Protein AF-A0A9P1F1S5-F1 (afdb_monomer)

Mean predicted aligned error: 24.64 Å

Structure (mmCIF, N/CA/C/O backbone):
data_AF-A0A9P1F1S5-F1
#
_entry.id   AF-A0A9P1F1S5-F1
#
loop_
_atom_site.group_PDB
_atom_site.id
_atom_site.type_symbol
_atom_site.label_atom_id
_atom_site.label_alt_id
_atom_site.label_comp_id
_atom_site.label_asym_id
_atom_site.label_entity_id
_atom_site.label_seq_id
_atom_site.pdbx_PDB_ins_code
_atom_site.Cartn_x
_atom_site.Cartn_y
_atom_site.Cartn_z
_atom_site.occupancy
_atom_site.B_iso_or_equiv
_atom_site.auth_seq_id
_atom_site.auth_comp_id
_atom_site.auth_asym_id
_atom_site.auth_atom_id
_atom_site.pdbx_PDB_model_num
ATOM 1 N N . MET A 1 1 ? 5.759 27.992 -1.377 1.00 65.25 1 MET A N 1
ATOM 2 C CA . MET A 1 1 ? 6.992 28.457 -0.722 1.00 65.25 1 MET A CA 1
ATOM 3 C C . MET A 1 1 ? 7.849 27.236 -0.420 1.00 65.25 1 MET A C 1
ATOM 5 O O . MET A 1 1 ? 7.364 26.327 0.250 1.00 65.25 1 MET A O 1
ATOM 9 N N . THR A 1 2 ? 9.048 27.153 -0.991 1.00 79.75 2 THR A N 1
ATOM 10 C CA . THR A 1 2 ? 10.033 26.094 -0.712 1.00 79.75 2 THR A CA 1
ATOM 11 C C . THR A 1 2 ? 10.552 26.207 0.731 1.00 79.75 2 THR A C 1
ATOM 13 O O . THR A 1 2 ? 10.365 27.230 1.390 1.00 79.75 2 THR A O 1
ATOM 16 N N . TRP A 1 3 ? 11.184 25.156 1.269 1.00 74.50 3 TRP A N 1
ATOM 17 C CA . TRP A 1 3 ? 11.695 25.176 2.652 1.00 74.50 3 TRP A CA 1
ATOM 18 C C . TRP A 1 3 ? 12.753 26.269 2.871 1.00 74.50 3 TRP A C 1
ATOM 20 O O . TRP A 1 3 ? 12.748 26.937 3.902 1.00 74.50 3 TRP A O 1
ATOM 30 N N . SER A 1 4 ? 13.610 26.500 1.873 1.00 80.69 4 SER A N 1
ATOM 31 C CA . SER A 1 4 ? 14.596 27.585 1.867 1.00 80.69 4 SER A CA 1
ATOM 32 C C . SER A 1 4 ? 13.936 28.964 1.880 1.00 80.69 4 SER A C 1
ATOM 34 O O . SER A 1 4 ? 14.310 29.813 2.681 1.00 80.69 4 SER A O 1
ATOM 36 N N . GLU A 1 5 ? 12.890 29.168 1.076 1.00 85.31 5 GLU A N 1
ATOM 37 C CA . GLU A 1 5 ? 12.130 30.425 1.072 1.00 85.31 5 GLU A CA 1
ATOM 38 C C . GLU A 1 5 ? 11.450 30.687 2.427 1.00 85.31 5 GLU A C 1
ATOM 40 O O . GLU A 1 5 ? 11.460 31.817 2.912 1.00 85.31 5 GLU A O 1
ATOM 45 N N . LYS A 1 6 ? 10.915 29.647 3.085 1.00 83.75 6 LYS A N 1
ATOM 46 C CA . LYS A 1 6 ? 10.346 29.759 4.441 1.00 83.75 6 LYS A CA 1
ATOM 47 C C . LYS A 1 6 ? 11.403 30.098 5.495 1.00 83.75 6 LYS A C 1
ATOM 49 O O . LYS A 1 6 ? 11.133 30.879 6.408 1.00 83.75 6 LYS A O 1
ATOM 54 N N . GLN A 1 7 ? 12.601 29.521 5.385 1.00 84.56 7 GLN A N 1
ATOM 55 C CA . GLN A 1 7 ? 13.714 29.825 6.287 1.00 84.56 7 GLN A CA 1
ATOM 56 C C . GLN A 1 7 ? 14.135 31.292 6.189 1.00 84.56 7 GLN A C 1
ATOM 58 O O . GLN A 1 7 ? 14.317 31.935 7.223 1.00 84.56 7 GLN A O 1
ATOM 63 N N . ASP A 1 8 ? 14.237 31.832 4.975 1.00 85.94 8 ASP A N 1
ATOM 64 C CA . ASP A 1 8 ? 14.574 33.241 4.776 1.00 85.94 8 ASP A CA 1
ATOM 65 C C . ASP A 1 8 ? 13.431 34.172 5.201 1.00 85.94 8 ASP A C 1
ATOM 67 O O . ASP A 1 8 ? 13.682 35.189 5.848 1.00 85.94 8 ASP A O 1
ATOM 71 N N . TYR A 1 9 ? 12.173 33.789 4.956 1.00 87.56 9 TYR A N 1
ATOM 72 C CA . TYR A 1 9 ? 11.002 34.542 5.410 1.00 87.56 9 TYR A CA 1
ATOM 73 C C . TYR A 1 9 ? 10.945 34.682 6.940 1.00 87.56 9 TYR A C 1
ATOM 75 O O . TYR A 1 9 ? 10.760 35.785 7.463 1.00 87.56 9 TYR A O 1
ATOM 83 N N . CYS A 1 10 ? 11.155 33.588 7.678 1.00 87.31 10 CYS A N 1
ATOM 84 C CA . CYS A 1 10 ? 11.083 33.585 9.142 1.00 87.31 10 CYS A CA 1
ATOM 85 C C . CYS A 1 10 ? 12.355 34.103 9.833 1.00 87.31 10 CYS A C 1
ATOM 87 O O . CYS A 1 10 ? 12.329 34.377 11.034 1.00 87.31 10 CYS A O 1
ATOM 89 N N . ARG A 1 11 ? 13.464 34.298 9.108 1.00 87.69 11 ARG A N 1
ATOM 90 C CA . ARG A 1 11 ? 14.709 34.840 9.671 1.00 87.69 11 ARG A CA 1
ATOM 91 C C . ARG A 1 11 ? 14.501 36.291 10.126 1.00 87.69 11 ARG A C 1
ATOM 93 O O . ARG A 1 11 ? 13.954 37.112 9.394 1.00 87.69 11 ARG A O 1
ATOM 100 N N . LEU A 1 12 ? 14.902 36.610 11.357 1.00 85.12 12 LEU A N 1
ATOM 101 C CA . LEU A 1 12 ? 14.903 37.987 11.872 1.00 85.12 12 LEU A CA 1
ATOM 102 C C . LEU A 1 12 ? 16.208 38.681 11.463 1.00 85.12 12 LEU A C 1
ATOM 104 O O . LEU A 1 12 ? 17.283 38.088 11.603 1.00 85.12 12 LEU A O 1
ATOM 108 N N . GLY A 1 13 ? 16.113 39.908 10.949 1.00 76.56 13 GLY A N 1
ATOM 109 C CA . GLY A 1 13 ? 17.268 40.704 10.542 1.00 76.56 13 GLY A CA 1
ATOM 110 C C . GLY A 1 13 ? 18.097 41.185 11.736 1.00 76.56 13 GLY A C 1
ATOM 111 O O . GLY A 1 13 ? 17.694 41.069 12.892 1.00 76.56 13 GLY A O 1
ATOM 112 N N . THR A 1 14 ? 19.275 41.753 11.475 1.00 72.94 14 THR A N 1
ATOM 113 C CA . THR A 1 14 ? 20.160 42.293 12.528 1.00 72.94 14 THR A CA 1
ATOM 114 C C . THR A 1 14 ? 19.588 43.525 13.234 1.00 72.94 14 THR A C 1
ATOM 116 O O . THR A 1 14 ? 20.000 43.813 14.352 1.00 72.94 14 THR A O 1
ATOM 119 N N . ASN A 1 15 ? 18.633 44.216 12.603 1.00 72.31 15 ASN A N 1
ATOM 120 C CA . ASN A 1 15 ? 17.981 45.417 13.132 1.00 72.31 15 ASN A CA 1
ATOM 121 C C . ASN A 1 15 ? 16.642 45.122 13.836 1.00 72.31 15 ASN A C 1
ATOM 123 O O . ASN A 1 15 ? 16.079 46.017 14.463 1.00 72.31 15 ASN A O 1
ATOM 127 N N . ASP A 1 16 ? 16.134 43.887 13.754 1.00 77.12 16 ASP A N 1
ATOM 128 C CA . ASP A 1 16 ? 14.859 43.500 14.358 1.00 77.12 16 ASP A CA 1
ATOM 129 C C . ASP A 1 16 ? 15.048 43.111 15.831 1.00 77.12 16 ASP A C 1
ATOM 131 O O . ASP A 1 16 ? 15.961 42.353 16.183 1.00 77.12 16 ASP A O 1
ATOM 135 N N . LEU A 1 17 ? 14.143 43.558 16.712 1.00 78.19 17 LEU A N 1
ATOM 136 C CA . LEU A 1 17 ? 14.119 43.062 18.089 1.00 78.19 17 LEU A CA 1
ATOM 137 C C . LEU A 1 17 ? 13.825 41.556 18.083 1.00 78.19 17 LEU A C 1
ATOM 139 O O . LEU A 1 17 ? 12.742 41.121 17.687 1.00 78.19 17 LEU A O 1
ATOM 143 N N . ARG A 1 18 ? 14.784 40.759 18.577 1.00 82.31 18 ARG A N 1
ATOM 144 C CA . ARG A 1 18 ? 14.671 39.299 18.756 1.00 82.31 18 ARG A CA 1
ATOM 145 C C . ARG A 1 18 ? 13.749 38.938 19.921 1.00 82.31 18 ARG A C 1
ATOM 147 O O . ARG A 1 18 ? 14.181 38.411 20.948 1.00 82.31 18 ARG A O 1
ATOM 154 N N . THR A 1 19 ? 12.472 39.235 19.753 1.00 84.31 19 THR A N 1
ATOM 155 C CA . THR A 1 19 ? 11.403 38.919 20.696 1.00 84.31 19 THR A CA 1
ATOM 156 C C . THR A 1 19 ? 10.385 37.990 20.044 1.00 84.31 19 THR A C 1
ATOM 158 O O . THR A 1 19 ? 10.336 37.827 18.821 1.00 84.31 19 THR A O 1
ATOM 161 N N . CYS A 1 20 ? 9.583 37.332 20.880 1.00 85.69 20 CYS A N 1
ATOM 162 C CA . CYS A 1 20 ? 8.565 36.407 20.401 1.00 85.69 20 CYS A CA 1
ATOM 163 C C . CYS A 1 20 ? 7.529 37.125 19.531 1.00 85.69 20 CYS A C 1
ATOM 165 O O . CYS A 1 20 ? 7.104 36.598 18.506 1.00 85.69 20 CYS A O 1
ATOM 167 N N . GLU A 1 21 ? 7.173 38.343 19.924 1.00 85.25 21 GLU A N 1
ATOM 168 C CA . GLU A 1 21 ? 6.166 39.182 19.291 1.00 85.25 21 GLU A CA 1
ATOM 169 C C . GLU A 1 21 ? 6.562 39.514 17.847 1.00 85.25 21 GLU A C 1
ATOM 171 O O . GLU A 1 21 ? 5.743 39.375 16.943 1.00 85.25 21 GLU A O 1
ATOM 176 N N . THR A 1 22 ? 7.836 39.843 17.608 1.00 85.81 22 THR A N 1
ATOM 177 C CA . THR A 1 22 ? 8.364 40.140 16.267 1.00 85.81 22 THR A CA 1
ATOM 178 C C . THR A 1 22 ? 8.361 38.912 15.356 1.00 85.81 22 THR A C 1
ATOM 180 O O . THR A 1 22 ? 8.079 39.017 14.167 1.00 85.81 22 THR A O 1
ATOM 183 N N . CYS A 1 23 ? 8.655 37.728 15.903 1.00 87.38 23 CYS A N 1
ATOM 184 C CA . CYS A 1 23 ? 8.650 36.475 15.146 1.00 87.38 23 CYS A CA 1
ATOM 185 C C . CYS A 1 23 ? 7.234 36.022 14.784 1.00 87.38 23 CYS A C 1
ATOM 187 O O . CYS A 1 23 ? 6.945 35.701 13.636 1.00 87.38 23 CYS A O 1
ATOM 189 N N . VAL A 1 24 ? 6.342 36.018 15.772 1.00 85.00 24 VAL A N 1
ATOM 190 C CA . VAL A 1 24 ? 4.950 35.596 15.606 1.00 85.00 24 VAL A CA 1
ATOM 191 C C . VAL A 1 24 ? 4.158 36.599 14.757 1.00 85.00 24 VAL A C 1
ATOM 193 O O . VAL A 1 24 ? 3.239 36.207 14.043 1.00 85.00 24 VAL A O 1
ATOM 196 N N . GLY A 1 25 ? 4.554 37.876 14.752 1.00 81.31 25 GLY A N 1
ATOM 197 C CA . GLY A 1 25 ? 3.997 38.903 13.869 1.00 81.31 25 GLY A CA 1
ATOM 198 C C . GLY A 1 25 ? 4.197 38.634 12.372 1.00 81.31 25 GLY A C 1
ATOM 199 O O . GLY A 1 25 ? 3.469 39.203 11.563 1.00 81.31 25 GLY A O 1
ATOM 200 N N . LYS A 1 26 ? 5.113 37.729 11.991 1.00 83.56 26 LYS A N 1
ATOM 201 C CA . LYS A 1 26 ? 5.272 37.251 10.605 1.00 83.56 26 LYS A CA 1
ATOM 202 C C . LYS A 1 26 ? 4.178 36.259 10.172 1.00 83.56 26 LYS A C 1
ATOM 204 O O . LYS A 1 26 ? 4.181 35.809 9.036 1.00 83.56 26 LYS A O 1
ATOM 209 N N . GLY A 1 27 ? 3.225 35.928 11.044 1.00 82.25 27 GLY A N 1
ATOM 210 C CA . GLY A 1 27 ? 2.071 35.091 10.715 1.00 82.25 27 GLY A CA 1
ATOM 211 C C . GLY A 1 27 ? 2.261 33.603 11.023 1.00 82.25 27 GLY A C 1
ATOM 212 O O . GLY A 1 27 ? 3.200 33.193 11.704 1.00 82.25 27 GLY A O 1
ATOM 213 N N . SER A 1 28 ? 1.334 32.780 10.523 1.00 81.88 28 SER A N 1
ATOM 214 C CA . SER A 1 28 ? 1.197 31.352 10.859 1.00 81.88 28 SER A CA 1
ATOM 215 C C . SER A 1 28 ? 2.285 30.440 10.285 1.00 81.88 28 SER A C 1
ATOM 217 O O . SER A 1 28 ? 2.321 29.257 10.625 1.00 81.88 28 SER A O 1
ATOM 219 N N . ASP A 1 29 ? 3.149 30.961 9.415 1.00 86.75 29 ASP A N 1
ATOM 220 C CA . ASP A 1 29 ? 4.262 30.224 8.810 1.00 86.75 29 ASP A CA 1
ATOM 221 C C . ASP A 1 29 ? 5.531 30.226 9.673 1.00 86.75 29 ASP A C 1
ATOM 223 O O . ASP A 1 29 ? 6.476 29.506 9.355 1.00 86.75 29 ASP A O 1
ATOM 227 N N . CYS A 1 30 ? 5.562 30.987 10.773 1.00 89.00 30 CYS A N 1
ATOM 228 C CA . CYS A 1 30 ? 6.712 31.083 11.670 1.00 89.00 30 CYS A CA 1
ATOM 229 C C . CYS A 1 30 ? 6.326 30.770 13.124 1.00 89.00 30 CYS A C 1
ATOM 231 O O . CYS A 1 30 ? 5.205 31.014 13.572 1.00 89.00 30 CYS A O 1
ATOM 233 N N . PHE A 1 31 ? 7.275 30.250 13.899 1.00 89.75 31 PHE A N 1
ATOM 234 C CA . PHE A 1 31 ? 7.134 30.055 15.339 1.00 89.75 31 PHE A CA 1
ATOM 235 C C . PHE A 1 31 ? 8.401 30.494 16.078 1.00 89.75 31 PHE A C 1
ATOM 237 O O . PHE A 1 31 ? 9.513 30.452 15.549 1.00 89.75 31 PHE A O 1
ATOM 244 N N . TRP A 1 32 ? 8.241 30.903 17.335 1.00 89.81 32 TRP A N 1
ATOM 245 C CA . TRP A 1 32 ? 9.338 31.369 18.176 1.00 89.81 32 TRP A CA 1
ATOM 246 C C . TRP A 1 32 ? 9.816 30.282 19.139 1.00 89.81 32 TRP A C 1
ATOM 248 O O . TRP A 1 32 ? 9.017 29.674 19.858 1.00 89.81 32 TRP A O 1
ATOM 258 N N . CYS A 1 33 ? 11.132 30.073 19.208 1.00 89.62 33 CYS A N 1
ATOM 259 C CA . CYS A 1 33 ? 11.758 29.141 20.138 1.00 89.62 33 CYS A CA 1
ATOM 260 C C . CYS A 1 33 ? 12.442 29.868 21.307 1.00 89.62 33 CYS A C 1
ATOM 262 O O . CYS A 1 33 ? 13.619 30.226 21.248 1.00 89.62 33 CYS A O 1
ATOM 264 N N . GLY A 1 34 ? 11.729 30.029 22.426 1.00 83.62 34 GLY A N 1
ATOM 265 C CA . GLY A 1 34 ? 12.173 30.779 23.612 1.00 83.62 34 GLY A CA 1
ATOM 266 C C . GLY A 1 34 ? 13.166 30.064 24.541 1.00 83.62 34 GLY A C 1
ATOM 267 O O . GLY A 1 34 ? 13.247 30.413 25.716 1.00 83.62 34 GLY A O 1
ATOM 268 N N . GLY A 1 35 ? 13.867 29.030 24.059 1.00 76.38 35 GLY A N 1
ATOM 269 C CA . GLY A 1 35 ? 14.867 28.281 24.829 1.00 76.38 35 GLY A CA 1
ATOM 270 C C . GLY A 1 35 ? 16.191 29.046 24.967 1.00 76.38 35 GLY A C 1
ATOM 271 O O . GLY A 1 35 ? 16.219 30.270 25.025 1.00 76.38 35 GLY A O 1
ATOM 272 N N . LYS A 1 36 ? 17.327 28.334 24.969 1.00 69.75 36 LYS A N 1
ATOM 273 C CA . LYS A 1 36 ? 18.654 28.981 25.033 1.00 69.75 36 LYS A CA 1
ATOM 274 C C . LYS A 1 36 ? 19.004 29.799 23.780 1.00 69.75 36 LYS A C 1
ATOM 276 O O . LYS A 1 36 ? 19.737 30.770 23.899 1.00 69.75 36 LYS A O 1
ATOM 281 N N . LYS A 1 37 ? 18.496 29.407 22.604 1.00 69.56 37 LYS A N 1
ATOM 282 C CA . LYS A 1 37 ? 18.865 30.008 21.310 1.00 69.56 37 LYS A CA 1
ATOM 283 C C . LYS A 1 37 ? 18.048 31.253 20.929 1.00 69.56 37 LYS A C 1
ATOM 285 O O . LYS A 1 37 ? 18.599 32.120 20.269 1.00 69.56 37 LYS A O 1
ATOM 290 N N . LYS A 1 38 ? 16.794 31.385 21.396 1.00 84.31 38 LYS A N 1
ATOM 291 C CA . LYS A 1 38 ? 15.893 32.526 21.101 1.00 84.31 38 LYS A CA 1
ATOM 292 C C . LYS A 1 38 ? 15.854 32.872 19.605 1.00 84.31 38 LYS A C 1
ATOM 294 O O . LYS A 1 38 ? 16.275 33.948 19.185 1.00 84.31 38 LYS A O 1
ATOM 299 N N . GLU A 1 39 ? 15.371 31.921 18.815 1.00 88.06 39 GLU A N 1
ATOM 300 C CA . GLU A 1 39 ? 15.346 32.000 17.351 1.00 88.06 39 GLU A CA 1
ATOM 301 C C . GLU A 1 39 ? 13.917 31.878 16.813 1.00 88.06 39 GLU A C 1
ATOM 303 O O . GLU A 1 39 ? 13.074 31.192 17.398 1.00 88.06 39 GLU A O 1
ATOM 308 N N . CYS A 1 40 ? 13.669 32.557 15.691 1.00 90.12 40 CYS A N 1
ATOM 309 C CA . CYS A 1 40 ? 12.447 32.436 14.906 1.00 90.12 40 CYS A CA 1
ATOM 310 C C . CYS A 1 40 ? 12.666 31.400 13.803 1.00 90.12 40 CYS A C 1
ATOM 312 O O . CYS A 1 40 ? 13.660 31.479 13.080 1.00 90.12 40 CYS A O 1
ATOM 314 N N . LEU A 1 41 ? 11.773 30.420 13.705 1.00 88.94 41 LEU A N 1
ATOM 315 C CA . LEU A 1 41 ? 11.919 29.266 12.821 1.00 88.94 41 LEU A CA 1
ATOM 316 C C . LEU A 1 41 ? 10.644 29.062 11.993 1.00 88.94 41 LEU A C 1
ATOM 318 O O . LEU A 1 41 ? 9.556 29.394 12.469 1.00 88.94 41 LEU A O 1
ATOM 322 N N . PRO A 1 42 ? 10.754 28.515 10.771 1.00 88.94 42 PRO A N 1
ATOM 323 C CA . PRO A 1 42 ? 9.589 28.201 9.959 1.00 88.94 42 PRO A CA 1
ATOM 324 C C . PRO A 1 42 ? 8.785 27.052 10.567 1.00 88.94 42 PRO A C 1
ATOM 326 O O . PRO A 1 42 ? 9.343 26.046 11.007 1.00 88.94 42 PRO A O 1
ATOM 329 N N . PHE A 1 43 ? 7.466 27.217 10.592 1.00 83.62 43 PHE A N 1
ATOM 330 C CA . PHE A 1 43 ? 6.521 26.212 11.051 1.00 83.62 43 PHE A CA 1
ATOM 331 C C . PHE A 1 43 ? 6.349 25.103 10.006 1.00 83.62 43 PHE A C 1
ATOM 333 O O . PHE A 1 43 ? 6.183 25.357 8.808 1.00 83.62 43 PHE A O 1
ATOM 340 N N . ASP A 1 44 ? 6.354 23.870 10.504 1.00 79.06 44 ASP A N 1
ATOM 341 C CA . ASP A 1 44 ? 5.987 22.651 9.790 1.00 79.06 44 ASP A CA 1
ATOM 342 C C . ASP A 1 44 ? 5.005 21.854 10.669 1.00 79.06 44 ASP A C 1
ATOM 344 O O . ASP A 1 44 ? 4.718 22.255 11.799 1.00 79.06 44 ASP A O 1
ATOM 348 N N . TRP A 1 45 ? 4.522 20.693 10.222 1.00 77.19 45 TRP A N 1
ATOM 349 C CA . TRP A 1 45 ? 3.657 19.810 11.029 1.00 77.19 45 TRP A CA 1
ATOM 350 C C . TRP A 1 45 ? 4.273 19.393 12.389 1.00 77.19 45 TRP A C 1
ATOM 352 O O . TRP A 1 45 ? 3.597 18.810 13.239 1.00 77.19 45 TRP A O 1
ATOM 362 N N . TYR A 1 46 ? 5.552 19.711 12.617 1.00 73.38 46 TYR A N 1
ATOM 363 C CA . TYR A 1 46 ? 6.306 19.568 13.857 1.00 73.38 46 TYR A CA 1
ATOM 364 C C . TYR A 1 46 ? 7.220 20.790 14.093 1.00 73.38 46 TYR A C 1
ATOM 366 O O . TYR A 1 46 ? 7.423 21.613 13.206 1.00 73.38 46 TYR A O 1
ATOM 374 N N . TYR A 1 47 ? 7.806 20.903 15.293 1.00 81.19 47 TYR A N 1
ATOM 375 C CA . TYR A 1 47 ? 8.728 21.993 15.658 1.00 81.19 47 TYR A CA 1
ATOM 376 C C . TYR A 1 47 ? 10.192 21.521 15.571 1.00 81.19 47 TYR A C 1
ATOM 378 O O . TYR A 1 47 ? 10.719 21.007 16.568 1.00 81.19 47 TYR A O 1
ATOM 386 N N . PRO A 1 48 ? 10.857 21.626 14.403 1.00 75.44 48 PRO A N 1
ATOM 387 C CA . PRO A 1 48 ? 12.255 21.233 14.260 1.00 75.44 48 PRO A CA 1
ATOM 388 C C . PRO A 1 48 ? 13.144 22.055 15.199 1.00 75.44 48 PRO A C 1
ATOM 390 O O . PRO A 1 48 ? 12.941 23.254 15.379 1.00 75.44 48 PRO A O 1
ATOM 393 N N . ASP A 1 49 ? 14.108 21.388 15.836 1.00 76.62 49 ASP A N 1
ATOM 394 C CA . ASP A 1 49 ? 15.161 22.003 16.657 1.00 76.62 49 ASP A CA 1
ATOM 395 C C . ASP A 1 49 ? 14.699 22.881 17.839 1.00 76.62 49 ASP A C 1
ATOM 397 O O . ASP A 1 49 ? 15.510 23.569 18.465 1.00 76.62 49 ASP A O 1
ATOM 401 N N . CYS A 1 50 ? 13.422 22.790 18.230 1.00 80.25 50 CYS A N 1
ATOM 402 C CA . CYS A 1 50 ? 12.886 23.460 19.408 1.00 80.25 50 CYS A CA 1
ATOM 403 C C . CYS A 1 50 ? 12.200 22.485 20.369 1.00 80.25 50 CYS A C 1
ATOM 405 O O . CYS A 1 50 ? 11.345 21.682 20.000 1.00 80.25 50 CYS A O 1
ATOM 407 N N . ASN A 1 51 ? 12.540 22.578 21.656 1.00 79.81 51 ASN A N 1
ATOM 408 C CA . ASN A 1 51 ? 11.818 21.838 22.684 1.00 79.81 51 ASN A CA 1
ATOM 409 C C . ASN A 1 51 ? 10.408 22.425 22.835 1.00 79.81 51 ASN A C 1
ATOM 411 O O . ASN A 1 51 ? 10.265 23.620 23.085 1.00 79.81 51 ASN A O 1
ATOM 415 N N . ILE A 1 52 ? 9.390 21.563 22.765 1.00 77.00 52 ILE A N 1
ATOM 416 C CA . ILE A 1 52 ? 7.956 21.901 22.804 1.00 77.00 52 ILE A CA 1
ATOM 417 C C . ILE A 1 52 ? 7.596 22.827 23.982 1.00 77.00 52 ILE A C 1
ATOM 419 O O . ILE A 1 52 ? 6.703 23.659 23.861 1.00 77.00 52 ILE A O 1
ATOM 423 N N . LYS A 1 53 ? 8.317 22.747 25.110 1.00 71.88 53 LYS A N 1
ATOM 424 C CA . LYS A 1 53 ? 8.102 23.627 26.278 1.00 71.88 53 LYS A CA 1
ATOM 425 C C . LYS A 1 53 ? 8.399 25.109 26.014 1.00 71.88 53 LYS A C 1
ATOM 427 O O . LYS A 1 53 ? 7.896 25.964 26.737 1.00 71.88 53 LYS A O 1
ATOM 432 N N . HIS A 1 54 ? 9.235 25.403 25.024 1.00 80.50 54 HIS A N 1
ATOM 433 C CA . HIS A 1 54 ? 9.695 26.749 24.676 1.00 80.50 54 HIS A CA 1
ATOM 434 C C . HIS A 1 54 ? 9.124 27.254 23.348 1.00 80.50 54 HIS A C 1
ATOM 436 O O . HIS A 1 54 ? 9.445 28.371 22.944 1.00 80.50 54 HIS A O 1
ATOM 442 N N . VAL A 1 55 ? 8.295 26.449 22.684 1.00 84.62 55 VAL A N 1
ATOM 443 C CA . VAL A 1 55 ? 7.631 26.822 21.438 1.00 84.62 55 VAL A CA 1
ATOM 444 C C . VAL A 1 55 ? 6.516 27.813 21.739 1.00 84.62 55 VAL A C 1
ATOM 446 O O . VAL A 1 55 ? 5.665 27.565 22.596 1.00 84.62 55 VAL A O 1
ATOM 449 N N . LYS A 1 56 ? 6.517 28.922 21.006 1.00 84.69 56 LYS A N 1
ATOM 450 C CA . LYS A 1 56 ? 5.458 29.927 20.991 1.00 84.69 56 LYS A CA 1
ATOM 451 C C . LYS A 1 56 ? 4.979 30.098 19.553 1.00 84.69 56 LYS A C 1
ATOM 453 O O . LYS A 1 56 ? 5.784 30.366 18.668 1.00 84.69 56 LYS A O 1
ATOM 458 N N . TYR A 1 57 ? 3.685 29.907 19.326 1.00 82.44 57 TYR A N 1
ATOM 459 C CA . TYR A 1 57 ? 3.065 29.913 18.001 1.00 82.44 57 TYR A CA 1
ATOM 460 C C . TYR A 1 57 ? 1.767 30.711 18.058 1.00 82.44 57 TYR A C 1
ATOM 462 O O . TYR A 1 57 ? 0.971 30.471 18.968 1.00 82.44 57 TYR A O 1
ATOM 470 N N . ASN A 1 58 ? 1.580 31.672 17.146 1.00 77.38 58 ASN A N 1
ATOM 471 C CA . ASN A 1 58 ? 0.502 32.682 17.116 1.00 77.38 58 ASN A CA 1
ATOM 472 C C . ASN A 1 58 ? 0.379 33.583 18.362 1.00 77.38 58 ASN A C 1
ATOM 474 O O . ASN A 1 58 ? -0.120 34.700 18.275 1.00 77.38 58 ASN A O 1
ATOM 478 N N . VAL A 1 59 ? 0.844 33.128 19.526 1.00 75.50 59 VAL A N 1
ATOM 479 C CA . VAL A 1 59 ? 0.641 33.756 20.824 1.00 75.50 59 VAL A CA 1
ATOM 480 C C . VAL A 1 59 ? 1.857 33.492 21.728 1.00 75.50 59 VAL A C 1
ATOM 482 O O . VAL A 1 59 ? 2.268 32.349 21.935 1.00 75.50 59 VAL A O 1
ATOM 485 N N . CYS A 1 60 ? 2.432 34.545 22.317 1.00 75.81 60 CYS A N 1
ATOM 486 C CA . CYS A 1 60 ? 3.709 34.473 23.048 1.00 75.81 60 CYS A CA 1
ATOM 487 C C . CYS A 1 60 ? 3.613 34.039 24.521 1.00 75.81 60 CYS A C 1
ATOM 489 O O . CYS A 1 60 ? 4.571 33.524 25.106 1.00 75.81 60 CYS A O 1
ATOM 491 N N . TRP A 1 61 ? 2.441 34.168 25.135 1.00 66.25 61 TRP A N 1
ATOM 492 C CA . TRP A 1 61 ? 2.253 33.948 26.571 1.00 66.25 61 TRP A CA 1
ATOM 493 C C . TRP A 1 61 ? 1.781 32.532 26.926 1.00 66.25 61 TRP A C 1
ATOM 495 O O . TRP A 1 61 ? 2.049 32.058 28.028 1.00 66.25 61 TRP A O 1
ATOM 505 N N . VAL A 1 62 ? 1.195 31.777 25.993 1.00 61.81 62 VAL A N 1
ATOM 506 C CA . VAL A 1 62 ? 0.609 30.467 26.319 1.00 61.81 62 VAL A CA 1
ATOM 507 C C . VAL A 1 62 ? 1.661 29.351 26.286 1.00 61.81 62 VAL A C 1
ATOM 509 O O . VAL A 1 62 ? 2.504 29.271 25.395 1.00 61.81 62 VAL A O 1
ATOM 512 N N . SER A 1 63 ? 1.661 28.507 27.318 1.00 62.50 63 SER A N 1
ATOM 513 C CA . SER A 1 63 ? 2.393 27.236 27.363 1.00 62.50 63 SER A CA 1
ATOM 514 C C . SER A 1 63 ? 1.446 26.132 26.896 1.00 62.50 63 SER A C 1
ATOM 516 O O . SER A 1 63 ? 0.357 25.999 27.450 1.00 62.50 63 SER A O 1
ATOM 518 N N . THR A 1 64 ? 1.835 25.330 25.904 1.00 60.38 64 THR A N 1
ATOM 519 C CA . THR A 1 64 ? 0.993 24.249 25.351 1.00 60.38 64 THR A CA 1
ATOM 520 C C . THR A 1 64 ? 0.583 23.227 26.415 1.00 60.38 64 THR A C 1
ATOM 522 O O . THR A 1 64 ? -0.553 22.758 26.425 1.00 60.38 64 THR A O 1
ATOM 525 N N . SER A 1 65 ? 1.455 22.958 27.394 1.00 59.09 65 SER A N 1
ATOM 526 C CA . SER A 1 65 ? 1.120 22.127 28.555 1.00 59.09 65 SER A CA 1
ATOM 527 C C . SER A 1 65 ? 0.107 22.782 29.499 1.00 59.09 65 SER A C 1
ATOM 529 O O . SER A 1 65 ? -0.711 22.080 30.081 1.00 59.09 65 SER A O 1
ATOM 531 N N . ALA A 1 66 ? 0.127 24.111 29.643 1.00 64.12 66 ALA A N 1
ATOM 532 C CA . ALA A 1 66 ? -0.858 24.825 30.455 1.00 64.12 66 ALA A CA 1
ATOM 533 C C . ALA A 1 66 ? -2.216 24.905 29.740 1.00 64.12 66 ALA A C 1
ATOM 535 O O . ALA A 1 66 ? -3.245 24.692 30.372 1.00 64.12 66 ALA A O 1
ATOM 536 N N . ALA A 1 67 ? -2.222 25.114 28.419 1.00 66.62 67 ALA A N 1
ATOM 537 C CA . ALA A 1 67 ? -3.436 25.097 27.606 1.00 66.62 67 ALA A CA 1
ATOM 538 C C . ALA A 1 67 ? -4.149 23.739 27.677 1.00 66.62 67 ALA A C 1
ATOM 540 O O . ALA A 1 67 ? -5.353 23.695 27.904 1.00 66.62 67 ALA A O 1
ATOM 541 N N . ALA A 1 68 ? -3.408 22.630 27.585 1.00 69.12 68 ALA A N 1
ATOM 542 C CA . ALA A 1 68 ? -3.979 21.290 27.721 1.00 69.12 68 ALA A CA 1
ATOM 543 C C . ALA A 1 68 ? -4.613 21.051 29.106 1.00 69.12 68 ALA A C 1
ATOM 545 O O . ALA A 1 68 ? -5.692 20.469 29.197 1.00 69.12 68 ALA A O 1
ATOM 546 N N . VAL A 1 69 ? -3.980 21.538 30.181 1.00 75.12 69 VAL A N 1
ATOM 547 C CA . VAL A 1 69 ? -4.530 21.446 31.546 1.00 75.12 69 VAL A CA 1
ATOM 548 C C . VAL A 1 69 ? -5.799 22.289 31.683 1.00 75.12 69 VAL A C 1
ATOM 550 O O . VAL A 1 69 ? -6.789 21.809 32.228 1.00 75.12 69 VAL A O 1
ATOM 553 N N . VAL A 1 70 ? -5.810 23.512 31.148 1.00 75.31 70 VAL A N 1
ATOM 554 C CA . VAL A 1 70 ? -6.984 24.398 31.193 1.00 75.31 70 VAL A CA 1
ATOM 555 C C . VAL A 1 70 ? -8.149 23.824 30.380 1.00 75.31 70 VAL A C 1
ATOM 557 O O . VAL A 1 70 ? -9.274 23.819 30.872 1.00 75.31 70 VAL A O 1
ATOM 560 N N . ILE A 1 71 ? -7.892 23.267 29.192 1.00 76.06 71 ILE A N 1
ATOM 561 C CA . ILE A 1 71 ? -8.915 22.608 28.361 1.00 76.06 71 ILE A CA 1
ATOM 562 C C . ILE A 1 71 ? -9.487 21.377 29.077 1.00 76.06 71 ILE A C 1
ATOM 564 O O . ILE A 1 71 ? -10.702 21.195 29.098 1.00 76.06 71 ILE A O 1
ATOM 568 N N . ALA A 1 72 ? -8.643 20.564 29.722 1.00 73.38 72 ALA A N 1
ATOM 569 C CA . ALA A 1 72 ? -9.099 19.403 30.486 1.00 73.38 72 ALA A CA 1
ATOM 570 C C . ALA A 1 72 ? -9.961 19.800 31.701 1.00 73.38 72 ALA A C 1
ATOM 572 O O . ALA A 1 72 ? -10.983 19.167 31.965 1.00 73.38 72 ALA A O 1
ATOM 573 N N . ILE A 1 73 ? -9.588 20.870 32.413 1.00 83.06 73 ILE A N 1
ATOM 574 C CA . ILE A 1 73 ? -10.379 21.410 33.530 1.00 83.06 73 ILE A CA 1
ATOM 575 C C . ILE A 1 73 ? -11.716 21.964 33.021 1.00 83.06 73 ILE A C 1
ATOM 577 O O . ILE A 1 73 ? -12.757 21.661 33.600 1.00 83.06 73 ILE A O 1
ATOM 581 N N . ALA A 1 74 ? -11.714 22.717 31.918 1.00 78.19 74 ALA A N 1
ATOM 582 C CA . ALA A 1 74 ? -12.929 23.259 31.314 1.00 78.19 74 ALA A CA 1
ATOM 583 C C . ALA A 1 74 ? -13.886 22.147 30.851 1.00 78.19 74 ALA A C 1
ATOM 585 O O . ALA A 1 74 ? -15.072 22.188 31.175 1.00 78.19 74 ALA A O 1
ATOM 586 N N . ALA A 1 75 ? -13.373 21.110 30.181 1.00 75.81 75 ALA A N 1
ATOM 587 C CA . ALA A 1 75 ? -14.160 19.944 29.780 1.00 75.81 75 ALA A CA 1
ATOM 588 C C . ALA A 1 75 ? -14.751 19.200 30.992 1.00 75.81 75 ALA A C 1
ATOM 590 O O . ALA A 1 75 ? -15.918 18.807 30.970 1.00 75.81 75 ALA A O 1
ATOM 591 N N . GLY A 1 76 ? -13.982 19.069 32.080 1.00 78.94 76 GLY A N 1
ATOM 592 C CA . GLY A 1 76 ? -14.459 18.488 33.336 1.00 78.94 76 GLY A CA 1
ATOM 593 C C . GLY A 1 76 ? -15.585 19.300 33.984 1.00 78.94 76 GLY A C 1
ATOM 594 O O . GLY A 1 76 ? -16.591 18.730 34.403 1.00 78.94 76 GLY A O 1
ATOM 595 N N . ILE A 1 77 ? -15.462 20.631 34.019 1.00 83.38 77 ILE A N 1
ATOM 596 C CA . ILE A 1 77 ? -16.503 21.527 34.550 1.00 83.38 77 ILE A CA 1
ATOM 597 C C . ILE A 1 77 ? -17.783 21.422 33.709 1.00 83.38 77 ILE A C 1
ATOM 599 O O . ILE A 1 77 ? -18.870 21.287 34.271 1.00 83.38 77 ILE A O 1
ATOM 603 N N . ILE A 1 78 ? -17.664 21.412 32.377 1.00 79.12 78 ILE A N 1
ATOM 604 C CA . ILE A 1 78 ? -18.809 21.266 31.465 1.00 79.12 78 ILE A CA 1
ATOM 605 C C . ILE A 1 78 ? -19.515 19.923 31.690 1.00 79.12 78 ILE A C 1
ATOM 607 O O . ILE A 1 78 ? -20.739 19.892 31.811 1.00 79.12 78 ILE A O 1
ATOM 611 N N . ALA A 1 79 ? -18.769 18.824 31.832 1.00 75.38 79 ALA A N 1
ATOM 612 C CA . ALA A 1 79 ? -19.349 17.511 32.109 1.00 75.38 79 ALA A CA 1
ATOM 613 C C . ALA A 1 79 ? -20.123 17.484 33.441 1.00 75.38 79 ALA A C 1
ATOM 615 O O . ALA A 1 79 ? -21.235 16.959 33.500 1.00 75.38 79 ALA A O 1
ATOM 616 N N . VAL A 1 80 ? -19.588 18.103 34.501 1.00 80.50 80 VAL A N 1
ATOM 617 C CA . VAL A 1 80 ? -20.274 18.203 35.802 1.00 80.50 80 VAL A CA 1
ATOM 618 C C . VAL A 1 80 ? -21.551 19.042 35.701 1.00 80.50 80 VAL A C 1
ATOM 620 O O . VAL A 1 80 ? -22.575 18.650 36.263 1.00 80.50 80 VAL A O 1
ATOM 623 N N . ILE A 1 81 ? -21.526 20.155 34.960 1.00 80.12 81 ILE A N 1
ATOM 624 C CA . ILE A 1 81 ? -22.714 20.990 34.724 1.00 80.12 81 ILE A CA 1
ATOM 625 C C . ILE A 1 81 ? -23.786 20.194 33.973 1.00 80.12 81 ILE A C 1
ATOM 627 O O . ILE A 1 81 ? -24.940 20.191 34.394 1.00 80.12 81 ILE A O 1
ATOM 631 N N . LEU A 1 82 ? -23.417 19.460 32.919 1.00 73.19 82 LEU A N 1
ATOM 632 C CA . LEU A 1 82 ? -24.355 18.631 32.156 1.00 73.19 82 LEU A CA 1
ATOM 633 C C . LEU A 1 82 ? -24.969 17.516 33.013 1.00 73.19 82 LEU A C 1
ATOM 635 O O . LEU A 1 82 ? -26.183 17.311 32.972 1.00 73.19 82 LEU A O 1
ATOM 639 N N . ILE A 1 83 ? -24.170 16.847 33.849 1.00 78.19 83 ILE A N 1
ATOM 640 C CA . ILE A 1 83 ? -24.656 15.817 34.780 1.00 78.19 83 ILE A CA 1
ATOM 641 C C . ILE A 1 83 ? -25.592 16.426 35.834 1.00 78.19 83 ILE A C 1
ATOM 643 O O . ILE A 1 83 ? -26.628 15.838 36.152 1.00 78.19 83 ILE A O 1
ATOM 647 N N . ALA A 1 84 ? -25.278 17.614 36.357 1.00 76.81 84 ALA A N 1
ATOM 648 C CA . ALA A 1 84 ? -26.132 18.319 37.311 1.00 76.81 84 ALA A CA 1
ATOM 649 C C . ALA A 1 84 ? -27.458 18.770 36.672 1.00 76.81 84 ALA A C 1
ATOM 651 O O . ALA A 1 84 ? -28.519 18.576 37.270 1.00 76.81 84 ALA A O 1
ATOM 652 N N . CYS A 1 85 ? -27.419 19.296 35.444 1.00 75.25 85 CYS A N 1
ATOM 653 C CA . CYS A 1 85 ? -28.604 19.637 34.658 1.00 75.25 85 CYS A CA 1
ATOM 654 C C . CYS A 1 85 ? -29.466 18.401 34.380 1.00 75.25 85 CYS A C 1
ATOM 656 O O . CYS A 1 85 ? -30.674 18.444 34.600 1.00 75.25 85 CYS A O 1
ATOM 658 N N . PHE A 1 86 ? -28.860 17.276 33.991 1.00 71.12 86 PHE A N 1
ATOM 659 C CA . PHE A 1 86 ? -29.582 16.026 33.753 1.00 71.12 86 PHE A CA 1
ATOM 660 C C . PHE A 1 86 ? -30.239 15.493 35.035 1.00 71.12 86 PHE A C 1
ATOM 662 O O . PHE A 1 86 ? -31.422 15.144 35.035 1.00 71.12 86 PHE A O 1
ATOM 669 N N . CYS A 1 87 ? -29.521 15.518 36.163 1.00 73.12 87 CYS A N 1
ATOM 670 C CA . CYS A 1 87 ? -30.074 15.163 37.471 1.00 73.12 87 CYS A CA 1
ATOM 671 C C . CYS A 1 87 ? -31.240 16.081 37.875 1.00 73.12 87 CYS A C 1
ATOM 673 O O . CYS A 1 87 ? -32.249 15.598 38.395 1.00 73.12 87 CYS A O 1
ATOM 675 N N . TYR A 1 88 ? -31.135 17.389 37.622 1.00 74.19 88 TYR A N 1
ATOM 676 C CA . TYR A 1 88 ? -32.187 18.363 37.922 1.00 74.19 88 TYR A CA 1
ATOM 677 C C . TYR A 1 88 ? -33.431 18.159 37.043 1.00 74.19 88 TYR A C 1
ATOM 679 O O . TYR A 1 88 ? -34.545 18.106 37.568 1.00 74.19 88 TYR A O 1
ATOM 687 N N . CYS A 1 89 ? -33.259 17.959 35.733 1.00 69.94 89 CYS A N 1
ATOM 688 C CA . CYS A 1 89 ? -34.348 17.678 34.794 1.00 69.94 89 CYS A CA 1
ATOM 689 C C . CYS A 1 89 ? -35.073 16.366 35.128 1.00 69.94 89 CYS A C 1
ATOM 691 O O . CYS A 1 89 ? -36.305 16.337 35.161 1.00 69.94 89 CYS A O 1
ATOM 693 N N . CYS A 1 90 ? -34.332 15.305 35.463 1.00 63.03 90 CYS A N 1
ATOM 694 C CA . CYS A 1 90 ? -34.910 14.036 35.908 1.00 63.03 90 CYS A CA 1
ATOM 695 C C . CYS A 1 90 ? -35.673 14.184 37.234 1.00 63.03 90 CYS A C 1
ATOM 697 O O . CYS A 1 90 ? -36.789 13.679 37.356 1.00 63.03 90 CYS A O 1
ATOM 699 N N . CYS A 1 91 ? -35.135 14.933 38.205 1.00 64.81 91 CYS A N 1
ATOM 700 C CA . CYS A 1 91 ? -35.832 15.207 39.466 1.00 64.81 91 CYS A CA 1
ATOM 701 C C . CYS A 1 91 ? -37.104 16.045 39.270 1.00 64.81 91 CYS A C 1
ATOM 703 O O . CYS A 1 91 ? -38.102 15.788 39.943 1.00 64.81 91 CYS A O 1
ATOM 705 N N . LYS A 1 92 ? -37.089 17.026 38.356 1.00 66.44 92 LYS A N 1
ATOM 706 C CA . LYS A 1 92 ? -38.259 17.853 38.028 1.00 66.44 92 LYS A CA 1
ATOM 707 C C . LYS A 1 92 ? -39.367 17.012 37.389 1.00 66.44 92 LYS A C 1
ATOM 709 O O . LYS A 1 92 ? -40.494 17.049 37.875 1.00 66.44 92 LYS A O 1
ATOM 714 N N . LYS A 1 93 ? -39.024 16.188 36.390 1.00 54.00 93 LYS A N 1
ATOM 715 C CA . LYS A 1 93 ? -39.967 15.295 35.693 1.00 54.00 93 LYS A CA 1
ATOM 716 C C . LYS A 1 93 ? -40.646 14.310 36.652 1.00 54.00 93 LYS A C 1
ATOM 718 O O . LYS A 1 93 ? -41.853 14.104 36.573 1.00 54.00 93 LYS A O 1
ATOM 723 N N . TRP A 1 94 ? -39.890 13.752 37.600 1.00 51.59 94 TRP A N 1
ATOM 724 C CA . TRP A 1 94 ? -40.426 12.832 38.610 1.00 51.59 94 TRP A CA 1
ATOM 725 C C . TRP A 1 94 ? -41.365 13.525 39.613 1.00 51.59 94 TRP A C 1
ATOM 727 O O . TRP A 1 94 ? -42.366 12.951 40.035 1.00 51.59 94 TRP A O 1
ATOM 737 N N . ASN A 1 95 ? -41.074 14.778 39.983 1.00 59.03 95 ASN A N 1
ATOM 738 C CA . ASN A 1 95 ? -41.935 15.566 40.872 1.00 59.03 95 ASN A CA 1
ATOM 739 C C . ASN A 1 95 ? -43.254 15.973 40.188 1.00 59.03 95 ASN A C 1
ATOM 741 O O . ASN A 1 95 ? -44.305 15.970 40.823 1.00 59.03 95 ASN A O 1
ATOM 745 N N . GLU A 1 96 ? -43.206 16.304 38.897 1.00 63.47 96 GLU A N 1
ATOM 746 C CA . GLU A 1 96 ? -44.368 16.728 38.106 1.00 63.47 96 GLU A CA 1
ATOM 747 C C . GLU A 1 96 ? -45.370 15.581 37.882 1.00 63.47 96 GLU A C 1
ATOM 749 O O . GLU A 1 96 ? -46.580 15.769 38.035 1.00 63.47 96 GLU A O 1
ATOM 754 N N . GLN A 1 97 ? -44.870 14.361 37.651 1.00 61.38 97 GLN A N 1
ATOM 755 C CA . GLN A 1 97 ? -45.689 13.140 37.590 1.00 61.38 97 GLN A CA 1
ATOM 756 C C . GLN A 1 97 ? -46.373 12.808 38.926 1.00 61.38 97 GLN A C 1
ATOM 758 O O . GLN A 1 97 ? -47.485 12.287 38.951 1.00 61.38 97 GLN A O 1
ATOM 763 N N . ARG A 1 98 ? -45.740 13.135 40.058 1.00 59.75 98 ARG A N 1
ATOM 764 C CA . ARG A 1 98 ? -46.330 12.902 41.383 1.00 59.75 98 ARG A CA 1
ATOM 765 C C . ARG A 1 98 ? -47.447 13.899 41.706 1.00 59.75 98 ARG A C 1
ATOM 767 O O . ARG A 1 98 ? -48.493 13.493 42.198 1.00 59.75 98 ARG A O 1
ATOM 774 N N . MET A 1 99 ? -47.252 15.179 41.380 1.00 62.72 99 MET A N 1
ATOM 775 C CA . MET A 1 99 ? -48.261 16.230 41.591 1.00 62.72 99 MET A CA 1
ATOM 776 C C . MET A 1 99 ? -49.518 16.018 40.734 1.00 62.72 99 MET A C 1
ATOM 778 O O . MET A 1 99 ? -50.626 16.308 41.178 1.00 62.72 99 MET A O 1
ATOM 782 N N . THR A 1 100 ? -49.361 15.512 39.508 1.00 65.75 100 THR A N 1
ATOM 783 C CA . THR A 1 100 ? -50.492 15.174 38.624 1.00 65.75 100 THR A CA 1
ATOM 784 C C . THR A 1 100 ? -51.281 13.975 39.153 1.00 65.75 100 THR A C 1
ATOM 786 O O . THR A 1 100 ? -52.505 14.053 39.243 1.00 65.75 100 THR A O 1
ATOM 789 N N . ALA A 1 101 ? -50.598 12.926 39.623 1.00 66.69 101 ALA A N 1
ATOM 790 C CA . ALA A 1 101 ? -51.240 11.770 40.252 1.00 66.69 101 ALA A CA 1
ATOM 791 C C . ALA A 1 101 ? -51.987 12.117 41.560 1.00 66.69 101 ALA A C 1
ATOM 793 O O . ALA A 1 101 ? -53.073 11.588 41.803 1.00 66.69 101 ALA A O 1
ATOM 794 N N . GLU A 1 102 ? -51.445 13.015 42.394 1.00 70.75 102 GLU A N 1
ATOM 795 C CA . GLU A 1 102 ? -52.114 13.493 43.618 1.00 70.75 102 GLU A CA 1
ATOM 796 C C . GLU A 1 102 ? -53.422 14.249 43.294 1.00 70.75 102 GLU A C 1
ATOM 798 O O . GLU A 1 102 ? -54.460 13.940 43.881 1.00 70.75 102 GLU A O 1
ATOM 803 N N . ARG A 1 103 ? -53.424 15.143 42.291 1.00 72.44 103 ARG A N 1
ATOM 804 C CA . ARG A 1 103 ? -54.638 15.873 41.861 1.00 72.44 103 ARG A CA 1
ATOM 805 C C . ARG A 1 103 ? -55.724 14.962 41.296 1.00 72.44 103 ARG A C 1
ATOM 807 O O . ARG A 1 103 ? -56.905 15.173 41.563 1.00 72.44 103 ARG A O 1
ATOM 814 N N . GLU A 1 104 ? -55.351 13.940 40.527 1.00 71.75 104 GLU A N 1
ATOM 815 C CA . GLU A 1 104 ? -56.326 12.969 40.021 1.00 71.75 104 GLU A CA 1
ATOM 816 C C . GLU A 1 104 ? -56.994 12.170 41.148 1.00 71.75 104 GLU A C 1
ATOM 818 O O . GLU A 1 104 ? -58.188 11.873 41.080 1.00 71.75 104 GLU A O 1
ATOM 823 N N . MET A 1 105 ? -56.236 11.798 42.185 1.00 66.62 105 MET A N 1
ATOM 824 C CA . MET A 1 105 ? -56.789 11.101 43.348 1.00 66.62 105 MET A CA 1
ATOM 825 C C . MET A 1 105 ? -57.749 11.995 44.143 1.00 66.6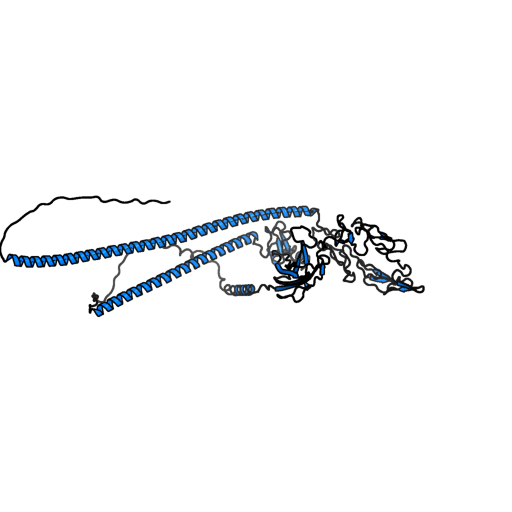2 105 MET A C 1
ATOM 827 O O . MET A 1 105 ? -58.809 11.515 44.550 1.00 66.62 105 MET A O 1
ATOM 831 N N . GLU A 1 106 ? -57.423 13.280 44.309 1.00 74.38 106 GLU A N 1
ATOM 832 C CA . GLU A 1 106 ? -58.306 14.266 44.948 1.00 74.38 106 GLU A CA 1
ATOM 833 C C . GLU A 1 106 ? -59.613 14.458 44.168 1.00 74.38 106 GLU A C 1
ATOM 835 O O . GLU A 1 106 ? -60.686 14.405 44.771 1.00 74.38 106 GLU A O 1
ATOM 840 N N . MET A 1 107 ? -59.557 14.572 42.833 1.00 67.69 107 MET A N 1
ATOM 841 C CA . MET A 1 107 ? -60.770 14.671 42.007 1.00 67.69 107 MET A CA 1
ATOM 842 C C . MET A 1 107 ? -61.668 13.433 42.142 1.00 67.69 107 MET A C 1
ATOM 844 O O . MET A 1 107 ? -62.858 13.573 42.424 1.00 67.69 107 MET A O 1
ATOM 848 N N . ARG A 1 108 ? -61.102 12.217 42.067 1.00 72.81 108 ARG A N 1
ATOM 849 C CA . ARG A 1 108 ? -61.855 10.958 42.273 1.00 72.81 108 ARG A CA 1
ATOM 850 C C . ARG A 1 108 ? -62.436 10.830 43.686 1.00 72.81 108 ARG A C 1
ATOM 852 O O . ARG A 1 108 ? -63.365 10.055 43.927 1.00 72.81 108 ARG A O 1
ATOM 859 N N . GLN A 1 109 ? -61.850 11.502 44.674 1.00 71.62 109 GLN A N 1
ATOM 860 C CA . GLN A 1 109 ? -62.360 11.509 46.044 1.00 71.62 109 GLN A CA 1
ATOM 861 C C . GLN A 1 109 ? -63.479 12.540 46.232 1.00 71.62 109 GLN A C 1
ATOM 863 O O . GLN A 1 109 ? -64.456 12.225 46.914 1.00 71.62 109 GLN A O 1
ATOM 868 N N . SER A 1 110 ? -63.369 13.712 45.598 1.00 70.56 110 SER A N 1
ATOM 869 C CA . SER A 1 110 ? -64.435 14.722 45.553 1.00 70.56 110 SER A CA 1
ATOM 870 C C . SER A 1 110 ? -65.689 14.163 44.890 1.00 70.56 110 SER A C 1
ATOM 872 O O . SER A 1 110 ? -66.759 14.199 45.485 1.00 70.56 110 SER A O 1
ATOM 874 N N . GLU A 1 111 ? -65.539 13.518 43.732 1.00 72.25 111 GLU A N 1
ATOM 875 C CA . GLU A 1 111 ? -66.653 12.942 42.972 1.00 72.25 111 GLU A CA 1
ATOM 876 C C . GLU A 1 111 ? -67.432 11.894 43.787 1.00 72.25 111 GLU A C 1
ATOM 878 O O . GLU A 1 111 ? -68.656 11.949 43.892 1.00 72.25 111 GLU A O 1
ATOM 883 N N . ARG A 1 112 ? -66.723 10.996 44.488 1.00 74.06 112 ARG A N 1
ATOM 884 C CA . ARG A 1 112 ? -67.347 10.025 45.408 1.00 74.06 112 ARG A CA 1
ATOM 885 C C . ARG A 1 112 ? -68.045 10.689 46.596 1.00 74.06 112 ARG A C 1
ATOM 887 O O . ARG A 1 112 ? -68.995 10.123 47.13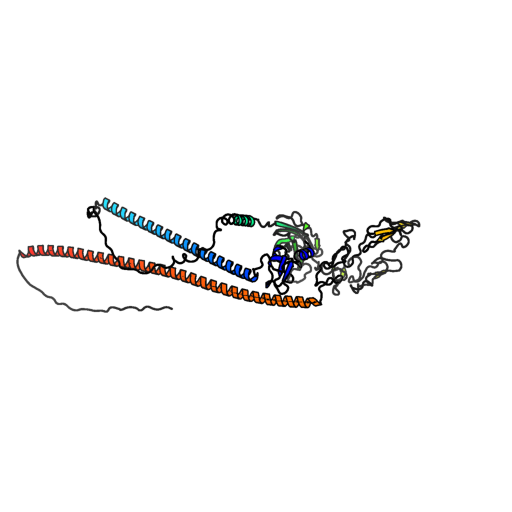5 1.00 74.06 112 ARG A O 1
ATOM 894 N N . SER A 1 113 ? -67.560 11.842 47.054 1.00 72.38 113 SER A N 1
ATOM 895 C CA . SER A 1 113 ? -68.195 12.603 48.134 1.00 72.38 113 SER A CA 1
ATOM 896 C C . SER A 1 113 ? -69.482 13.273 47.655 1.00 72.38 113 SER A C 1
ATOM 898 O O . SER A 1 113 ? -70.501 13.192 48.343 1.00 72.38 113 SER A O 1
ATOM 900 N N . ASP A 1 114 ? -69.455 13.874 46.468 1.00 77.38 114 ASP A N 1
ATOM 901 C CA . ASP A 1 114 ? -70.615 14.522 45.855 1.00 77.38 114 ASP A CA 1
ATOM 902 C C . ASP A 1 114 ? -71.702 13.499 45.511 1.00 77.38 114 ASP A C 1
ATOM 904 O O . ASP A 1 114 ? -72.875 13.727 45.805 1.00 77.38 114 ASP A O 1
ATOM 908 N N . GLN A 1 115 ? -71.316 12.316 45.021 1.00 77.81 115 GLN A N 1
ATOM 909 C CA . GLN A 1 115 ? -72.241 11.213 44.755 1.00 77.81 115 GLN A CA 1
ATOM 910 C C . GLN A 1 115 ? -72.934 10.719 46.036 1.00 77.81 115 GLN A C 1
ATOM 912 O O . GLN A 1 115 ? -74.156 10.599 46.065 1.00 77.81 115 GLN A O 1
ATOM 917 N N . ARG A 1 116 ? -72.187 10.522 47.135 1.00 75.69 116 ARG A N 1
ATOM 918 C CA . ARG A 1 116 ? -72.770 10.158 48.445 1.00 75.69 116 ARG A CA 1
ATOM 919 C C . ARG A 1 116 ? -73.713 11.232 48.981 1.00 75.69 116 ARG A C 1
ATOM 921 O O . ARG A 1 116 ? -74.705 10.909 49.630 1.00 75.69 116 ARG A O 1
ATOM 928 N N . LYS A 1 117 ? -73.396 12.508 48.748 1.00 78.25 117 LYS A N 1
ATOM 929 C CA . LYS A 1 117 ? -74.249 13.630 49.149 1.00 78.25 117 LYS A CA 1
ATOM 930 C C . LYS A 1 117 ? -75.543 13.649 48.333 1.00 78.25 117 LYS A C 1
ATOM 932 O O . LYS A 1 117 ? -76.611 13.748 48.927 1.00 78.25 117 LYS A O 1
ATOM 937 N N . ALA A 1 118 ? -75.455 13.466 47.017 1.00 77.50 118 ALA A N 1
ATOM 938 C CA . ALA A 1 118 ? -76.610 13.381 46.128 1.00 77.50 118 ALA A CA 1
ATOM 939 C C . ALA A 1 118 ? -77.516 12.184 46.460 1.00 77.50 118 ALA A C 1
ATOM 941 O O . ALA A 1 118 ? -78.733 12.340 46.506 1.00 77.50 118 ALA A O 1
ATOM 942 N N . GLU A 1 119 ? -76.947 11.012 46.765 1.00 81.62 119 GLU A N 1
ATOM 943 C CA . GLU A 1 119 ? -77.710 9.845 47.231 1.00 81.62 119 GLU A CA 1
ATOM 944 C C . GLU A 1 119 ? -78.430 10.118 48.558 1.00 81.62 119 GLU A C 1
ATOM 946 O O . GLU A 1 119 ? -79.606 9.781 48.709 1.00 81.62 119 GLU A O 1
ATOM 951 N N . LEU A 1 120 ? -77.752 10.759 49.517 1.00 75.50 120 LEU A N 1
ATOM 952 C CA . LEU A 1 120 ? -78.352 11.121 50.801 1.00 75.50 120 LEU A CA 1
ATOM 953 C C . LEU A 1 120 ? -79.486 12.144 50.627 1.00 75.50 120 LEU A C 1
ATOM 955 O O . LEU A 1 120 ? -80.518 12.034 51.288 1.00 75.50 120 LEU A O 1
ATOM 959 N N . ASP A 1 121 ? -79.314 13.118 49.735 1.00 77.00 121 ASP A N 1
ATOM 960 C CA . ASP A 1 121 ? -80.328 14.131 49.440 1.00 77.00 121 ASP A CA 1
ATOM 961 C C . ASP A 1 121 ? -81.521 13.532 48.667 1.00 77.00 121 ASP A C 1
ATOM 963 O O . ASP A 1 121 ? -82.671 13.831 48.994 1.00 77.00 121 ASP A O 1
ATOM 967 N N . ALA A 1 122 ? -81.286 12.592 47.746 1.00 79.56 122 ALA A N 1
ATOM 968 C CA . ALA A 1 122 ? -82.343 11.818 47.090 1.00 79.56 122 ALA A CA 1
ATOM 969 C C . ALA A 1 122 ? -83.131 10.954 48.092 1.00 79.56 122 ALA A C 1
ATOM 971 O O . ALA A 1 122 ? -84.362 10.892 48.042 1.00 79.56 122 ALA A O 1
ATOM 972 N N . TYR A 1 123 ? -82.440 10.330 49.053 1.00 73.25 123 TYR A N 1
ATOM 973 C CA . TYR A 1 123 ? -83.077 9.586 50.140 1.00 73.25 123 TYR A CA 1
ATOM 974 C C . TYR A 1 123 ? -83.934 10.501 51.031 1.00 73.25 123 TYR A C 1
ATOM 976 O O . TYR A 1 123 ? -85.063 10.147 51.370 1.00 73.25 123 TYR A O 1
ATOM 984 N N . ARG A 1 124 ? -83.443 11.702 51.374 1.00 77.31 124 ARG A N 1
ATOM 985 C CA . ARG A 1 124 ? -84.208 12.699 52.147 1.00 77.31 124 ARG A CA 1
ATOM 986 C C . ARG A 1 124 ? -85.500 13.113 51.444 1.00 77.31 124 ARG A C 1
ATOM 988 O O . ARG A 1 124 ? -86.529 13.179 52.111 1.00 77.31 124 ARG A O 1
ATOM 995 N N . MET A 1 125 ? -85.468 13.324 50.124 1.00 74.94 125 MET A N 1
ATOM 996 C CA . MET A 1 125 ? -86.676 13.636 49.347 1.00 74.94 125 MET A CA 1
ATOM 997 C C . MET A 1 125 ? -87.663 12.463 49.314 1.00 74.94 125 MET A C 1
ATOM 999 O O . MET A 1 125 ? -88.860 12.670 49.484 1.00 74.94 125 MET A O 1
ATOM 1003 N N . LYS A 1 126 ? -87.172 11.225 49.160 1.00 77.69 126 LYS A N 1
ATOM 1004 C CA . LYS A 1 126 ? -88.016 10.018 49.103 1.00 77.69 126 LYS A CA 1
ATOM 1005 C C . LYS A 1 126 ? -88.821 9.779 50.385 1.00 77.69 126 LYS A C 1
ATOM 1007 O O . LYS A 1 126 ? -89.946 9.298 50.311 1.00 77.69 126 LYS A O 1
ATOM 1012 N N . TYR A 1 127 ? -88.249 10.105 51.543 1.00 75.44 127 TYR A N 1
ATOM 1013 C CA . TYR A 1 127 ? -88.878 9.887 52.853 1.00 75.44 127 TYR A CA 1
ATOM 1014 C C . TYR A 1 127 ? -89.364 11.178 53.528 1.00 75.44 127 TYR A C 1
ATOM 1016 O O . TYR A 1 127 ? -89.679 11.162 54.715 1.00 75.44 127 TYR A O 1
ATOM 1024 N N . ASN A 1 128 ? -89.432 12.288 52.785 1.00 73.19 128 ASN A N 1
ATOM 1025 C CA . ASN A 1 128 ? -89.896 13.595 53.261 1.00 73.19 128 ASN A CA 1
ATOM 1026 C C . ASN A 1 128 ? -89.199 14.069 54.558 1.00 73.19 128 ASN A C 1
ATOM 1028 O O . ASN A 1 128 ? -89.810 14.679 55.437 1.00 73.19 128 ASN A O 1
ATOM 1032 N N . ILE A 1 129 ? -87.903 13.763 54.691 1.00 74.94 129 ILE A N 1
ATOM 1033 C CA . ILE A 1 129 ? -87.092 14.120 55.859 1.00 74.94 129 ILE A CA 1
ATOM 1034 C C . ILE A 1 129 ? -86.576 15.552 55.653 1.00 74.94 129 ILE A C 1
ATOM 1036 O O . ILE A 1 129 ? -85.833 15.782 54.693 1.00 74.94 129 ILE A O 1
ATOM 1040 N N . PRO A 1 130 ? -86.912 16.521 56.528 1.00 62.75 130 PRO A N 1
ATOM 1041 C CA . PRO A 1 130 ? -86.478 17.902 56.356 1.00 62.75 130 PRO A CA 1
ATOM 1042 C C . PRO A 1 130 ? -84.947 17.992 56.388 1.00 62.75 130 PRO A C 1
ATOM 1044 O O . PRO A 1 130 ? -84.286 17.436 57.271 1.00 62.75 130 PRO A O 1
ATOM 1047 N N . ALA A 1 131 ? -84.368 18.691 55.408 1.00 61.16 131 ALA A N 1
ATOM 1048 C CA . ALA A 1 131 ? -82.945 18.998 55.413 1.00 61.16 131 ALA A CA 1
ATOM 1049 C C . ALA A 1 131 ? -82.608 19.791 56.683 1.00 61.16 131 ALA A C 1
ATOM 1051 O O . ALA A 1 131 ? -83.352 20.683 57.091 1.00 61.16 131 ALA A O 1
ATOM 1052 N N . LYS A 1 132 ? -81.484 19.456 57.321 1.00 55.59 132 LYS A N 1
ATOM 1053 C CA . LYS A 1 132 ? -81.022 20.155 58.520 1.00 55.59 132 LYS A CA 1
ATOM 1054 C C . LYS A 1 132 ? -80.791 21.624 58.148 1.00 55.59 132 LYS A C 1
ATOM 1056 O O . LYS A 1 132 ? -79.887 21.923 57.375 1.00 55.59 132 LYS A O 1
ATOM 1061 N N . THR A 1 133 ? -81.632 22.522 58.648 1.00 42.81 133 THR A N 1
ATOM 1062 C CA . THR A 1 133 ? -81.455 23.964 58.477 1.00 42.81 133 THR A CA 1
ATOM 1063 C C . THR A 1 133 ? -80.255 24.386 59.308 1.00 42.81 133 THR A C 1
ATOM 1065 O O . THR A 1 133 ? -80.323 24.368 60.540 1.00 42.81 133 THR A O 1
ATOM 1068 N N . ASP A 1 134 ? -79.153 24.743 58.656 1.00 45.38 134 ASP A N 1
ATOM 1069 C CA . ASP A 1 134 ? -78.054 25.418 59.334 1.00 45.38 134 ASP A CA 1
ATOM 1070 C C . ASP A 1 134 ? -78.595 26.734 59.900 1.00 45.38 134 ASP A C 1
ATOM 1072 O O . ASP A 1 134 ? -79.008 27.638 59.167 1.00 45.38 134 ASP A O 1
ATOM 1076 N N . GLY A 1 135 ? -78.663 26.808 61.230 1.00 36.78 135 GLY A N 1
ATOM 1077 C CA . GLY A 1 135 ? -79.039 28.014 61.945 1.00 36.78 135 GLY A CA 1
ATOM 1078 C C . GLY A 1 135 ? -78.083 29.136 61.564 1.00 36.78 135 GLY A C 1
ATOM 1079 O O . GLY A 1 135 ? -76.917 29.133 61.954 1.00 36.78 135 GLY A O 1
ATOM 1080 N N . LYS A 1 136 ? -78.588 30.101 60.793 1.00 31.28 136 LYS A N 1
ATOM 1081 C CA . LYS A 1 136 ? -77.942 31.393 60.579 1.00 31.28 136 LYS A CA 1
ATOM 1082 C C . LYS A 1 136 ? -77.771 32.067 61.940 1.00 31.28 136 LYS A C 1
ATOM 1084 O O . LYS A 1 136 ? -78.724 32.629 62.470 1.00 31.28 136 LYS A O 1
ATOM 1089 N N . MET A 1 137 ? -76.554 32.050 62.479 1.00 29.89 137 MET A N 1
ATOM 1090 C CA . MET A 1 137 ? -76.159 33.037 63.474 1.00 29.89 137 MET A CA 1
ATOM 1091 C C . MET A 1 137 ? -75.969 34.363 62.736 1.00 29.89 137 MET A C 1
ATOM 1093 O O . MET A 1 137 ? -75.039 34.545 61.952 1.00 29.89 137 MET A O 1
ATOM 1097 N N . SER A 1 138 ? -76.928 35.258 62.933 1.00 29.98 138 SER A N 1
ATOM 1098 C CA . SER A 1 138 ? -76.891 36.651 62.515 1.00 29.98 138 SER A CA 1
ATOM 1099 C C . SER A 1 138 ? -75.663 37.356 63.090 1.00 29.98 138 SER A C 1
ATOM 1101 O O . SER A 1 138 ? -75.486 37.363 64.307 1.00 29.98 138 SER A O 1
ATOM 1103 N N . HIS A 1 139 ? -74.874 38.027 62.249 1.00 28.72 139 HIS A N 1
ATOM 1104 C CA . HIS A 1 139 ? -74.046 39.132 62.718 1.00 28.72 139 HIS A CA 1
ATOM 1105 C C . HIS A 1 139 ? -74.234 40.358 61.825 1.00 28.72 139 HIS A C 1
ATOM 1107 O O . HIS A 1 139 ? -74.052 40.322 60.608 1.00 28.72 139 HIS A O 1
ATOM 1113 N N . PHE A 1 140 ? -74.671 41.420 62.495 1.00 27.31 140 PHE A N 1
ATOM 1114 C CA . PHE A 1 140 ? -74.886 42.781 62.030 1.00 27.31 140 PHE A CA 1
ATOM 1115 C C . PHE A 1 140 ? -73.595 43.421 61.488 1.00 27.31 140 PHE A C 1
ATOM 1117 O O . PHE A 1 140 ? -72.481 43.017 61.831 1.00 27.31 140 PHE A O 1
ATOM 1124 N N . ARG A 1 141 ? -73.770 44.446 60.647 1.00 29.64 141 ARG A N 1
ATOM 1125 C CA . ARG A 1 141 ? -72.730 45.188 59.915 1.00 29.64 141 ARG A CA 1
ATOM 1126 C C . ARG A 1 141 ? -72.289 46.466 60.668 1.00 29.64 141 ARG A C 1
ATOM 1128 O O . ARG A 1 141 ? -73.161 47.238 61.047 1.00 29.64 141 ARG A O 1
ATOM 1135 N N . PHE A 1 142 ? -70.963 46.704 60.684 1.00 25.62 142 PHE A N 1
ATOM 1136 C CA . PHE A 1 142 ? -70.188 47.974 60.827 1.00 25.62 142 PHE A CA 1
ATOM 1137 C C . PHE A 1 142 ? -70.189 48.739 62.182 1.00 25.62 142 PHE A C 1
ATOM 1139 O O . PHE A 1 142 ? -71.166 48.595 62.907 1.00 25.62 142 PHE A O 1
ATOM 1146 N N . PRO A 1 143 ? -69.174 49.594 62.535 1.00 34.41 143 PRO A N 1
ATOM 1147 C CA . PRO A 1 143 ? -67.974 50.066 61.796 1.00 34.41 143 PRO A CA 1
ATOM 1148 C C . PRO A 1 143 ? -66.611 50.127 62.587 1.00 34.41 143 PRO A C 1
ATOM 1150 O O . PRO A 1 143 ? -66.567 49.940 63.792 1.00 34.41 143 PRO A O 1
ATOM 1153 N N . LEU A 1 144 ? -65.523 50.449 61.858 1.00 24.20 144 LEU A N 1
ATOM 1154 C CA . LEU A 1 144 ? -64.324 51.272 62.193 1.00 24.20 144 LEU A CA 1
ATOM 1155 C C . LEU A 1 144 ? -63.339 50.998 63.379 1.00 24.20 144 LEU A C 1
ATOM 1157 O O . LEU A 1 144 ? -63.726 50.921 64.532 1.00 24.20 144 LEU A O 1
ATOM 1161 N N . PHE A 1 145 ? -62.034 51.057 63.031 1.00 27.08 145 PHE A N 1
ATOM 1162 C CA . PHE A 1 145 ? -60.817 51.463 63.789 1.00 27.08 145 PHE A CA 1
ATOM 1163 C C . PHE A 1 145 ? -60.539 50.920 65.214 1.00 27.08 145 PHE A C 1
ATOM 1165 O O . PHE A 1 145 ? -61.159 51.351 66.175 1.00 27.08 145 PHE A O 1
ATOM 1172 N N . LEU A 1 146 ? -59.441 50.159 65.383 1.00 26.66 146 LEU A N 1
ATOM 1173 C CA . LEU A 1 146 ? -58.196 50.617 66.045 1.00 26.66 146 LEU A CA 1
ATOM 1174 C C . LEU A 1 146 ? -57.140 49.500 66.185 1.00 26.66 146 LEU A C 1
ATOM 1176 O O . LEU A 1 146 ? -57.441 48.321 66.342 1.00 26.66 146 LEU A O 1
ATOM 1180 N N . HIS A 1 147 ? -55.885 49.943 66.110 1.00 26.61 147 HIS A N 1
ATOM 1181 C CA . HIS A 1 147 ? -54.626 49.248 66.378 1.00 26.61 147 HIS A CA 1
ATOM 1182 C C . HIS A 1 147 ? -54.598 48.411 67.667 1.00 26.61 147 HIS A C 1
ATOM 1184 O O . HIS A 1 147 ? -55.081 48.874 68.691 1.00 26.61 147 HIS A O 1
ATOM 1190 N N . LEU A 1 148 ? -53.872 47.282 67.644 1.00 25.72 148 LEU A N 1
ATOM 1191 C CA . LEU A 1 148 ? -52.669 47.016 68.465 1.00 25.72 148 LEU A CA 1
ATOM 1192 C C . LEU A 1 148 ? -52.278 45.530 68.370 1.00 25.72 148 LEU A C 1
ATOM 1194 O O . LEU A 1 148 ? -52.976 44.655 68.871 1.00 25.72 148 LEU A O 1
ATOM 1198 N N . SER A 1 149 ? -51.117 45.240 67.785 1.00 28.53 149 SER A N 1
ATOM 1199 C CA . SER A 1 149 ? -50.328 44.078 68.199 1.00 28.53 149 SER A CA 1
ATOM 1200 C C . SER A 1 149 ? -48.851 44.411 68.049 1.00 28.53 149 SER A C 1
ATOM 1202 O O . SER A 1 149 ? -48.335 44.572 66.943 1.00 28.53 149 SER A O 1
ATOM 1204 N N . SER A 1 150 ? -48.222 44.571 69.207 1.00 31.19 150 SER A N 1
ATOM 1205 C CA . SER A 1 150 ? -46.788 44.665 69.413 1.00 31.19 150 SER A CA 1
ATOM 1206 C C . SER A 1 150 ? -46.258 43.265 69.726 1.00 31.19 150 SER A C 1
ATOM 1208 O O . SER A 1 150 ? -46.778 42.589 70.608 1.00 31.19 150 SER A O 1
ATOM 1210 N N . ASP A 1 151 ? -45.224 42.879 68.984 1.00 28.17 151 ASP A N 1
ATOM 1211 C CA . ASP A 1 151 ? -44.064 42.080 69.391 1.00 28.17 151 ASP A CA 1
ATOM 1212 C C . ASP A 1 151 ? -44.219 40.917 70.383 1.00 28.17 151 ASP A C 1
ATOM 1214 O O . ASP A 1 151 ? -44.282 41.137 71.587 1.00 28.17 151 ASP A O 1
ATOM 1218 N N . VAL A 1 152 ? -43.948 39.695 69.893 1.00 30.25 152 VAL A N 1
ATOM 1219 C CA . VAL A 1 152 ? -42.804 38.891 70.380 1.00 30.25 152 VAL A CA 1
ATOM 1220 C C . VAL A 1 152 ? -42.158 38.116 69.211 1.00 30.25 152 VAL A C 1
ATOM 1222 O O . VAL A 1 152 ? -42.643 37.073 68.787 1.00 30.25 152 VAL A O 1
ATOM 1225 N N . ARG A 1 153 ? -41.047 38.674 68.701 1.00 28.59 153 ARG A N 1
ATOM 1226 C CA . ARG A 1 153 ? -39.752 38.042 68.330 1.00 28.59 153 ARG A CA 1
ATOM 1227 C C . ARG A 1 153 ? -39.757 36.586 67.807 1.00 28.59 153 ARG A C 1
ATOM 1229 O O . ARG A 1 153 ? -40.057 35.650 68.532 1.00 28.59 153 ARG A O 1
ATOM 1236 N N . GLN A 1 154 ? -39.395 36.371 66.534 1.00 26.47 154 GLN A N 1
ATOM 1237 C CA . GLN A 1 154 ? -38.012 36.216 66.007 1.00 26.47 154 GLN A CA 1
ATOM 1238 C C . GLN A 1 154 ? -37.361 34.854 66.313 1.00 26.47 154 GLN A C 1
ATOM 1240 O O . GLN A 1 154 ? -37.105 34.555 67.471 1.00 26.47 154 GLN A O 1
ATOM 1245 N N . LEU A 1 155 ? -36.968 34.094 65.273 1.00 29.70 155 LEU A N 1
ATOM 1246 C CA . LEU A 1 155 ? -35.554 33.979 64.858 1.00 29.70 155 LEU A CA 1
ATOM 1247 C C . LEU A 1 155 ? -35.321 32.995 63.680 1.00 29.70 155 LEU A C 1
ATOM 1249 O O . LEU A 1 155 ? -35.716 31.834 63.722 1.00 29.70 155 LEU A O 1
ATOM 1253 N N . LYS A 1 156 ? -34.515 33.485 62.718 1.00 28.52 156 LYS A N 1
ATOM 1254 C CA . LYS A 1 156 ? -33.636 32.790 61.739 1.00 28.52 156 LYS A CA 1
ATOM 1255 C C . LYS A 1 156 ? -34.143 32.455 60.324 1.00 28.52 156 LYS A C 1
ATOM 1257 O O . LYS A 1 156 ? -34.225 31.293 59.944 1.00 28.52 156 LYS A O 1
ATOM 1262 N N . LYS A 1 157 ? -34.266 33.505 59.501 1.00 27.84 157 LYS A N 1
ATOM 1263 C CA . LYS A 1 157 ? -33.573 33.778 58.202 1.00 27.84 157 LYS A CA 1
ATOM 1264 C C . LYS A 1 157 ? -33.444 35.323 58.137 1.00 27.84 157 LYS A C 1
ATOM 1266 O O . LYS A 1 157 ? -34.394 35.918 58.642 1.00 27.84 157 LYS A O 1
ATOM 1271 N N . PRO A 1 158 ? -32.386 36.007 57.621 1.00 40.59 158 PRO A N 1
ATOM 1272 C CA . PRO A 1 158 ? -31.604 35.702 56.402 1.00 40.59 158 PRO A CA 1
ATOM 1273 C C . PRO A 1 158 ? -30.092 36.091 56.433 1.00 40.59 158 PRO A C 1
ATOM 1275 O O . PRO A 1 158 ? -29.709 37.035 57.106 1.00 40.59 158 PRO A O 1
ATOM 1278 N N . VAL A 1 159 ? -29.232 35.456 55.624 1.00 29.09 159 VAL A N 1
ATOM 1279 C CA . VAL A 1 159 ? -27.958 36.052 55.144 1.00 29.09 159 VAL A CA 1
ATOM 1280 C C . VAL A 1 159 ? -27.603 35.400 53.803 1.00 29.09 159 VAL A C 1
ATOM 1282 O O . VAL A 1 159 ? -27.190 34.247 53.811 1.00 29.09 159 VAL A O 1
ATOM 1285 N N . LEU A 1 160 ? -27.831 36.093 52.678 1.00 32.22 160 LEU A N 1
ATOM 1286 C CA . LEU A 1 160 ? -26.921 36.186 51.510 1.00 32.22 160 LEU A CA 1
ATOM 1287 C C . LEU A 1 160 ? -27.528 37.048 50.374 1.00 32.22 160 LEU A C 1
ATOM 1289 O O . LEU A 1 160 ? -27.550 36.672 49.210 1.00 32.22 160 LEU A O 1
ATOM 1293 N N . CYS A 1 161 ? -28.024 38.234 50.714 1.00 31.27 161 CYS A N 1
ATOM 1294 C CA . CYS A 1 161 ? -28.248 39.322 49.762 1.00 31.27 161 CYS A CA 1
ATOM 1295 C C . CYS A 1 161 ? -27.736 40.577 50.459 1.00 31.27 161 CYS A C 1
ATOM 1297 O O . CYS A 1 161 ? -28.516 41.197 51.162 1.00 31.27 161 CYS A O 1
ATOM 1299 N N . LEU A 1 162 ? -26.424 40.833 50.402 1.00 32.06 162 LEU A N 1
ATOM 1300 C CA . LEU A 1 162 ? -25.743 42.108 50.709 1.00 32.06 162 LEU A CA 1
ATOM 1301 C C . LEU A 1 162 ? -24.221 41.862 50.722 1.00 32.06 162 LEU A C 1
ATOM 1303 O O . LEU A 1 162 ? -23.550 41.981 51.739 1.00 32.06 162 LEU A O 1
ATOM 1307 N N . ALA A 1 163 ? -23.677 41.445 49.582 1.00 33.44 163 ALA A N 1
ATOM 1308 C CA . ALA A 1 163 ? -22.232 41.417 49.355 1.00 33.44 163 ALA A CA 1
ATOM 1309 C C . ALA A 1 163 ? -21.938 41.616 47.863 1.00 33.44 163 ALA A C 1
ATOM 1311 O O . ALA A 1 163 ? -21.242 40.813 47.260 1.00 33.44 163 ALA A O 1
ATOM 1312 N N . ASN A 1 164 ? -22.560 42.630 47.249 1.00 37.12 164 ASN A N 1
ATOM 1313 C CA . ASN A 1 164 ? -22.228 43.041 45.879 1.00 37.12 164 ASN A CA 1
ATOM 1314 C C . ASN A 1 164 ? -22.549 44.518 45.582 1.00 37.12 164 ASN A C 1
ATOM 1316 O O . ASN A 1 164 ? -22.886 44.877 44.462 1.00 37.12 164 ASN A O 1
ATOM 1320 N N . CYS A 1 165 ? -22.443 45.390 46.583 1.00 33.81 165 CYS A N 1
ATOM 1321 C CA . CYS A 1 165 ? -22.348 46.836 46.385 1.00 33.81 165 CYS A CA 1
ATOM 1322 C C . CYS A 1 165 ? -21.404 47.375 47.461 1.00 33.81 165 CYS A C 1
ATOM 1324 O O . CYS A 1 165 ? -21.574 47.022 48.624 1.00 33.81 165 CYS A O 1
ATOM 1326 N N . LEU A 1 166 ? -20.458 48.231 47.063 1.00 36.53 166 LEU A N 1
ATOM 1327 C CA . LEU A 1 166 ? -19.359 48.821 47.849 1.00 36.53 166 LEU A CA 1
ATOM 1328 C C . LEU A 1 166 ? -18.010 48.075 47.791 1.00 36.53 166 LEU A C 1
ATOM 1330 O O . LEU A 1 166 ? -17.388 47.818 48.814 1.00 36.53 166 LEU A O 1
ATOM 1334 N N . LEU A 1 167 ? -17.510 47.821 46.577 1.00 31.38 167 LEU A N 1
ATOM 1335 C CA . LEU A 1 167 ? -16.145 48.226 46.210 1.00 31.38 167 LEU A CA 1
ATOM 1336 C C . LEU A 1 167 ? -16.031 48.352 44.678 1.00 31.38 167 LEU A C 1
ATOM 1338 O O . LEU A 1 167 ? -16.404 47.433 43.955 1.00 31.38 167 LEU A O 1
ATOM 1342 N N . SER A 1 168 ? -15.485 49.489 44.237 1.00 32.06 168 SER A N 1
ATOM 1343 C CA . SER A 1 168 ? -14.997 49.810 42.881 1.00 32.06 168 SER A CA 1
ATOM 1344 C C . SER A 1 168 ? -16.005 50.332 41.837 1.00 32.06 168 SER A C 1
ATOM 1346 O O . SER A 1 168 ? -16.468 49.579 40.983 1.00 32.06 168 SER A O 1
ATOM 1348 N N . PRO A 1 169 ? -16.245 51.660 41.796 1.00 39.81 169 PRO A N 1
ATOM 1349 C CA . PRO A 1 169 ? -16.368 52.389 40.542 1.00 39.81 169 PRO A CA 1
ATOM 1350 C C . PRO A 1 169 ? -14.953 52.695 40.027 1.00 39.81 169 PRO A C 1
ATOM 1352 O O . PRO A 1 169 ? -14.250 53.505 40.622 1.00 39.81 169 PRO A O 1
ATOM 1355 N N . LEU A 1 170 ? -14.516 52.031 38.959 1.00 41.91 170 LEU A N 1
ATOM 1356 C CA . LEU A 1 170 ? -13.470 52.502 38.043 1.00 41.91 170 LEU A CA 1
ATOM 1357 C C . LEU A 1 170 ? -13.435 51.543 36.843 1.00 41.91 170 LEU A C 1
ATOM 1359 O O . LEU A 1 170 ? -13.221 50.347 37.008 1.00 41.91 170 LEU A O 1
ATOM 1363 N N . LEU A 1 171 ? -13.600 52.134 35.660 1.00 30.17 171 LEU A N 1
ATOM 1364 C CA . LEU A 1 171 ? -13.587 51.590 34.297 1.00 30.17 171 LEU A CA 1
ATOM 1365 C C . LEU A 1 171 ? -14.943 51.317 33.619 1.00 30.17 171 LEU A C 1
ATOM 1367 O O . LEU A 1 171 ? -15.805 50.573 34.072 1.00 30.17 171 LEU A O 1
ATOM 1371 N N . SER A 1 172 ? -15.039 52.002 32.485 1.00 36.84 172 SER A N 1
ATOM 1372 C CA . SER A 1 172 ? -16.148 52.293 31.585 1.00 36.84 172 SER A CA 1
ATOM 1373 C C . SER A 1 172 ? -16.282 51.212 30.467 1.00 36.84 172 SER A C 1
ATOM 1375 O O . SER A 1 172 ? -15.892 50.072 30.699 1.00 36.84 172 SER A O 1
ATOM 1377 N N . PRO A 1 173 ? -16.853 51.469 29.268 1.00 44.31 173 PRO A N 1
ATOM 1378 C CA . PRO A 1 173 ? -18.077 50.820 28.788 1.00 44.31 173 PRO A CA 1
ATOM 1379 C C . PRO A 1 173 ? -17.875 50.005 27.491 1.00 44.31 173 PRO A C 1
ATOM 1381 O O . PRO A 1 173 ? -17.545 50.579 26.463 1.00 44.31 173 PRO A O 1
ATOM 1384 N N . LEU A 1 174 ? -18.132 48.694 27.465 1.00 33.16 174 LEU A N 1
ATOM 1385 C CA . LEU A 1 174 ? -18.136 47.908 26.213 1.00 33.16 174 LEU A CA 1
ATOM 1386 C C . LEU A 1 174 ? -19.081 46.700 26.340 1.00 33.16 174 LEU A C 1
ATOM 1388 O O . LEU A 1 174 ? -18.634 45.582 26.581 1.00 33.16 174 LEU A O 1
ATOM 1392 N N . HIS A 1 175 ? -20.397 46.901 26.228 1.00 35.78 175 HIS A N 1
ATOM 1393 C CA . HIS A 1 175 ? -21.349 45.779 26.272 1.00 35.78 175 HIS A CA 1
ATOM 1394 C C . HIS A 1 175 ? -22.575 45.960 25.360 1.00 35.78 175 HIS A C 1
ATOM 1396 O O . HIS A 1 175 ? -23.693 45.654 25.762 1.00 35.78 175 HIS A O 1
ATOM 1402 N N . GLU A 1 176 ? -22.370 46.432 24.123 1.00 39.09 176 GLU A N 1
ATOM 1403 C CA . GLU A 1 176 ? -23.442 46.496 23.106 1.00 39.09 176 GLU A CA 1
ATOM 1404 C C . GLU A 1 176 ? -23.105 45.882 21.729 1.00 39.09 176 GLU A C 1
ATOM 1406 O O . GLU A 1 176 ? -23.877 46.034 20.791 1.00 39.09 176 GLU A O 1
ATOM 1411 N N . THR A 1 177 ? -22.026 45.102 21.566 1.00 41.59 177 THR A N 1
ATOM 1412 C CA . THR A 1 177 ? -21.694 44.506 20.243 1.00 41.59 177 THR A CA 1
ATOM 1413 C C . THR A 1 177 ? -21.474 42.987 20.217 1.00 41.59 177 THR A C 1
ATOM 1415 O O . THR A 1 177 ? -21.132 42.443 19.171 1.00 41.59 177 THR A O 1
ATOM 1418 N N . MET A 1 178 ? -21.707 42.257 21.317 1.00 42.78 178 MET A N 1
ATOM 1419 C CA . MET A 1 178 ? -21.356 40.822 21.416 1.00 42.78 178 MET A CA 1
ATOM 1420 C C . MET A 1 178 ? -22.531 39.828 21.445 1.00 42.78 178 MET A C 1
ATOM 1422 O O . MET A 1 178 ? -22.323 38.646 21.717 1.00 42.78 178 MET A O 1
ATOM 1426 N N . THR A 1 179 ? -23.759 40.247 21.130 1.00 42.72 179 THR A N 1
ATOM 1427 C CA . THR A 1 179 ? -24.927 39.339 21.091 1.00 42.72 179 THR A CA 1
ATOM 1428 C C . THR A 1 179 ? -25.365 38.929 19.680 1.00 42.72 179 THR A C 1
ATOM 1430 O O . THR A 1 179 ? -26.119 37.969 19.546 1.00 42.72 179 THR A O 1
ATOM 1433 N N . SER A 1 180 ? -24.849 39.556 18.617 1.00 42.44 180 SER A N 1
ATOM 1434 C CA . SER A 1 180 ? -25.218 39.247 17.222 1.00 42.44 180 SER A CA 1
ATOM 1435 C C . SER A 1 180 ? -24.246 38.309 16.483 1.00 42.44 180 SER A C 1
ATOM 1437 O O . SER A 1 180 ? -24.640 37.668 15.513 1.00 42.44 180 SER A O 1
ATOM 1439 N N . VAL A 1 181 ? -23.002 38.145 16.952 1.00 42.31 181 VAL A N 1
ATOM 1440 C CA . VAL A 1 181 ? -21.976 37.301 16.288 1.00 42.31 181 VAL A CA 1
ATOM 1441 C C . VAL A 1 181 ? -22.026 35.831 16.749 1.00 42.31 181 VAL A C 1
ATOM 1443 O O . VAL A 1 181 ? -21.631 34.912 16.027 1.00 42.31 181 VAL A O 1
ATOM 1446 N N . SER A 1 182 ? -22.590 35.577 17.931 1.00 47.44 182 SER A N 1
ATOM 1447 C CA . SER A 1 182 ? -22.630 34.243 18.553 1.00 47.44 182 SER A CA 1
ATOM 1448 C C . SER A 1 182 ? -23.770 33.348 18.050 1.00 47.44 182 SER A C 1
ATOM 1450 O O . SER A 1 182 ? -23.757 32.154 18.318 1.00 47.44 182 SER A O 1
ATOM 1452 N N . LEU A 1 183 ? -24.751 33.885 17.316 1.00 44.12 183 LEU A N 1
ATOM 1453 C CA . LEU A 1 183 ? -25.855 33.092 16.749 1.00 44.12 183 LEU A CA 1
ATOM 1454 C C . LEU A 1 183 ? -25.600 32.668 15.294 1.00 44.12 183 LEU A C 1
ATOM 1456 O O . LEU A 1 183 ? -26.032 31.590 14.900 1.00 44.12 183 LEU A O 1
ATOM 1460 N N . LEU A 1 184 ? -24.830 33.447 14.525 1.00 43.84 184 LEU A N 1
ATOM 1461 C CA . LEU A 1 184 ? -24.457 33.107 13.141 1.00 43.84 184 LEU A CA 1
ATOM 1462 C C . LEU A 1 184 ? -23.319 32.072 13.058 1.00 43.84 184 LEU A C 1
ATOM 1464 O O . LEU A 1 184 ? -23.187 31.358 12.066 1.00 43.84 184 LEU A O 1
ATOM 1468 N N . SER A 1 185 ? -22.515 31.951 14.117 1.00 50.62 185 SER A N 1
ATOM 1469 C CA . SER A 1 185 ? -21.421 30.975 14.219 1.00 50.62 185 SER A CA 1
ATOM 1470 C C . SER A 1 185 ? -21.900 29.571 14.614 1.00 50.62 185 SER A C 1
ATOM 1472 O O . SER A 1 185 ? -21.319 28.583 14.169 1.00 50.62 185 SER A O 1
ATOM 1474 N N . PHE A 1 186 ? -22.999 29.458 15.370 1.00 45.75 186 PHE A N 1
ATOM 1475 C CA . PHE A 1 186 ? -23.603 28.163 15.714 1.00 45.75 186 PHE A CA 1
ATOM 1476 C C . PHE A 1 186 ? -24.435 27.562 14.570 1.00 45.75 186 PHE A C 1
ATOM 1478 O O . PHE A 1 186 ? -24.446 26.343 14.413 1.00 45.75 186 PHE A O 1
ATOM 1485 N N . SER A 1 187 ? -25.073 28.381 13.723 1.00 49.34 187 SER A N 1
ATOM 1486 C CA . SER A 1 187 ? -25.797 27.888 12.541 1.00 49.34 187 SER A CA 1
ATOM 1487 C C . SER A 1 187 ? -24.859 27.408 11.427 1.00 49.34 187 SER A C 1
ATOM 1489 O O . SER A 1 187 ? -25.158 26.415 10.771 1.00 49.34 187 SER A O 1
ATOM 1491 N N . ALA A 1 188 ? -23.695 28.043 11.246 1.00 50.62 188 ALA A N 1
ATOM 1492 C CA . ALA A 1 188 ? -22.696 27.603 10.266 1.00 50.62 188 ALA A CA 1
ATOM 1493 C C . ALA A 1 188 ? -22.048 26.256 10.645 1.00 50.62 188 ALA A C 1
ATOM 1495 O O . ALA A 1 188 ? -21.780 25.430 9.776 1.00 50.62 188 ALA A O 1
ATOM 1496 N N . LEU A 1 189 ? -21.863 25.994 11.944 1.00 50.03 189 LEU A N 1
ATOM 1497 C CA . LEU A 1 189 ? -21.313 24.725 12.431 1.00 50.03 189 LEU A CA 1
ATOM 1498 C C . LEU A 1 189 ? -22.321 23.565 12.317 1.00 50.03 189 LEU A C 1
ATOM 1500 O O . LEU A 1 189 ? -21.917 22.427 12.095 1.00 50.03 189 LEU A O 1
ATOM 1504 N N . PHE A 1 190 ? -23.625 23.852 12.399 1.00 44.31 190 PHE A N 1
ATOM 1505 C CA . PHE A 1 190 ? -24.690 22.861 12.193 1.00 44.31 190 PHE A CA 1
ATOM 1506 C C . PHE A 1 190 ? -24.916 22.534 10.705 1.00 44.31 190 PHE A C 1
ATOM 1508 O O . PHE A 1 190 ? -25.278 21.409 10.377 1.00 44.31 190 PHE A O 1
ATOM 1515 N N . VAL A 1 191 ? -24.640 23.479 9.796 1.00 45.38 191 VAL A N 1
ATOM 1516 C CA . VAL A 1 191 ? -24.656 23.237 8.339 1.00 45.38 191 VAL A CA 1
ATOM 1517 C C . VAL A 1 191 ? -23.400 22.480 7.875 1.00 45.38 191 VAL A C 1
ATOM 1519 O O . VAL A 1 191 ? -23.495 21.658 6.970 1.00 45.38 191 VAL A O 1
ATOM 1522 N N . LEU A 1 192 ? -22.247 22.661 8.533 1.00 44.97 192 LEU A N 1
ATOM 1523 C CA . LEU A 1 192 ? -21.034 21.876 8.249 1.00 44.97 192 LEU A CA 1
ATOM 1524 C C . LEU A 1 192 ? -21.081 20.446 8.816 1.00 44.97 192 LEU A C 1
ATOM 1526 O O . LEU A 1 192 ? -20.505 19.548 8.214 1.00 44.97 192 LEU A O 1
ATOM 1530 N N . PHE A 1 193 ? -21.813 20.200 9.909 1.00 39.88 193 PHE A N 1
ATOM 1531 C CA . PHE A 1 193 ? -22.071 18.837 10.410 1.00 39.88 193 PHE A CA 1
ATOM 1532 C C . PHE A 1 193 ? -23.158 18.077 9.629 1.00 39.88 193 PHE A C 1
ATOM 1534 O O . PHE A 1 193 ? -23.373 16.893 9.876 1.00 39.88 193 PHE A O 1
ATOM 1541 N N . ALA A 1 194 ? -23.830 18.743 8.684 1.00 40.56 194 ALA A N 1
ATOM 1542 C CA . ALA A 1 194 ? -24.728 18.127 7.708 1.00 40.56 194 ALA A CA 1
ATOM 1543 C C . ALA A 1 194 ? -24.061 17.937 6.331 1.00 40.56 194 ALA A C 1
ATOM 1545 O O . ALA A 1 194 ? -24.739 17.610 5.357 1.00 40.56 194 ALA A O 1
ATOM 1546 N N . GLY A 1 195 ? -22.739 18.125 6.233 1.00 44.22 195 GLY A N 1
ATOM 1547 C CA . GLY A 1 195 ? -21.966 17.532 5.153 1.00 44.22 195 GLY A CA 1
ATOM 1548 C C . GLY A 1 195 ? -21.956 16.029 5.378 1.00 44.22 195 GLY A C 1
ATOM 1549 O O . GLY A 1 195 ? -21.249 15.543 6.253 1.00 44.22 195 GLY A O 1
ATOM 1550 N N . SER A 1 196 ? -22.789 15.302 4.638 1.00 51.38 196 SER A N 1
ATOM 1551 C CA . SER A 1 196 ? -22.659 13.856 4.506 1.00 51.38 196 SER A CA 1
ATOM 1552 C C . SER A 1 196 ? -21.187 13.529 4.255 1.00 51.38 196 SER A C 1
ATOM 1554 O O . SER A 1 196 ? -20.637 14.000 3.257 1.00 51.38 196 SER A O 1
ATOM 1556 N N . GLU A 1 197 ? -20.561 12.738 5.128 1.00 46.84 197 GLU A N 1
ATOM 1557 C CA . GLU A 1 197 ? -19.400 11.941 4.733 1.00 46.84 197 GLU A CA 1
ATOM 1558 C C . GLU A 1 197 ? -19.820 11.244 3.436 1.00 46.84 197 GLU A C 1
ATOM 1560 O O . GLU A 1 197 ? -20.770 10.456 3.426 1.00 46.84 197 GLU A O 1
ATOM 1565 N N . ALA A 1 198 ? -19.238 11.650 2.309 1.00 50.97 198 ALA A N 1
ATOM 1566 C CA . ALA A 1 198 ? -19.554 11.055 1.025 1.00 50.97 198 ALA A CA 1
ATOM 1567 C C . ALA A 1 198 ? -18.885 9.683 1.009 1.00 50.97 198 ALA A C 1
ATOM 1569 O O . ALA A 1 198 ? -17.755 9.530 0.560 1.00 50.97 198 ALA A O 1
ATOM 1570 N N . VAL A 1 199 ? -19.565 8.699 1.587 1.00 65.44 199 VAL A N 1
ATOM 1571 C CA . VAL A 1 199 ? -19.149 7.309 1.513 1.00 65.44 199 VAL A CA 1
ATOM 1572 C C . VAL A 1 199 ? -19.429 6.845 0.085 1.00 65.44 199 VAL A C 1
ATOM 1574 O O . VAL A 1 199 ? -20.580 6.834 -0.363 1.00 65.44 199 VAL A O 1
ATOM 1577 N N . PHE A 1 200 ? -18.378 6.518 -0.666 1.00 78.69 200 PHE A N 1
ATOM 1578 C CA . PHE A 1 200 ? -18.512 6.106 -2.055 1.00 78.69 200 PHE A CA 1
ATOM 1579 C C . PHE A 1 200 ? -18.685 4.595 -2.104 1.00 78.69 200 PHE A C 1
ATOM 1581 O O . PHE A 1 200 ? -17.773 3.829 -1.802 1.00 78.69 200 PHE A O 1
ATOM 1588 N N . THR A 1 201 ? -19.873 4.160 -2.516 1.00 89.19 201 THR A N 1
ATOM 1589 C CA . THR A 1 201 ? -20.111 2.736 -2.755 1.00 89.19 201 THR A CA 1
ATOM 1590 C C . THR A 1 201 ? -19.377 2.310 -4.017 1.00 89.19 201 THR A C 1
ATOM 1592 O O . THR A 1 201 ? -19.532 2.932 -5.076 1.00 89.19 201 THR A O 1
ATOM 1595 N N . GLN A 1 202 ? -18.567 1.266 -3.898 1.00 91.62 202 GLN A N 1
ATOM 1596 C CA . GLN A 1 202 ? -17.725 0.732 -4.961 1.00 91.62 202 GLN A CA 1
ATOM 1597 C C . GLN A 1 202 ? -17.832 -0.787 -4.989 1.00 91.62 202 GLN A C 1
ATOM 1599 O O . GLN A 1 202 ? -18.071 -1.422 -3.968 1.00 91.62 202 GLN A O 1
ATOM 1604 N N . SER A 1 203 ? -17.649 -1.371 -6.166 1.00 94.19 203 SER A N 1
ATOM 1605 C CA . SER A 1 203 ? -17.802 -2.801 -6.399 1.00 94.19 203 SER A CA 1
ATOM 1606 C C . SER A 1 203 ? -16.679 -3.367 -7.250 1.00 94.19 203 SER A C 1
ATOM 1608 O O . SER A 1 203 ? -16.102 -2.690 -8.107 1.00 94.19 203 SER A O 1
ATOM 1610 N N . ALA A 1 204 ? -16.406 -4.651 -7.040 1.00 94.88 204 ALA A N 1
ATOM 1611 C CA . ALA A 1 204 ? -15.471 -5.432 -7.832 1.00 94.88 204 ALA A CA 1
ATOM 1612 C C . ALA A 1 204 ? -16.095 -6.781 -8.198 1.00 94.88 204 ALA A C 1
ATOM 1614 O O . ALA A 1 204 ? -16.878 -7.355 -7.439 1.00 94.88 204 ALA A O 1
ATOM 1615 N N . GLY A 1 205 ? -15.744 -7.287 -9.379 1.00 93.25 205 GLY A N 1
ATOM 1616 C CA . GLY A 1 205 ? -16.195 -8.580 -9.879 1.00 93.25 205 GLY A CA 1
ATOM 1617 C C . GLY A 1 205 ? -15.053 -9.367 -10.510 1.00 93.25 205 GLY A C 1
ATOM 1618 O O . GLY A 1 205 ? -14.187 -8.796 -11.173 1.00 93.25 205 GLY A O 1
ATOM 1619 N N . VAL A 1 206 ? -15.054 -10.685 -10.328 1.00 93.75 206 VAL A N 1
ATOM 1620 C CA . VAL A 1 206 ? -14.005 -11.599 -10.795 1.00 93.75 206 VAL A CA 1
ATOM 1621 C C . VAL A 1 206 ? -14.587 -12.920 -11.276 1.00 93.75 206 VAL A C 1
ATOM 1623 O O . VAL A 1 206 ? -15.558 -13.423 -10.713 1.00 93.75 206 VAL A O 1
ATOM 1626 N N . LYS A 1 207 ? -13.985 -13.491 -12.320 1.00 94.62 207 LYS A N 1
ATOM 1627 C CA . LYS A 1 207 ? -14.337 -14.812 -12.850 1.00 94.62 207 LYS A CA 1
ATOM 1628 C C . LYS A 1 207 ? -13.113 -15.587 -13.316 1.00 94.62 207 LYS A C 1
ATOM 1630 O O . LYS A 1 207 ? -12.129 -14.974 -13.729 1.00 94.62 207 LYS A O 1
ATOM 1635 N N . GLY A 1 208 ? -13.196 -16.912 -13.303 1.00 93.25 208 GLY A N 1
ATOM 1636 C CA . GLY A 1 208 ? -12.130 -17.792 -13.781 1.00 93.25 208 GLY A CA 1
ATOM 1637 C C . GLY A 1 208 ? -12.486 -19.269 -13.688 1.00 93.25 208 GLY A C 1
ATOM 1638 O O . GLY A 1 208 ? -13.609 -19.621 -13.329 1.00 93.25 208 GLY A O 1
ATOM 1639 N N . VAL A 1 209 ? -11.511 -20.120 -14.010 1.00 93.00 209 VAL A N 1
ATOM 1640 C CA . VAL A 1 209 ? -11.618 -21.585 -13.948 1.00 93.00 209 VAL A CA 1
ATOM 1641 C C . VAL A 1 209 ? -10.444 -22.145 -13.153 1.00 93.00 209 VAL A C 1
ATOM 1643 O O . VAL A 1 209 ? -9.298 -21.792 -13.417 1.00 93.00 209 VAL A O 1
ATOM 1646 N N . LEU A 1 210 ? -10.706 -23.012 -12.181 1.00 92.88 210 LEU A N 1
ATOM 1647 C CA . LEU A 1 210 ? -9.683 -23.682 -11.386 1.00 92.88 210 LEU A CA 1
ATOM 1648 C C . LEU A 1 210 ? -9.528 -25.135 -11.833 1.00 92.88 210 LEU A C 1
ATOM 1650 O O . LEU A 1 210 ? -10.508 -25.859 -11.992 1.00 92.88 210 LEU A O 1
ATOM 1654 N N . MET A 1 211 ? -8.282 -25.565 -11.993 1.00 93.06 211 MET A N 1
ATOM 1655 C CA . MET A 1 211 ? -7.889 -26.925 -12.361 1.00 93.06 211 MET A CA 1
ATOM 1656 C C . MET A 1 211 ? -7.000 -27.517 -11.265 1.00 93.06 211 MET A C 1
ATOM 1658 O O . MET A 1 211 ? -6.380 -26.785 -10.498 1.00 93.06 211 MET A O 1
ATOM 1662 N N . CYS A 1 212 ? -6.919 -28.837 -11.184 1.00 90.62 212 CYS A N 1
ATOM 1663 C CA . CYS A 1 212 ? -5.966 -29.566 -10.358 1.00 90.62 212 CYS A CA 1
ATOM 1664 C C . CYS A 1 212 ? -5.381 -30.693 -11.208 1.00 90.62 212 CYS A C 1
ATOM 1666 O O . CYS A 1 212 ? -6.026 -31.724 -11.419 1.00 90.62 212 CYS A O 1
ATOM 1668 N N . GLY A 1 213 ? -4.209 -30.441 -11.791 1.00 87.44 213 GLY A N 1
ATOM 1669 C CA . GLY A 1 213 ? -3.722 -31.240 -12.915 1.00 87.44 213 GLY A CA 1
ATOM 1670 C C . GLY A 1 213 ? -4.661 -31.107 -14.103 1.00 87.44 213 GLY A C 1
ATOM 1671 O O . GLY A 1 213 ? -5.109 -30.009 -14.432 1.00 87.44 213 GLY A O 1
ATOM 1672 N N . ASP A 1 214 ? -5.011 -32.238 -14.702 1.00 89.56 214 ASP A N 1
ATOM 1673 C CA . ASP A 1 214 ? -5.886 -32.285 -15.877 1.00 89.56 214 ASP A CA 1
ATOM 1674 C C . ASP A 1 214 ? -7.383 -32.259 -15.527 1.00 89.56 214 ASP A C 1
ATOM 1676 O O . ASP A 1 214 ? -8.239 -32.322 -16.410 1.00 89.56 214 ASP A O 1
ATOM 1680 N N . LYS A 1 215 ? -7.730 -32.188 -14.235 1.00 93.00 215 LYS A N 1
ATOM 1681 C CA . LYS A 1 215 ? -9.120 -32.243 -13.768 1.00 93.00 215 LYS A CA 1
ATOM 1682 C C . LYS A 1 215 ? -9.621 -30.860 -13.355 1.00 93.00 215 LYS A C 1
ATOM 1684 O O . LYS A 1 215 ? -8.901 -30.151 -12.649 1.00 93.00 215 LYS A O 1
ATOM 1689 N N . PRO A 1 216 ? -10.860 -30.483 -13.713 1.00 95.06 216 PRO A N 1
ATOM 1690 C CA . PRO A 1 216 ? -11.500 -29.312 -13.137 1.00 95.06 216 PRO A CA 1
ATOM 1691 C C . PRO A 1 216 ? -11.597 -29.440 -11.619 1.00 95.06 216 PRO A C 1
ATOM 1693 O O . PRO A 1 216 ? -11.989 -30.482 -11.089 1.00 95.06 216 PRO A O 1
ATOM 1696 N N . LEU A 1 217 ? -11.222 -28.378 -10.917 1.00 94.12 217 LEU A N 1
ATOM 1697 C CA . LEU A 1 217 ? -11.193 -28.357 -9.466 1.00 94.12 217 LEU A CA 1
ATOM 1698 C C . LEU A 1 217 ? -12.517 -27.793 -8.938 1.00 94.12 217 LEU A C 1
ATOM 1700 O O . LEU A 1 217 ? -12.676 -26.589 -8.729 1.00 94.12 217 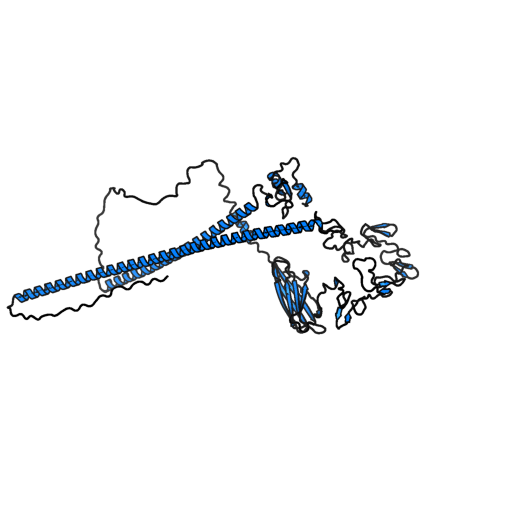LEU A O 1
ATOM 1704 N N . ALA A 1 218 ? -13.481 -28.693 -8.762 1.00 94.75 218 ALA A N 1
ATOM 1705 C CA . ALA A 1 218 ? -14.824 -28.382 -8.288 1.00 94.75 218 ALA A CA 1
ATOM 1706 C C . ALA A 1 218 ? -14.895 -28.190 -6.765 1.00 94.75 218 ALA A C 1
ATOM 1708 O O . ALA A 1 218 ? -14.030 -28.661 -6.024 1.00 94.75 218 ALA A O 1
ATOM 1709 N N . ASN A 1 219 ? -15.958 -27.527 -6.297 1.00 93.19 219 ASN A N 1
ATOM 1710 C CA . ASN A 1 219 ? -16.268 -27.316 -4.878 1.00 93.19 219 ASN A CA 1
ATOM 1711 C C . ASN A 1 219 ? -15.126 -26.664 -4.071 1.00 93.19 219 ASN A C 1
ATOM 1713 O O . ASN A 1 219 ? -14.948 -26.913 -2.879 1.00 93.19 219 ASN A O 1
ATOM 1717 N N . THR A 1 220 ? -14.328 -25.831 -4.731 1.00 93.50 220 THR A N 1
ATOM 1718 C CA . THR A 1 220 ? -13.208 -25.115 -4.121 1.00 93.50 220 THR A CA 1
ATOM 1719 C C . THR A 1 220 ? -13.660 -23.741 -3.686 1.00 93.50 220 THR A C 1
ATOM 1721 O O . THR A 1 220 ? -14.290 -23.017 -4.454 1.00 93.50 220 THR A O 1
ATOM 1724 N N . LYS A 1 221 ? -13.353 -23.381 -2.441 1.00 94.69 221 LYS A N 1
ATOM 1725 C CA . LYS A 1 221 ? -13.811 -22.135 -1.833 1.00 94.69 221 LYS A CA 1
ATOM 1726 C C . LYS A 1 221 ? -13.004 -20.954 -2.361 1.00 94.69 221 LYS A C 1
ATOM 1728 O O . LYS A 1 221 ? -11.777 -20.945 -2.283 1.00 94.69 221 LYS A O 1
ATOM 1733 N N . VAL A 1 222 ? -13.708 -19.935 -2.841 1.00 95.62 222 VAL A N 1
ATOM 1734 C CA . VAL A 1 222 ? -13.139 -18.684 -3.343 1.00 95.62 222 VAL A CA 1
ATOM 1735 C C . VAL A 1 222 ? -13.792 -17.524 -2.600 1.00 95.62 222 VAL A C 1
ATOM 1737 O O . VAL A 1 222 ? -15.011 -17.47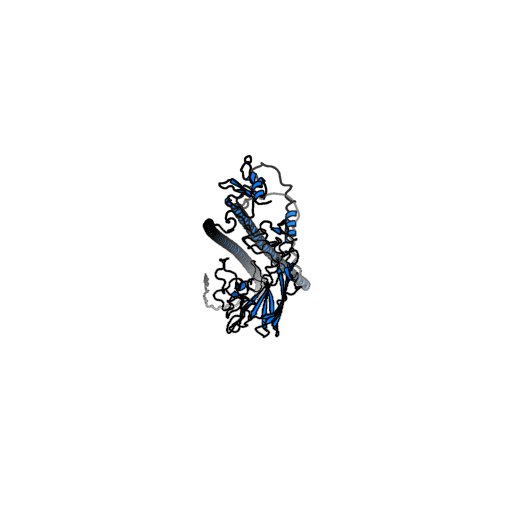6 -2.446 1.00 95.62 222 VAL A O 1
ATOM 1740 N N . LYS A 1 223 ? -12.982 -16.586 -2.120 1.00 95.31 223 LYS A N 1
ATOM 1741 C CA . LYS A 1 223 ? -13.444 -15.404 -1.390 1.00 95.31 223 LYS A CA 1
ATOM 1742 C C . LYS A 1 223 ? -12.856 -14.141 -1.995 1.00 95.31 223 LYS A C 1
ATOM 1744 O O . LYS A 1 223 ? -11.657 -14.102 -2.248 1.00 95.31 223 LYS A O 1
ATOM 1749 N N . LEU A 1 224 ? -13.689 -13.133 -2.195 1.00 93.81 224 LEU A N 1
ATOM 1750 C CA . LEU A 1 224 ? -13.323 -11.793 -2.627 1.00 93.81 224 LEU A CA 1
ATOM 1751 C C . LEU A 1 224 ? -13.294 -10.878 -1.400 1.00 93.81 224 LEU A C 1
ATOM 1753 O O . LEU A 1 224 ? -14.263 -10.836 -0.645 1.00 93.81 224 LEU A O 1
ATOM 1757 N N . TYR A 1 225 ? -12.192 -10.167 -1.221 1.00 91.56 225 TYR A N 1
ATOM 1758 C CA . TYR A 1 225 ? -11.937 -9.270 -0.099 1.00 91.56 225 TYR A CA 1
ATOM 1759 C C . TYR A 1 225 ? -11.545 -7.888 -0.594 1.00 91.56 225 TYR A C 1
ATOM 1761 O O . TYR A 1 225 ? -11.009 -7.782 -1.698 1.00 91.56 225 TYR A O 1
ATOM 1769 N N . ASP A 1 226 ? -11.745 -6.890 0.255 1.00 87.69 226 ASP A N 1
ATOM 1770 C CA . ASP A 1 226 ? -11.014 -5.630 0.226 1.00 87.69 226 ASP A CA 1
ATOM 1771 C C . ASP A 1 226 ? -9.742 -5.731 1.089 1.00 87.69 226 ASP A C 1
ATOM 1773 O O . ASP A 1 226 ? -9.754 -6.389 2.131 1.00 87.69 226 ASP A O 1
ATOM 1777 N N . ASP A 1 227 ? -8.624 -5.175 0.626 1.00 78.88 227 ASP A N 1
ATOM 1778 C CA . ASP A 1 227 ? -7.316 -5.228 1.298 1.00 78.88 227 ASP A CA 1
ATOM 1779 C C . ASP A 1 227 ? -6.935 -3.852 1.854 1.00 78.88 227 ASP A C 1
ATOM 1781 O O . ASP A 1 227 ? -6.170 -3.101 1.243 1.00 78.88 227 ASP A O 1
ATOM 1785 N N . ASP A 1 228 ? -7.459 -3.518 3.032 1.00 67.88 228 ASP A N 1
ATOM 1786 C CA . ASP A 1 228 ? -7.180 -2.239 3.675 1.00 67.88 228 ASP A CA 1
ATOM 1787 C C . ASP A 1 228 ? -5.801 -2.198 4.337 1.00 67.88 228 ASP A C 1
ATOM 1789 O O . ASP A 1 228 ? -5.436 -3.008 5.186 1.00 67.88 228 ASP A O 1
ATOM 1793 N N . THR A 1 229 ? -5.027 -1.150 4.042 1.00 48.78 229 THR A N 1
ATOM 1794 C CA . THR A 1 229 ? -3.746 -0.877 4.729 1.00 48.78 229 THR A CA 1
ATOM 1795 C C . THR A 1 229 ? -3.946 -0.067 6.039 1.00 48.78 229 THR A C 1
ATOM 1797 O O . THR A 1 229 ? -3.000 0.522 6.570 1.00 48.78 229 THR A O 1
ATOM 1800 N N . GLY A 1 230 ? -5.183 0.017 6.552 1.00 44.22 230 GLY A N 1
ATOM 1801 C CA . GLY A 1 230 ? -5.633 0.884 7.657 1.00 44.22 230 GLY A CA 1
ATOM 1802 C C . GLY A 1 230 ? -5.915 0.176 9.002 1.00 44.22 230 GLY A C 1
ATOM 1803 O O . GLY A 1 230 ? -5.497 -0.959 9.205 1.00 44.22 230 GLY A O 1
ATOM 1804 N N . PRO A 1 231 ? -6.564 0.856 9.977 1.00 33.12 231 PRO A N 1
ATOM 1805 C CA . PRO A 1 231 ? -6.975 0.285 11.273 1.00 33.12 231 PRO A CA 1
ATOM 1806 C C . PRO A 1 231 ? -8.206 -0.643 11.200 1.00 33.12 231 PRO A C 1
ATOM 1808 O O . PRO A 1 231 ? -8.600 -1.188 12.236 1.00 33.12 231 PRO A O 1
ATOM 1811 N N . ASP A 1 232 ? -8.785 -0.798 10.012 1.00 41.88 232 ASP A N 1
ATOM 1812 C CA . ASP A 1 232 ? -9.970 -1.605 9.735 1.00 41.88 232 ASP A CA 1
ATOM 1813 C C . ASP A 1 232 ? -9.555 -3.042 9.342 1.00 41.88 232 ASP A C 1
ATOM 1815 O O . ASP A 1 232 ? -8.388 -3.312 9.051 1.00 41.88 232 ASP A O 1
ATOM 1819 N N . LEU A 1 233 ? -10.469 -4.006 9.472 1.00 48.25 233 LEU A N 1
ATOM 1820 C CA . LEU A 1 233 ? -10.216 -5.425 9.184 1.00 48.25 233 LEU A CA 1
ATOM 1821 C C . LEU A 1 233 ? -10.591 -5.712 7.724 1.00 48.25 233 LEU A C 1
ATOM 1823 O O . LEU A 1 233 ? -11.659 -5.271 7.334 1.00 48.25 233 LEU A O 1
ATOM 1827 N N . ASP A 1 234 ? -9.788 -6.496 6.982 1.00 61.19 234 ASP A N 1
ATOM 1828 C CA . ASP A 1 234 ? -10.094 -6.946 5.606 1.00 61.19 234 ASP A CA 1
ATOM 1829 C C . ASP A 1 234 ? -11.587 -7.289 5.422 1.00 61.19 234 ASP A C 1
ATOM 1831 O O . ASP A 1 234 ? -12.065 -8.321 5.926 1.00 61.19 234 ASP A O 1
ATOM 1835 N N . ASP A 1 235 ? -12.310 -6.464 4.664 1.00 76.50 235 ASP A N 1
ATOM 1836 C CA . ASP A 1 235 ? -13.746 -6.629 4.473 1.00 76.50 235 ASP A CA 1
ATOM 1837 C C . ASP A 1 235 ? -14.041 -7.731 3.447 1.00 76.50 235 ASP A C 1
ATOM 1839 O O . ASP A 1 235 ? -13.553 -7.750 2.314 1.00 76.50 235 ASP A O 1
ATOM 1843 N N . LEU A 1 236 ? -14.850 -8.716 3.850 1.00 87.56 236 LEU A N 1
ATOM 1844 C CA . LEU A 1 236 ? -15.300 -9.785 2.959 1.00 87.56 236 LEU A CA 1
ATOM 1845 C C . LEU A 1 236 ? -16.396 -9.247 2.034 1.00 87.56 236 LEU A C 1
ATOM 1847 O O . LEU A 1 236 ? -17.535 -9.070 2.458 1.00 87.56 236 LEU A O 1
ATOM 1851 N N . LEU A 1 237 ? -16.073 -9.084 0.753 1.00 90.94 237 LEU A N 1
ATOM 1852 C CA . LEU A 1 237 ? -17.008 -8.591 -0.259 1.00 90.94 237 LEU A CA 1
ATOM 1853 C C . LEU A 1 237 ? -17.943 -9.695 -0.771 1.00 90.94 237 LEU A C 1
ATOM 1855 O O . LEU A 1 237 ? -19.133 -9.463 -0.971 1.00 90.94 237 LEU A O 1
ATOM 1859 N N . ALA A 1 238 ? -17.408 -10.895 -1.023 1.00 93.50 238 ALA A N 1
ATOM 1860 C CA . ALA A 1 238 ? -18.186 -12.045 -1.489 1.00 93.50 238 ALA A CA 1
ATOM 1861 C C . ALA A 1 238 ? -17.480 -13.382 -1.209 1.00 93.50 238 ALA A C 1
ATOM 1863 O O . ALA A 1 238 ? -16.255 -13.466 -1.176 1.00 93.50 238 ALA A O 1
ATOM 1864 N N . GLU A 1 239 ? -18.246 -14.463 -1.081 1.00 96.25 239 GLU A N 1
ATOM 1865 C CA . GLU A 1 239 ? -17.745 -15.838 -0.974 1.00 96.25 239 GLU A CA 1
ATOM 1866 C C . GLU A 1 239 ? -18.561 -16.752 -1.890 1.00 96.25 239 GLU A C 1
ATOM 1868 O O . GLU A 1 239 ? -19.769 -16.582 -2.037 1.00 96.25 239 GLU A O 1
ATOM 1873 N N . GLY A 1 240 ? -17.902 -17.737 -2.492 1.00 95.06 240 GLY A N 1
ATOM 1874 C CA . GLY A 1 240 ? -18.556 -18.782 -3.269 1.00 95.06 240 GLY A CA 1
ATOM 1875 C C . GLY A 1 240 ? -17.650 -19.986 -3.476 1.00 95.06 240 GLY A C 1
ATOM 1876 O O . GLY A 1 240 ? -16.550 -20.073 -2.922 1.00 95.06 240 GLY A O 1
ATOM 1877 N N . THR A 1 241 ? -18.124 -20.938 -4.268 1.00 96.62 241 THR A N 1
ATOM 1878 C CA . THR A 1 241 ? -17.399 -22.165 -4.600 1.00 96.62 241 THR A CA 1
ATOM 1879 C C . THR A 1 241 ? -17.366 -22.380 -6.105 1.00 96.62 241 THR A C 1
ATOM 1881 O O . THR A 1 241 ? -18.246 -21.910 -6.826 1.00 96.62 241 THR A O 1
ATOM 1884 N N . THR A 1 242 ? -16.338 -23.075 -6.589 1.00 95.94 242 THR A N 1
ATOM 1885 C CA . THR A 1 242 ? -16.277 -23.485 -7.994 1.00 95.94 242 THR A CA 1
ATOM 1886 C C . THR A 1 242 ? -17.323 -24.546 -8.327 1.00 95.94 242 THR A C 1
ATOM 1888 O O . THR A 1 242 ? -17.615 -25.430 -7.514 1.00 95.94 242 THR A O 1
ATOM 1891 N N . ASP A 1 243 ? -17.863 -24.484 -9.542 1.00 96.12 243 ASP A N 1
ATOM 1892 C CA . ASP A 1 243 ? -18.800 -25.475 -10.072 1.00 96.12 243 ASP A CA 1
ATOM 1893 C C . ASP A 1 243 ? -18.107 -26.790 -10.495 1.00 96.12 243 ASP A C 1
ATOM 1895 O O . ASP A 1 243 ? -16.901 -26.975 -10.323 1.00 96.12 243 ASP A O 1
ATOM 1899 N N . SER A 1 244 ? -18.866 -27.730 -11.068 1.00 96.44 244 SER A N 1
ATOM 1900 C CA . SER A 1 244 ? -18.347 -29.022 -11.549 1.00 96.44 244 SER A CA 1
ATOM 1901 C C . SER A 1 244 ? -17.312 -28.909 -12.675 1.00 96.44 244 SER A C 1
ATOM 1903 O O . SER A 1 244 ? -16.567 -29.855 -12.917 1.00 96.44 244 SER A O 1
ATOM 1905 N N . LEU A 1 245 ? -17.280 -27.777 -13.379 1.00 95.19 245 LEU A N 1
ATOM 1906 C CA . LEU A 1 245 ? -16.306 -27.454 -14.419 1.00 95.19 245 LEU A CA 1
ATOM 1907 C C . LEU A 1 245 ? -15.159 -26.586 -13.873 1.00 95.19 245 LEU A C 1
ATOM 1909 O O . LEU A 1 245 ? -14.345 -26.100 -14.655 1.00 95.19 245 LEU A O 1
ATOM 1913 N N . GLY A 1 246 ? -15.074 -26.398 -12.552 1.00 94.00 246 GLY A N 1
ATOM 1914 C CA . GLY A 1 246 ? -14.059 -25.580 -11.896 1.00 94.00 246 GLY A CA 1
ATOM 1915 C C . GLY A 1 246 ? -14.286 -24.073 -12.042 1.00 94.00 246 GLY A C 1
ATOM 1916 O O . GLY A 1 246 ? -13.421 -23.294 -11.646 1.00 94.00 246 GLY A O 1
ATOM 1917 N N . GLN A 1 247 ? -15.408 -23.629 -12.608 1.00 96.81 247 GLN A N 1
ATOM 1918 C CA . GLN A 1 247 ? -15.663 -22.217 -12.889 1.00 96.81 247 GLN A CA 1
ATOM 1919 C C . GLN A 1 247 ? -16.192 -21.493 -11.654 1.00 96.81 247 GLN A C 1
ATOM 1921 O O . GLN A 1 247 ? -16.938 -22.061 -10.856 1.00 96.81 247 GLN A O 1
ATOM 1926 N N . PHE A 1 248 ? -15.834 -20.220 -11.507 1.00 96.62 248 PHE A N 1
ATOM 1927 C CA . PHE A 1 248 ? -16.386 -19.342 -10.479 1.00 96.62 248 PHE A CA 1
ATOM 1928 C C . PHE A 1 248 ? -16.650 -17.936 -11.024 1.00 96.62 248 PHE A C 1
ATOM 1930 O O . PHE A 1 248 ? -15.971 -17.457 -11.936 1.00 96.62 248 PHE A O 1
ATOM 1937 N N . LEU A 1 249 ? -17.627 -17.265 -10.415 1.00 96.56 249 LEU A N 1
ATOM 1938 C CA . LEU A 1 249 ? -17.987 -15.872 -10.649 1.00 96.56 249 LEU A CA 1
ATOM 1939 C C . LEU A 1 249 ? -18.356 -15.252 -9.300 1.00 96.56 249 LEU A C 1
ATOM 1941 O O . LEU A 1 249 ? -19.293 -15.711 -8.654 1.00 96.56 249 LEU A O 1
ATOM 1945 N N . LEU A 1 250 ? -17.627 -14.223 -8.878 1.00 96.38 250 LEU A N 1
ATOM 1946 C CA . LEU A 1 250 ? -17.892 -13.489 -7.642 1.00 96.38 250 LEU A CA 1
ATOM 1947 C C . LEU A 1 250 ? -17.993 -11.997 -7.928 1.00 96.38 250 LEU A C 1
ATOM 1949 O O . LEU A 1 250 ? -17.274 -11.466 -8.774 1.00 96.38 250 LEU A O 1
ATOM 1953 N N . SER A 1 251 ? -18.855 -11.315 -7.187 1.00 96.50 251 SER A N 1
ATOM 1954 C CA . SER A 1 251 ? -18.911 -9.859 -7.137 1.00 96.50 251 SER A CA 1
ATOM 1955 C C . SER A 1 251 ? -19.434 -9.402 -5.789 1.00 96.50 251 SER A C 1
ATOM 1957 O O . SER A 1 251 ? -20.317 -10.049 -5.232 1.00 96.50 251 SER A O 1
ATOM 1959 N N . GLY A 1 252 ? -18.921 -8.280 -5.305 1.00 94.44 252 GLY A N 1
ATOM 1960 C CA . GLY A 1 252 ? -19.354 -7.656 -4.061 1.00 94.44 252 GLY A CA 1
ATOM 1961 C C . GLY A 1 252 ? -19.050 -6.164 -4.068 1.00 94.44 252 GLY A C 1
ATOM 1962 O O . GLY A 1 252 ? -18.415 -5.658 -4.999 1.00 94.44 252 GLY A O 1
ATOM 1963 N N . HIS A 1 253 ? -19.529 -5.473 -3.040 1.00 93.88 253 HIS A N 1
ATOM 1964 C CA . HIS A 1 253 ? -19.349 -4.039 -2.869 1.00 93.88 253 HIS A CA 1
ATOM 1965 C C . HIS A 1 253 ? -19.149 -3.685 -1.403 1.00 93.88 253 HIS A C 1
ATOM 1967 O O . HIS A 1 253 ? -19.566 -4.424 -0.514 1.00 93.88 253 HIS A O 1
ATOM 1973 N N . THR A 1 254 ? -18.541 -2.531 -1.183 1.00 88.75 254 THR A N 1
ATOM 1974 C CA . THR A 1 254 ? -18.406 -1.893 0.124 1.00 88.75 254 THR A CA 1
ATOM 1975 C C . THR A 1 254 ? -18.525 -0.381 -0.058 1.00 88.75 254 THR A C 1
ATOM 1977 O O . THR A 1 254 ? -18.487 0.144 -1.182 1.00 88.75 254 THR A O 1
ATOM 1980 N N . SER A 1 255 ? -18.765 0.319 1.042 1.00 86.00 255 SER A N 1
ATOM 1981 C CA . SER A 1 255 ? -18.977 1.758 1.078 1.00 86.00 255 SER A CA 1
ATOM 1982 C C . SER A 1 255 ? -17.866 2.370 1.922 1.00 86.00 255 SER A C 1
ATOM 1984 O O . SER A 1 255 ? -17.927 2.352 3.148 1.00 86.00 255 SER A O 1
ATOM 1986 N N . GLU A 1 256 ? -16.880 2.958 1.247 1.00 73.56 256 GLU A N 1
ATOM 1987 C CA . GLU A 1 256 ? -15.671 3.500 1.869 1.00 73.56 256 GLU A CA 1
ATOM 1988 C C . GLU A 1 256 ? -15.312 4.877 1.307 1.00 73.56 256 GLU A C 1
ATOM 1990 O O . GLU A 1 256 ? -15.816 5.319 0.270 1.00 73.56 256 GLU A O 1
ATOM 1995 N N . VAL A 1 257 ? -14.445 5.592 2.023 1.00 71.75 257 VAL A N 1
ATOM 1996 C CA . VAL A 1 257 ? -13.977 6.925 1.614 1.00 71.75 257 VAL A CA 1
ATOM 1997 C C . VAL A 1 257 ? -12.917 6.829 0.507 1.00 71.75 257 VAL A C 1
ATOM 1999 O O . VAL A 1 257 ? -12.847 7.705 -0.355 1.00 71.75 257 VAL A O 1
ATOM 2002 N N . MET A 1 258 ? -12.097 5.773 0.516 1.00 71.88 258 MET A N 1
ATOM 2003 C CA . MET A 1 258 ? -11.008 5.543 -0.442 1.00 71.88 258 MET A CA 1
ATOM 2004 C C . MET A 1 258 ? -11.403 4.504 -1.502 1.00 71.88 258 MET A C 1
ATOM 2006 O O . MET A 1 258 ? -12.454 3.879 -1.415 1.00 71.88 258 MET A O 1
ATOM 2010 N N . THR A 1 259 ? -10.601 4.355 -2.562 1.00 78.06 259 THR A N 1
ATOM 2011 C CA . THR A 1 259 ? -10.836 3.323 -3.587 1.00 78.06 259 THR A CA 1
ATOM 2012 C C . THR A 1 259 ? -10.442 1.950 -3.072 1.00 78.06 259 THR A C 1
ATOM 2014 O O . THR A 1 259 ? -9.272 1.767 -2.745 1.00 78.06 259 THR A O 1
ATOM 2017 N N . ILE A 1 260 ? -11.389 1.016 -3.136 1.00 84.94 260 ILE A N 1
ATOM 2018 C CA . ILE A 1 260 ? -11.229 -0.380 -2.723 1.00 84.94 260 ILE A CA 1
ATOM 2019 C C . ILE A 1 260 ? -10.026 -1.061 -3.403 1.00 84.94 260 ILE A C 1
ATOM 2021 O O . ILE A 1 260 ? -9.697 -0.781 -4.567 1.00 84.94 260 ILE A O 1
ATOM 2025 N N . ASP A 1 261 ? -9.385 -1.977 -2.686 1.00 85.25 261 ASP A N 1
ATOM 2026 C CA . ASP A 1 261 ? -8.207 -2.768 -3.051 1.00 85.25 261 ASP A CA 1
ATOM 2027 C C . ASP A 1 261 ? -8.560 -4.273 -3.156 1.00 85.25 261 ASP A C 1
ATOM 2029 O O . ASP A 1 261 ? -8.127 -5.106 -2.358 1.00 85.25 261 ASP A O 1
ATOM 2033 N N . PRO A 1 262 ? -9.350 -4.679 -4.172 1.00 87.31 262 PRO A N 1
ATOM 2034 C CA . PRO A 1 262 ? -9.934 -6.012 -4.216 1.00 87.31 262 PRO A CA 1
ATOM 2035 C C . PRO A 1 262 ? -8.903 -7.133 -4.440 1.00 87.31 262 PRO A C 1
ATOM 2037 O O . PRO A 1 262 ? -8.102 -7.098 -5.379 1.00 87.31 262 PRO A O 1
ATOM 2040 N N . LYS A 1 263 ? -8.992 -8.210 -3.652 1.00 88.25 263 LYS A N 1
ATOM 2041 C CA . LYS A 1 263 ? -8.189 -9.442 -3.786 1.00 88.25 263 LYS A CA 1
ATOM 2042 C C . LYS A 1 263 ? -9.046 -10.702 -3.686 1.00 88.25 263 LYS A C 1
ATOM 2044 O O . LYS A 1 263 ? -10.034 -10.744 -2.959 1.00 88.25 263 LYS A O 1
ATOM 2049 N N . ILE A 1 264 ? -8.647 -11.771 -4.373 1.00 90.31 264 ILE A N 1
ATOM 2050 C CA . ILE A 1 264 ? -9.268 -13.095 -4.244 1.00 90.31 264 ILE A CA 1
ATOM 2051 C C . ILE A 1 264 ? -8.392 -14.045 -3.445 1.00 90.31 264 ILE A C 1
ATOM 2053 O O . ILE A 1 264 ? -7.182 -14.080 -3.633 1.00 90.31 264 ILE A O 1
ATOM 2057 N N . ASN A 1 265 ? -9.019 -14.863 -2.608 1.00 89.69 265 ASN A N 1
ATOM 2058 C CA . ASN A 1 265 ? -8.408 -15.932 -1.834 1.00 89.69 265 ASN A CA 1
ATOM 2059 C C . ASN A 1 265 ? -9.060 -17.264 -2.214 1.00 89.69 265 ASN A C 1
ATOM 2061 O O . ASN A 1 265 ? -10.265 -17.432 -2.041 1.00 89.69 265 ASN A O 1
ATOM 2065 N N . ILE A 1 266 ? -8.264 -18.205 -2.714 1.00 90.56 266 ILE A N 1
ATOM 2066 C CA . ILE A 1 266 ? -8.695 -19.544 -3.128 1.00 90.56 266 ILE A CA 1
ATOM 2067 C C . ILE A 1 266 ? -8.174 -20.551 -2.105 1.00 90.56 266 ILE A C 1
ATOM 2069 O O . ILE A 1 266 ? -6.972 -20.578 -1.844 1.00 90.56 266 ILE A O 1
ATOM 2073 N N . TYR A 1 267 ? -9.068 -21.367 -1.550 1.00 90.50 267 TYR A N 1
ATOM 2074 C CA . TYR A 1 267 ? -8.781 -22.365 -0.519 1.00 90.50 267 TYR A CA 1
ATOM 2075 C C . TYR A 1 267 ? -9.002 -23.765 -1.083 1.00 90.50 267 TYR A C 1
ATOM 2077 O O . TYR A 1 267 ? -10.139 -24.115 -1.407 1.00 90.50 267 TYR A O 1
ATOM 2085 N N . HIS A 1 268 ? -7.930 -24.543 -1.225 1.00 87.88 268 HIS A N 1
ATOM 2086 C CA . HIS A 1 268 ? -7.954 -25.829 -1.919 1.00 87.88 268 HIS A CA 1
ATOM 2087 C C . HIS A 1 268 ? -7.009 -26.860 -1.302 1.00 87.88 268 HIS A C 1
ATOM 2089 O O . HIS A 1 268 ? -5.994 -26.508 -0.711 1.00 87.88 268 HIS A O 1
ATOM 2095 N N . ASP A 1 269 ? -7.289 -28.133 -1.578 1.00 85.06 269 ASP A N 1
ATOM 2096 C CA . ASP A 1 269 ? -6.480 -29.276 -1.125 1.00 85.06 269 ASP A CA 1
ATOM 2097 C C . ASP A 1 269 ? -5.745 -29.966 -2.297 1.00 85.06 269 ASP A C 1
ATOM 2099 O O . ASP A 1 269 ? -5.203 -31.062 -2.172 1.00 85.06 269 ASP A O 1
ATOM 2103 N N . CYS A 1 270 ? -5.735 -29.328 -3.477 1.00 84.56 270 CYS A N 1
ATOM 2104 C CA . CYS A 1 270 ? -5.015 -29.826 -4.655 1.00 84.56 270 CYS A CA 1
ATOM 2105 C C . CYS A 1 270 ? -3.524 -30.070 -4.343 1.00 84.56 270 CYS A C 1
ATOM 2107 O O . CYS A 1 270 ? -2.839 -29.158 -3.872 1.00 84.56 270 CYS A O 1
ATOM 2109 N N . ASP A 1 271 ? -3.038 -31.285 -4.625 1.00 75.94 271 ASP A N 1
ATOM 2110 C CA . ASP A 1 271 ? -1.687 -31.781 -4.312 1.00 75.94 271 ASP A CA 1
ATOM 2111 C C . ASP A 1 271 ? -1.263 -31.647 -2.829 1.00 75.94 271 ASP A C 1
ATOM 2113 O O . ASP A 1 271 ? -0.071 -31.546 -2.541 1.00 75.94 271 ASP A O 1
ATOM 2117 N N . ASP A 1 272 ? -2.207 -31.633 -1.877 1.00 66.56 272 ASP A N 1
ATOM 2118 C CA . ASP A 1 272 ? -1.921 -31.356 -0.452 1.00 66.56 272 ASP A CA 1
ATOM 2119 C C . ASP A 1 272 ? -1.825 -32.600 0.465 1.00 66.56 272 ASP A C 1
ATOM 2121 O O . ASP A 1 272 ? -1.577 -32.497 1.666 1.00 66.56 272 ASP A O 1
ATOM 2125 N N . GLY A 1 273 ? -1.972 -33.814 -0.079 1.00 64.19 273 GLY A N 1
ATOM 2126 C CA . GLY A 1 273 ? -1.806 -35.062 0.685 1.00 64.19 273 GLY A CA 1
ATOM 2127 C C . GLY A 1 273 ? -2.764 -35.199 1.888 1.00 64.19 273 GLY A C 1
ATOM 2128 O O . GLY A 1 273 ? -3.959 -34.962 1.753 1.00 64.19 273 GLY A O 1
ATOM 2129 N N . ILE A 1 274 ? -2.249 -35.624 3.057 1.00 57.62 274 ILE A N 1
ATOM 2130 C CA . ILE A 1 274 ? -2.989 -35.765 4.339 1.00 57.62 274 ILE A CA 1
ATOM 2131 C C . ILE A 1 274 ? -2.731 -34.537 5.241 1.00 57.62 274 ILE A C 1
ATOM 2133 O O . ILE A 1 274 ? -2.379 -34.663 6.415 1.00 57.62 274 ILE A O 1
ATOM 2137 N N . SER A 1 275 ? -2.811 -33.327 4.691 1.00 53.75 275 SER A N 1
ATOM 2138 C CA . SER A 1 275 ? -2.720 -32.092 5.478 1.00 53.75 275 SER A CA 1
ATOM 2139 C C . SER A 1 275 ? -4.090 -31.751 6.090 1.00 53.75 275 SER A C 1
ATOM 2141 O O . SER A 1 275 ? -5.101 -31.825 5.394 1.00 53.75 275 SER A O 1
ATOM 2143 N N . PRO A 1 276 ? -4.181 -31.377 7.382 1.00 57.59 276 PRO A N 1
ATOM 2144 C CA . PRO A 1 276 ? -5.456 -31.033 8.020 1.00 57.59 276 PRO A CA 1
ATOM 2145 C C . PRO A 1 276 ? -5.980 -29.628 7.662 1.00 57.59 276 PRO A C 1
ATOM 2147 O O . PRO A 1 276 ? -7.067 -29.259 8.108 1.00 57.59 276 PRO A O 1
ATOM 2150 N N . CYS A 1 277 ? -5.225 -28.829 6.900 1.00 68.69 277 CYS A N 1
ATOM 2151 C CA . CYS A 1 277 ? -5.534 -27.428 6.605 1.00 68.69 277 CYS A CA 1
ATOM 2152 C C . CYS A 1 277 ? -5.508 -27.160 5.098 1.00 68.69 277 CYS A C 1
ATOM 2154 O O . CYS A 1 277 ? -4.538 -27.529 4.450 1.00 68.69 277 CYS A O 1
ATOM 2156 N N . GLN A 1 278 ? -6.498 -26.422 4.582 1.00 77.06 278 GLN A N 1
ATOM 2157 C CA . GLN A 1 278 ? -6.555 -26.069 3.159 1.00 77.06 278 GLN A CA 1
ATOM 2158 C C . GLN A 1 278 ? -5.479 -25.050 2.767 1.00 77.06 278 GLN A C 1
ATOM 2160 O O . GLN A 1 278 ? -5.281 -24.041 3.458 1.00 77.06 278 GLN A O 1
ATOM 2165 N N . ARG A 1 279 ? -4.832 -25.253 1.613 1.00 80.19 279 ARG A N 1
ATOM 2166 C CA . ARG A 1 279 ? -3.872 -24.300 1.037 1.00 80.19 279 ARG A CA 1
ATOM 2167 C C . ARG A 1 279 ? -4.591 -23.050 0.546 1.00 80.19 279 ARG A C 1
ATOM 2169 O O . ARG A 1 279 ? -5.641 -23.136 -0.084 1.00 80.19 279 ARG A O 1
ATOM 2176 N N . LYS A 1 280 ? -3.995 -21.880 0.801 1.00 84.06 280 LYS A N 1
ATOM 2177 C CA . LYS A 1 280 ? -4.520 -20.569 0.394 1.00 84.06 280 LYS A CA 1
ATOM 2178 C C . LYS A 1 280 ? -3.643 -19.935 -0.685 1.00 84.06 280 LYS A C 1
ATOM 2180 O O . LYS A 1 280 ? -2.450 -19.730 -0.476 1.00 84.06 280 LYS A O 1
ATOM 2185 N N . VAL A 1 281 ? -4.251 -19.542 -1.800 1.00 79.62 281 VAL A N 1
ATOM 2186 C CA . VAL A 1 281 ? -3.613 -18.766 -2.876 1.00 79.62 281 VAL A CA 1
ATOM 2187 C C . VAL A 1 281 ? -4.342 -17.432 -3.050 1.00 79.62 281 VAL A C 1
ATOM 2189 O O . VAL A 1 281 ? -5.569 -17.406 -3.027 1.00 79.62 281 VAL A O 1
ATOM 2192 N N . THR A 1 282 ? -3.603 -16.330 -3.234 1.00 80.00 282 THR A N 1
ATOM 2193 C CA . THR A 1 282 ? -4.164 -14.963 -3.242 1.00 80.00 282 THR A CA 1
ATOM 2194 C C . THR A 1 282 ? -3.825 -14.184 -4.513 1.00 80.00 282 THR A C 1
ATOM 2196 O O . THR A 1 282 ? -2.650 -13.976 -4.799 1.00 80.00 282 THR A O 1
ATOM 2199 N N . PHE A 1 283 ? -4.800 -13.665 -5.249 1.00 78.44 283 PHE A N 1
ATOM 2200 C CA . PHE A 1 283 ? -4.540 -12.821 -6.424 1.00 78.44 283 PHE A CA 1
ATOM 2201 C C . PHE A 1 283 ? -5.178 -11.444 -6.260 1.00 78.44 283 PHE A C 1
ATOM 2203 O O . PHE A 1 283 ? -6.344 -11.352 -5.891 1.00 78.44 283 PHE A O 1
ATOM 2210 N N . ASN A 1 284 ? -4.434 -10.384 -6.570 1.00 81.25 284 ASN A N 1
ATOM 2211 C CA . ASN A 1 284 ? -4.955 -9.019 -6.514 1.00 81.25 284 ASN A CA 1
ATOM 2212 C C . ASN A 1 284 ? -5.684 -8.689 -7.821 1.00 81.25 284 ASN A C 1
ATOM 2214 O O . ASN A 1 284 ? -5.209 -9.038 -8.906 1.00 81.25 284 ASN A O 1
ATOM 2218 N N . ILE A 1 285 ? -6.824 -8.009 -7.719 1.00 82.88 285 ILE A N 1
ATOM 2219 C CA . ILE A 1 285 ? -7.594 -7.519 -8.861 1.00 82.88 285 ILE A CA 1
ATOM 2220 C C . ILE A 1 285 ? -7.141 -6.079 -9.151 1.00 82.88 285 ILE A C 1
ATOM 2222 O O . ILE A 1 285 ? -7.124 -5.247 -8.247 1.00 82.88 285 ILE A O 1
ATOM 2226 N N . PRO A 1 286 ? -6.767 -5.738 -10.398 1.00 80.75 286 PRO A N 1
ATOM 2227 C CA . PRO A 1 286 ? -6.331 -4.383 -10.718 1.00 80.75 286 PRO A CA 1
ATOM 2228 C C . PRO A 1 286 ? -7.432 -3.342 -10.467 1.00 80.75 286 PRO A C 1
ATOM 2230 O O . PRO A 1 286 ? -8.577 -3.545 -10.873 1.00 80.75 286 PRO A O 1
ATOM 2233 N N . LYS A 1 287 ? -7.063 -2.173 -9.920 1.00 81.62 287 LYS A N 1
ATOM 2234 C CA . LYS A 1 287 ? -7.996 -1.056 -9.645 1.00 81.62 287 LYS A CA 1
ATOM 2235 C C . LYS A 1 287 ? -8.807 -0.599 -10.864 1.00 81.62 287 LYS A C 1
ATOM 2237 O O . LYS A 1 287 ? -9.889 -0.053 -10.705 1.00 81.62 287 LYS A O 1
ATOM 2242 N N . SER A 1 288 ? -8.336 -0.856 -12.087 1.00 78.25 288 SER A N 1
ATOM 2243 C CA . SER A 1 288 ? -9.080 -0.560 -13.322 1.00 78.25 288 SER A CA 1
ATOM 2244 C C . SER A 1 288 ? -10.384 -1.356 -13.478 1.00 78.25 288 SER A C 1
ATOM 2246 O O . SER A 1 288 ? -11.188 -1.012 -14.336 1.00 78.25 288 SER A O 1
ATOM 2248 N N . PHE A 1 289 ? -10.581 -2.421 -12.693 1.00 80.62 289 PHE A N 1
ATOM 2249 C CA . PHE A 1 289 ? -11.805 -3.230 -12.675 1.00 80.62 289 PHE A CA 1
ATOM 2250 C C . PHE A 1 289 ? -12.753 -2.868 -11.520 1.00 80.62 289 PHE A C 1
ATOM 2252 O O . PHE A 1 289 ? -13.827 -3.460 -11.409 1.00 80.62 289 PHE A O 1
ATOM 2259 N N . VAL A 1 290 ? -12.388 -1.887 -10.687 1.00 90.94 290 VAL A N 1
ATOM 2260 C CA . VAL A 1 290 ? -13.264 -1.325 -9.655 1.00 90.94 290 VAL A CA 1
ATOM 2261 C C . VAL A 1 290 ? -14.281 -0.397 -10.308 1.00 90.94 290 VAL A C 1
ATOM 2263 O O . VAL A 1 290 ? -13.949 0.452 -11.135 1.00 90.94 290 VAL A O 1
ATOM 2266 N N . SER A 1 291 ? -15.545 -0.565 -9.941 1.00 91.00 291 SER A N 1
ATOM 2267 C CA . SER A 1 291 ? -16.658 0.227 -10.450 1.00 91.00 291 SER A CA 1
ATOM 2268 C C . SER A 1 291 ? -17.305 1.029 -9.332 1.00 91.00 291 SER A C 1
ATOM 2270 O O . SER A 1 291 ? -17.431 0.556 -8.212 1.00 91.00 291 SER A O 1
ATOM 2272 N N . SER A 1 292 ? -17.773 2.234 -9.645 1.00 90.56 292 SER A N 1
ATOM 2273 C CA . SER A 1 292 ? -18.654 2.974 -8.739 1.00 90.56 292 SER A CA 1
ATOM 2274 C C . SER A 1 292 ? -20.065 2.371 -8.749 1.00 90.56 292 SER A C 1
ATOM 2276 O O . SER A 1 292 ? -20.597 2.075 -9.826 1.00 90.56 292 SER A O 1
ATOM 2278 N N . GLY A 1 293 ? -20.658 2.235 -7.561 1.00 91.19 293 GLY A N 1
ATOM 2279 C CA . GLY A 1 293 ? -21.959 1.615 -7.302 1.00 91.19 293 GLY A CA 1
ATOM 2280 C C . GLY A 1 293 ? -21.851 0.184 -6.767 1.00 91.19 293 GLY A C 1
ATOM 2281 O O . GLY A 1 293 ? -20.775 -0.407 -6.757 1.00 91.19 293 GLY A O 1
ATOM 2282 N N . GLU A 1 294 ? -22.985 -0.379 -6.345 1.00 92.31 294 GLU A N 1
ATOM 2283 C CA . GLU A 1 294 ? -23.082 -1.724 -5.743 1.00 92.31 294 GLU A CA 1
ATOM 2284 C C . GLU A 1 294 ? -22.776 -2.874 -6.716 1.00 92.31 294 GLU A C 1
ATOM 2286 O O . GLU A 1 294 ? -22.433 -3.977 -6.294 1.00 92.31 294 GLU A O 1
ATOM 2291 N N . ASN A 1 295 ? -22.907 -2.628 -8.023 1.00 94.31 295 ASN A N 1
ATOM 2292 C CA . ASN A 1 295 ? -22.759 -3.647 -9.058 1.00 94.31 295 ASN A CA 1
ATOM 2293 C C . ASN A 1 295 ? -21.559 -3.340 -9.965 1.00 94.31 295 ASN A C 1
ATOM 2295 O O . ASN A 1 295 ? -21.492 -2.236 -10.523 1.00 94.31 295 ASN A O 1
ATOM 2299 N N . PRO A 1 296 ? -20.642 -4.305 -10.176 1.00 94.44 296 PRO A N 1
ATOM 2300 C CA . PRO A 1 296 ? -19.475 -4.081 -11.010 1.00 94.44 296 PRO A CA 1
ATOM 2301 C C . PRO A 1 296 ? -19.879 -3.940 -12.478 1.00 94.44 296 PRO A C 1
ATOM 2303 O O . PRO A 1 296 ? -20.609 -4.762 -13.031 1.00 94.44 296 PRO A O 1
ATOM 2306 N N . LYS A 1 297 ? -19.359 -2.906 -13.142 1.00 92.69 297 LYS A N 1
ATOM 2307 C CA . LYS A 1 297 ? -19.558 -2.676 -14.583 1.00 92.69 297 LYS A CA 1
ATOM 2308 C C . LYS A 1 297 ? -18.706 -3.620 -15.427 1.00 92.69 297 LYS A C 1
ATOM 2310 O O . LYS A 1 297 ? -19.052 -3.925 -16.565 1.00 92.69 297 LYS A O 1
ATOM 2315 N N . THR A 1 298 ? -17.584 -4.069 -14.873 1.00 85.12 298 THR A N 1
ATOM 2316 C CA . THR A 1 298 ? -16.623 -4.956 -15.529 1.00 85.12 298 THR A CA 1
ATOM 2317 C C . THR A 1 298 ? -16.175 -6.050 -14.576 1.00 85.12 298 THR A C 1
ATOM 2319 O O . THR A 1 298 ? -15.966 -5.794 -13.395 1.00 85.12 298 THR A O 1
ATOM 2322 N N . TYR A 1 299 ? -15.958 -7.250 -15.112 1.00 89.12 299 TYR A N 1
ATOM 2323 C CA . TYR A 1 299 ? -15.421 -8.382 -14.362 1.00 89.12 299 TYR A CA 1
ATOM 2324 C C . TYR A 1 299 ? -13.978 -8.649 -14.775 1.00 89.12 299 TYR A C 1
ATOM 2326 O O . TYR A 1 299 ? -13.685 -8.783 -15.966 1.00 89.12 299 TYR A O 1
ATOM 2334 N N . PHE A 1 300 ? -13.090 -8.783 -13.794 1.00 86.88 300 PHE A N 1
ATOM 2335 C CA . PHE A 1 300 ? -11.728 -9.243 -14.020 1.00 86.88 300 PHE A CA 1
ATOM 2336 C C . PHE A 1 300 ? -11.737 -10.743 -14.329 1.00 86.88 300 PHE A C 1
ATOM 2338 O O . PHE A 1 300 ? -12.179 -11.556 -13.518 1.00 86.88 300 PHE A O 1
ATOM 2345 N N . ASN A 1 301 ? -11.281 -11.122 -15.521 1.00 85.31 301 ASN A N 1
ATOM 2346 C CA . ASN A 1 301 ? -11.157 -12.525 -15.900 1.00 85.31 301 ASN A CA 1
ATOM 2347 C C . ASN A 1 301 ? -9.738 -13.008 -15.591 1.00 85.31 301 ASN A C 1
ATOM 2349 O O . ASN A 1 301 ? -8.802 -12.622 -16.288 1.00 85.31 301 ASN A O 1
ATOM 2353 N N . ILE A 1 302 ? -9.589 -13.853 -14.570 1.00 77.31 302 ILE A N 1
ATOM 2354 C CA . ILE A 1 302 ? -8.285 -14.394 -14.170 1.00 77.31 302 ILE A CA 1
ATOM 2355 C C . ILE A 1 302 ? -7.829 -15.570 -15.057 1.00 77.31 302 ILE A C 1
ATOM 2357 O O . ILE A 1 302 ? -6.686 -16.010 -14.970 1.00 77.31 302 ILE A O 1
ATOM 2361 N N . GLY A 1 303 ? -8.698 -16.060 -15.947 1.00 83.19 303 GLY A N 1
ATOM 2362 C CA . GLY A 1 303 ? -8.410 -17.184 -16.835 1.00 83.19 303 GLY A CA 1
ATOM 2363 C C . GLY A 1 303 ? -8.505 -18.542 -16.136 1.00 83.19 303 GLY A C 1
ATOM 2364 O O . GLY A 1 303 ? -9.229 -18.699 -15.150 1.00 83.19 303 GLY A O 1
ATOM 2365 N N . THR A 1 304 ? -7.791 -19.530 -16.680 1.00 84.38 304 THR A N 1
ATOM 2366 C CA . THR A 1 304 ? -7.734 -20.898 -16.148 1.00 84.38 304 THR A CA 1
ATOM 2367 C C . THR A 1 304 ? -6.456 -21.089 -15.335 1.00 84.38 304 THR A C 1
ATOM 2369 O O . THR A 1 304 ? -5.362 -20.928 -15.872 1.00 84.38 304 THR A O 1
ATOM 2372 N N . ILE A 1 305 ? -6.580 -21.448 -14.057 1.00 80.19 305 ILE A N 1
ATOM 2373 C CA . ILE A 1 305 ? -5.455 -21.611 -13.130 1.00 80.19 305 ILE A CA 1
ATOM 2374 C C . ILE A 1 305 ? -5.390 -23.056 -12.646 1.00 80.19 305 ILE A C 1
ATOM 2376 O O . ILE A 1 305 ? -6.343 -23.557 -12.056 1.00 80.19 305 ILE A O 1
ATOM 2380 N N . ASN A 1 306 ? -4.245 -23.712 -12.829 1.00 86.06 306 ASN A N 1
ATOM 2381 C CA . ASN A 1 306 ? -3.983 -25.011 -12.216 1.00 86.06 306 ASN A CA 1
ATOM 2382 C C . ASN A 1 306 ? -3.450 -24.823 -10.786 1.00 86.06 306 ASN A C 1
ATOM 2384 O O . ASN A 1 306 ? -2.364 -24.292 -10.591 1.00 86.06 306 ASN A O 1
ATOM 2388 N N . MET A 1 307 ? -4.207 -25.271 -9.787 1.00 85.12 307 MET A N 1
ATOM 2389 C CA . MET A 1 307 ? -3.935 -25.112 -8.357 1.00 85.12 307 MET A CA 1
ATOM 2390 C C . MET A 1 307 ? -2.862 -26.067 -7.812 1.00 85.12 307 MET A C 1
ATOM 2392 O O . MET A 1 307 ? -2.518 -25.991 -6.632 1.00 85.12 307 MET A O 1
ATOM 2396 N N . GLN A 1 308 ? -2.255 -26.903 -8.662 1.00 79.44 308 GLN A N 1
ATOM 2397 C CA . GLN A 1 308 ? -0.993 -27.579 -8.335 1.00 79.44 308 GLN A CA 1
ATOM 2398 C C . GLN A 1 308 ? 0.168 -26.586 -8.166 1.00 79.44 308 GLN A C 1
ATOM 2400 O O . GLN A 1 308 ? 1.217 -26.952 -7.636 1.00 79.44 308 GLN A O 1
ATOM 2405 N N . ILE A 1 309 ? -0.025 -25.312 -8.543 1.00 66.56 309 ILE A N 1
ATOM 2406 C CA . ILE A 1 309 ? 0.915 -24.228 -8.247 1.00 66.56 309 ILE A CA 1
ATOM 2407 C C . ILE A 1 309 ? 1.257 -24.199 -6.750 1.00 66.56 309 ILE A C 1
ATOM 2409 O O . ILE A 1 309 ? 0.476 -23.787 -5.892 1.00 66.56 309 ILE A O 1
ATOM 2413 N N . LYS A 1 310 ? 2.464 -24.639 -6.401 1.00 57.12 310 LYS A N 1
ATOM 2414 C CA . LYS A 1 310 ? 3.065 -24.395 -5.088 1.00 57.12 310 LYS A CA 1
ATOM 2415 C C . LYS A 1 310 ? 3.481 -22.926 -5.078 1.00 57.12 310 LYS A C 1
ATOM 2417 O O . LYS A 1 310 ? 4.441 -22.556 -5.741 1.00 57.12 310 LYS A O 1
ATOM 2422 N N . ARG A 1 311 ? 2.703 -22.045 -4.441 1.00 53.84 311 ARG A N 1
ATOM 2423 C CA . ARG A 1 311 ? 3.058 -20.616 -4.382 1.00 53.84 311 ARG A CA 1
ATOM 2424 C C . ARG A 1 311 ? 4.308 -20.465 -3.496 1.00 53.84 311 ARG A C 1
ATOM 2426 O O . ARG A 1 311 ? 4.357 -21.107 -2.455 1.00 53.84 311 ARG A O 1
ATOM 2433 N N . SER A 1 312 ? 5.346 -19.720 -3.897 1.00 41.16 312 SER A N 1
ATOM 2434 C CA . SER A 1 312 ? 5.328 -18.308 -4.318 1.00 41.16 312 SER A CA 1
ATOM 2435 C C . SER A 1 312 ? 6.116 -17.952 -5.596 1.00 41.16 312 SER A C 1
ATOM 2437 O O . SER A 1 312 ? 7.330 -18.076 -5.679 1.00 41.16 312 SER A O 1
ATOM 2439 N N . ILE A 1 313 ? 5.395 -17.396 -6.584 1.00 40.81 313 ILE A N 1
ATOM 2440 C CA . ILE A 1 313 ? 5.944 -16.727 -7.785 1.00 40.81 313 ILE A CA 1
ATOM 2441 C C . ILE A 1 313 ? 6.648 -15.398 -7.431 1.00 40.81 313 ILE A C 1
ATOM 2443 O O . ILE A 1 313 ? 7.423 -14.885 -8.231 1.00 40.81 313 ILE A O 1
ATOM 2447 N N . LEU A 1 314 ? 6.429 -14.850 -6.230 1.00 44.22 314 LEU A N 1
ATOM 2448 C CA . LEU A 1 314 ? 7.171 -13.679 -5.752 1.00 44.22 314 LEU A CA 1
ATOM 2449 C C . LEU A 1 314 ? 8.531 -14.040 -5.131 1.00 44.22 314 LEU A C 1
ATOM 2451 O O . LEU A 1 314 ? 9.344 -13.139 -4.963 1.00 44.22 314 LEU A O 1
ATOM 2455 N N . ASP A 1 315 ? 8.810 -15.326 -4.884 1.00 48.59 315 ASP A N 1
ATOM 2456 C CA . ASP A 1 315 ? 10.095 -15.777 -4.332 1.00 48.59 315 ASP A CA 1
ATOM 2457 C C . ASP A 1 315 ? 11.048 -16.329 -5.413 1.00 48.59 315 ASP A C 1
ATOM 2459 O O . ASP A 1 315 ? 12.247 -16.073 -5.358 1.00 48.59 315 ASP A O 1
ATOM 2463 N N . ASN A 1 316 ? 10.543 -16.981 -6.469 1.00 45.03 316 ASN A N 1
ATOM 2464 C CA . ASN A 1 316 ? 11.405 -17.663 -7.456 1.00 45.03 316 ASN A CA 1
ATOM 2465 C C . ASN A 1 316 ? 11.967 -16.778 -8.580 1.00 45.03 316 ASN A C 1
ATOM 2467 O O . ASN A 1 316 ? 12.864 -17.202 -9.302 1.00 45.03 316 ASN A O 1
ATOM 2471 N N . VAL A 1 317 ? 11.449 -15.561 -8.765 1.00 43.72 317 VAL A N 1
ATOM 2472 C CA . VAL A 1 317 ? 12.009 -14.618 -9.754 1.00 43.72 317 VAL A CA 1
ATOM 2473 C C . VAL A 1 317 ? 13.123 -13.764 -9.134 1.00 43.72 317 VAL A C 1
ATOM 2475 O O . VAL A 1 317 ? 13.937 -13.199 -9.860 1.00 43.72 317 VAL A O 1
ATOM 2478 N N . ALA A 1 318 ? 13.184 -13.671 -7.799 1.00 43.88 318 ALA A N 1
ATOM 2479 C CA . ALA A 1 318 ? 14.075 -12.741 -7.107 1.00 43.88 318 ALA A CA 1
ATOM 2480 C C . ALA A 1 318 ? 15.366 -13.370 -6.554 1.00 43.88 318 ALA A C 1
ATOM 2482 O O . ALA A 1 318 ? 16.329 -12.634 -6.355 1.00 43.88 318 ALA A O 1
ATOM 2483 N N . LEU A 1 319 ? 15.434 -14.686 -6.326 1.00 45.34 319 LEU A N 1
ATOM 2484 C CA . LEU A 1 319 ? 16.644 -15.362 -5.842 1.00 45.34 319 LEU A CA 1
ATOM 2485 C C . LEU A 1 319 ? 16.697 -16.792 -6.411 1.00 45.34 319 LEU A C 1
ATOM 2487 O O . LEU A 1 319 ? 15.807 -17.590 -6.137 1.00 45.34 319 LEU A O 1
ATOM 2491 N N . ASP A 1 320 ? 17.737 -17.124 -7.184 1.00 54.25 320 ASP A N 1
ATOM 2492 C CA . ASP A 1 320 ? 18.094 -18.512 -7.527 1.00 54.25 320 ASP A CA 1
ATOM 2493 C C . ASP A 1 320 ? 18.500 -19.243 -6.230 1.00 54.25 320 ASP A C 1
ATOM 2495 O O . ASP A 1 320 ? 19.668 -19.265 -5.851 1.00 54.25 320 ASP A O 1
ATOM 2499 N N . ASP A 1 321 ? 17.514 -19.734 -5.467 1.00 53.72 321 ASP A N 1
ATOM 2500 C CA . ASP A 1 321 ? 17.712 -20.343 -4.147 1.00 53.72 321 ASP A CA 1
ATOM 2501 C C . ASP A 1 321 ? 18.591 -21.601 -4.265 1.00 53.72 321 ASP A C 1
ATOM 2503 O O . ASP A 1 321 ? 18.123 -22.592 -4.831 1.00 53.72 321 ASP A O 1
ATOM 2507 N N . PRO A 1 322 ? 19.808 -21.646 -3.668 1.00 57.16 322 PRO A N 1
ATOM 2508 C CA . PRO A 1 322 ? 20.708 -22.808 -3.599 1.00 57.16 322 PRO A CA 1
ATOM 2509 C C . PRO A 1 322 ? 20.058 -24.117 -3.124 1.00 57.16 322 PRO A C 1
ATOM 2511 O O . PRO A 1 322 ? 20.670 -25.176 -3.246 1.00 57.16 322 PRO A O 1
ATOM 2514 N N . LYS A 1 323 ? 18.845 -24.070 -2.574 1.00 54.91 323 LYS A N 1
ATOM 2515 C CA . LYS A 1 323 ? 18.110 -25.220 -2.042 1.00 54.91 323 LYS A CA 1
ATOM 2516 C C . LYS A 1 323 ? 16.933 -25.676 -2.910 1.00 54.91 323 LYS A C 1
ATOM 2518 O O . LYS A 1 323 ? 16.322 -26.687 -2.574 1.00 54.91 323 LYS A O 1
ATOM 2523 N N . ALA A 1 324 ? 16.613 -24.972 -3.995 1.00 63.56 324 ALA A N 1
ATOM 2524 C CA . ALA A 1 324 ? 15.561 -25.375 -4.920 1.00 63.56 324 ALA A CA 1
ATOM 2525 C C . ALA A 1 324 ? 15.964 -26.616 -5.739 1.00 63.56 324 ALA A C 1
ATOM 2527 O O . ALA A 1 324 ? 17.113 -26.754 -6.159 1.00 63.56 324 ALA A O 1
ATOM 2528 N N . GLU A 1 325 ? 14.997 -27.510 -5.968 1.00 71.06 325 GLU A N 1
ATOM 2529 C CA . GLU A 1 325 ? 15.179 -28.749 -6.740 1.00 71.06 325 GLU A CA 1
ATOM 2530 C C . GLU A 1 325 ? 15.363 -28.463 -8.241 1.00 71.06 325 GLU A C 1
ATOM 2532 O O . GLU A 1 325 ? 16.186 -29.104 -8.887 1.00 71.06 325 GLU A O 1
ATOM 2537 N N . CYS A 1 326 ? 14.697 -27.421 -8.760 1.00 66.62 326 CYS A N 1
ATOM 2538 C CA . CYS A 1 326 ? 14.952 -26.848 -10.085 1.00 66.62 326 CYS A CA 1
ATOM 2539 C C . CYS A 1 326 ? 15.491 -25.424 -9.968 1.00 66.62 326 CYS A C 1
ATOM 2541 O O . CYS A 1 326 ? 14.976 -24.610 -9.203 1.00 66.62 326 CYS A O 1
ATOM 2543 N N . ARG A 1 327 ? 16.518 -25.132 -10.758 1.00 73.62 327 ARG A N 1
ATOM 2544 C CA . ARG A 1 327 ? 17.266 -23.875 -10.806 1.00 73.62 327 ARG A CA 1
ATOM 2545 C C . ARG A 1 327 ? 16.657 -22.888 -11.780 1.00 73.62 327 ARG A C 1
ATOM 2547 O O . ARG A 1 327 ? 15.844 -23.266 -12.622 1.00 73.62 327 ARG A O 1
ATOM 2554 N N . ASN A 1 328 ? 17.081 -21.627 -11.667 1.00 67.38 328 ASN A N 1
ATOM 2555 C CA . ASN A 1 328 ? 16.856 -20.599 -12.684 1.00 67.38 328 ASN A CA 1
ATOM 2556 C C . ASN A 1 328 ? 15.375 -20.425 -13.120 1.00 67.38 328 ASN A C 1
ATOM 2558 O O . ASN A 1 328 ? 15.083 -20.051 -14.259 1.00 67.38 328 ASN A O 1
ATOM 2562 N N . GLY A 1 329 ? 14.427 -20.685 -12.211 1.00 62.31 329 GLY A N 1
ATOM 2563 C CA . GLY A 1 329 ? 12.987 -20.576 -12.472 1.00 62.31 329 GLY A CA 1
ATOM 2564 C C . GLY A 1 329 ? 12.340 -21.803 -13.130 1.00 62.31 329 GLY A C 1
ATOM 2565 O O . GLY A 1 329 ? 11.192 -21.711 -13.565 1.00 62.31 329 GLY A O 1
ATOM 2566 N N . GLY A 1 330 ? 13.042 -22.940 -13.202 1.00 66.94 330 GLY A N 1
ATOM 2567 C CA . GLY A 1 330 ? 12.490 -24.222 -13.643 1.00 66.94 330 GLY A CA 1
ATOM 2568 C C . GLY A 1 330 ? 11.361 -24.734 -12.739 1.00 66.94 330 GLY A C 1
ATOM 2569 O O . GLY A 1 330 ? 11.323 -24.468 -11.536 1.00 66.94 330 GLY A O 1
ATOM 2570 N N . ILE A 1 331 ? 10.419 -25.478 -13.321 1.00 66.38 331 ILE A N 1
ATOM 2571 C CA . ILE A 1 331 ? 9.236 -25.994 -12.620 1.00 66.38 331 ILE A CA 1
ATOM 2572 C C . ILE A 1 331 ? 9.453 -27.472 -12.295 1.00 66.38 331 ILE A C 1
ATOM 2574 O O . ILE A 1 331 ? 9.544 -28.295 -13.201 1.00 66.38 331 ILE A O 1
ATOM 2578 N N . PHE A 1 332 ? 9.491 -27.834 -11.011 1.00 66.06 332 PHE A N 1
ATOM 2579 C CA . PHE A 1 332 ? 9.562 -29.241 -10.609 1.00 66.06 332 PHE A CA 1
ATOM 2580 C C . PHE A 1 332 ? 8.178 -29.892 -10.673 1.00 66.06 332 PHE A C 1
ATOM 2582 O O . PHE A 1 332 ? 7.287 -29.529 -9.898 1.00 66.06 332 PHE A O 1
ATOM 2589 N N . ALA A 1 333 ? 7.992 -30.863 -11.568 1.00 48.84 333 ALA A N 1
ATOM 2590 C CA . ALA A 1 333 ? 6.765 -31.652 -11.642 1.00 48.84 333 ALA A CA 1
ATOM 2591 C C . ALA A 1 333 ? 7.078 -33.105 -12.025 1.00 48.84 333 ALA A C 1
ATOM 2593 O O . ALA A 1 333 ? 7.935 -33.379 -12.855 1.00 48.84 333 ALA A O 1
ATOM 2594 N N . GLY A 1 334 ? 6.403 -34.065 -11.385 1.00 51.19 334 GLY A N 1
ATOM 2595 C CA . GLY A 1 334 ? 6.552 -35.485 -11.729 1.00 51.19 334 GLY A CA 1
ATOM 2596 C C . GLY A 1 334 ? 7.944 -36.091 -11.486 1.00 51.19 334 GLY A C 1
ATOM 2597 O O . GLY A 1 334 ? 8.263 -37.104 -12.100 1.00 51.19 334 GLY A O 1
ATOM 2598 N N . GLY A 1 335 ? 8.769 -35.502 -10.610 1.00 65.50 335 GLY A N 1
ATOM 2599 C CA . GLY A 1 335 ? 10.128 -35.985 -10.322 1.00 65.50 335 GLY A CA 1
ATOM 2600 C C . GLY A 1 335 ? 11.200 -35.504 -11.306 1.00 65.50 335 GLY A C 1
ATOM 2601 O O . GLY A 1 335 ? 12.324 -35.995 -11.258 1.00 65.50 335 GLY A O 1
ATOM 2602 N N . ILE A 1 336 ? 10.856 -34.580 -12.208 1.00 54.09 336 ILE A N 1
ATOM 2603 C CA . ILE A 1 336 ? 11.739 -34.042 -13.247 1.00 54.09 336 ILE A CA 1
ATOM 2604 C C . ILE A 1 336 ? 11.602 -32.511 -13.261 1.00 54.09 336 ILE A C 1
ATOM 2606 O O . ILE A 1 336 ? 10.521 -31.965 -13.019 1.00 54.09 336 ILE A O 1
ATOM 2610 N N . CYS A 1 337 ? 12.693 -31.797 -13.542 1.00 71.50 337 CYS A N 1
ATOM 2611 C CA . CYS A 1 337 ? 12.646 -30.356 -13.753 1.00 71.50 337 CYS A CA 1
ATOM 2612 C C . CYS A 1 337 ? 12.223 -30.004 -15.179 1.00 71.50 337 CYS A C 1
ATOM 2614 O O . CYS A 1 337 ? 12.888 -30.344 -16.154 1.00 71.50 337 CYS A O 1
ATOM 2616 N N . HIS A 1 338 ? 11.123 -29.266 -15.297 1.00 69.12 338 HIS A N 1
ATOM 2617 C CA . HIS A 1 338 ? 10.685 -28.659 -16.544 1.00 69.12 338 HIS A CA 1
ATOM 2618 C C . HIS A 1 338 ? 11.322 -27.277 -16.679 1.00 69.12 338 HIS A C 1
ATOM 2620 O O . HIS A 1 338 ? 10.868 -26.299 -16.076 1.00 69.12 338 HIS A O 1
ATOM 2626 N N . CYS A 1 339 ? 12.397 -27.210 -17.458 1.00 70.12 339 CYS A N 1
ATOM 2627 C CA . CYS A 1 339 ? 13.146 -25.979 -17.664 1.00 70.12 339 CYS A CA 1
ATOM 2628 C C . CYS A 1 339 ? 12.382 -24.990 -18.533 1.00 70.12 339 CYS A C 1
ATOM 2630 O O . CYS A 1 339 ? 11.703 -25.355 -19.497 1.00 70.12 339 CYS A O 1
ATOM 2632 N N . ILE A 1 340 ? 12.505 -23.714 -18.184 1.00 66.19 340 ILE A N 1
ATOM 2633 C CA . ILE A 1 340 ? 12.036 -22.637 -19.044 1.00 66.19 340 ILE A CA 1
ATOM 2634 C C . ILE A 1 340 ? 12.912 -22.566 -20.302 1.00 66.19 340 ILE A C 1
ATOM 2636 O O . ILE A 1 340 ? 14.070 -22.983 -20.305 1.00 66.19 340 ILE A O 1
ATOM 2640 N N . LYS A 1 341 ? 12.345 -22.052 -21.395 1.00 64.06 341 LYS A N 1
ATOM 2641 C CA . LYS A 1 341 ? 13.017 -21.994 -22.700 1.00 64.06 341 LYS A CA 1
ATOM 2642 C C . LYS A 1 341 ? 14.376 -21.277 -22.601 1.00 64.06 341 LYS A C 1
ATOM 2644 O O . LYS A 1 341 ? 14.432 -20.170 -22.070 1.00 64.06 341 LYS A O 1
ATOM 2649 N N . GLY A 1 342 ? 15.428 -21.886 -23.157 1.00 64.25 342 GLY A N 1
ATOM 2650 C CA . GLY A 1 342 ? 16.811 -21.387 -23.101 1.00 64.25 342 GLY A CA 1
ATOM 2651 C C . GLY A 1 342 ? 17.648 -21.958 -21.948 1.00 64.25 342 GLY A C 1
ATOM 2652 O O . GLY A 1 342 ? 18.816 -21.592 -21.807 1.00 64.25 342 GLY A O 1
ATOM 2653 N N . GLN A 1 343 ? 17.077 -22.854 -21.137 1.00 76.75 343 GLN A N 1
ATOM 2654 C CA . GLN A 1 343 ? 17.770 -23.564 -20.063 1.00 76.75 343 GLN A CA 1
ATOM 2655 C C . GLN A 1 343 ? 17.680 -25.077 -20.227 1.00 76.75 343 GLN A C 1
ATOM 2657 O O . GLN A 1 343 ? 16.745 -25.617 -20.815 1.00 76.75 343 GLN A O 1
ATOM 2662 N N . THR A 1 344 ? 18.682 -25.756 -19.692 1.00 77.19 344 THR A N 1
ATOM 2663 C CA . THR A 1 344 ? 18.955 -27.176 -19.899 1.00 77.19 344 THR A CA 1
ATOM 2664 C C . THR A 1 344 ? 19.617 -27.752 -18.644 1.00 77.19 344 THR A C 1
ATOM 2666 O O . THR A 1 344 ? 19.936 -27.028 -17.701 1.00 77.19 344 THR A O 1
ATOM 2669 N N . GLY A 1 345 ? 19.786 -29.069 -18.603 1.00 77.12 345 GLY A N 1
ATOM 2670 C CA . GLY A 1 345 ? 20.280 -29.802 -17.445 1.00 77.12 345 GLY A CA 1
ATOM 2671 C C . GLY A 1 345 ? 19.150 -30.466 -16.655 1.00 77.12 345 GLY A C 1
ATOM 2672 O O . GLY A 1 345 ? 17.991 -30.058 -16.766 1.00 77.12 345 GLY A O 1
ATOM 2673 N N . PRO A 1 346 ? 19.467 -31.521 -15.887 1.00 76.75 346 PRO A N 1
ATOM 2674 C CA . PRO A 1 346 ? 18.484 -32.286 -15.119 1.00 76.75 346 PRO A CA 1
ATOM 2675 C C . PRO A 1 346 ? 17.741 -31.437 -14.081 1.00 76.75 346 PRO A C 1
ATOM 2677 O O . PRO A 1 346 ? 16.598 -31.756 -13.759 1.00 76.75 346 PRO A O 1
ATOM 2680 N N . ASN A 1 347 ? 18.359 -30.346 -13.622 1.00 78.81 347 ASN A N 1
ATOM 2681 C CA . ASN A 1 347 ? 17.823 -29.399 -12.657 1.00 78.81 347 ASN A CA 1
ATOM 2682 C C . ASN A 1 347 ? 17.736 -27.970 -13.228 1.00 78.81 347 ASN A C 1
ATOM 2684 O O . ASN A 1 347 ? 17.589 -27.026 -12.456 1.00 78.81 347 ASN A O 1
ATOM 2688 N N . CYS A 1 348 ? 17.810 -27.778 -14.550 1.00 77.44 348 CYS A N 1
ATOM 2689 C CA . CYS A 1 348 ? 17.821 -26.461 -15.213 1.00 77.44 348 CYS A CA 1
ATOM 2690 C C . CYS A 1 348 ? 19.015 -25.562 -14.843 1.00 77.44 348 CYS A C 1
ATOM 2692 O O . CYS A 1 348 ? 18.913 -24.336 -14.801 1.00 77.44 348 CYS A O 1
ATOM 2694 N N . GLU A 1 349 ? 20.155 -26.174 -14.536 1.00 75.31 349 GLU A N 1
ATOM 2695 C CA . GLU A 1 349 ? 21.393 -25.516 -14.115 1.00 75.31 349 GLU A CA 1
ATOM 2696 C C . GLU A 1 349 ? 22.265 -24.991 -15.270 1.00 75.31 349 GLU A C 1
ATOM 2698 O O . GLU A 1 349 ? 23.239 -24.273 -15.034 1.00 75.31 349 GLU A O 1
ATOM 2703 N N . HIS A 1 350 ? 21.942 -25.354 -16.510 1.00 80.56 350 HIS A N 1
ATOM 2704 C CA . HIS A 1 350 ? 22.702 -24.995 -17.703 1.00 80.56 350 HIS A CA 1
ATOM 2705 C C . HIS A 1 350 ? 21.898 -24.095 -18.637 1.00 80.56 350 HIS A C 1
ATOM 2707 O O . HIS A 1 350 ? 20.668 -24.060 -18.610 1.00 80.56 350 HIS A O 1
ATOM 2713 N N . PHE A 1 351 ? 22.615 -23.405 -19.518 1.00 79.06 351 PHE A N 1
ATOM 2714 C CA . PHE A 1 351 ? 22.035 -22.594 -20.583 1.00 79.06 351 PHE A CA 1
ATOM 2715 C C . PHE A 1 351 ? 22.181 -23.291 -21.932 1.00 79.06 351 PHE A C 1
ATOM 2717 O O . PHE A 1 351 ? 23.164 -23.990 -22.187 1.00 79.06 351 PHE A O 1
ATOM 2724 N N . GLU A 1 352 ? 21.187 -23.107 -22.796 1.00 79.69 352 GLU A N 1
ATOM 2725 C CA . GLU A 1 352 ? 21.161 -23.688 -24.138 1.00 79.69 352 GLU A CA 1
ATOM 2726 C C . GLU A 1 352 ? 22.023 -22.846 -25.088 1.00 79.69 352 GLU A C 1
ATOM 2728 O O . GLU A 1 352 ? 21.532 -21.978 -25.805 1.00 79.69 352 GLU A O 1
ATOM 2733 N N . CYS A 1 353 ? 23.336 -23.073 -25.050 1.00 83.19 353 CYS A N 1
ATOM 2734 C CA . CYS A 1 353 ? 24.291 -22.406 -25.932 1.00 83.19 353 CYS A CA 1
ATOM 2735 C C . CYS A 1 353 ? 24.296 -23.079 -27.308 1.00 83.19 353 CYS A C 1
ATOM 2737 O O . CYS A 1 353 ? 24.602 -24.265 -27.413 1.00 83.19 353 CYS A O 1
ATOM 2739 N N . VAL A 1 354 ? 23.987 -22.328 -28.364 1.00 83.94 354 VAL A N 1
ATOM 2740 C CA . VAL A 1 354 ? 23.881 -22.854 -29.735 1.00 83.94 354 VAL A CA 1
ATOM 2741 C C . VAL A 1 354 ? 25.266 -23.176 -30.306 1.00 83.94 354 VAL A C 1
ATOM 2743 O O . VAL A 1 354 ? 25.499 -24.286 -30.778 1.00 83.94 354 VAL A O 1
ATOM 2746 N N . HIS A 1 355 ? 26.197 -22.218 -30.225 1.00 85.62 355 HIS A N 1
ATOM 2747 C CA . HIS A 1 355 ? 27.584 -22.354 -30.690 1.00 85.62 355 HIS A CA 1
ATOM 2748 C C . HIS A 1 355 ? 28.581 -21.887 -29.623 1.00 85.62 355 HIS A C 1
ATOM 2750 O O . HIS A 1 355 ? 29.333 -20.923 -29.800 1.00 85.62 355 HIS A O 1
ATOM 2756 N N . GLY A 1 356 ? 28.543 -22.544 -28.466 1.00 83.56 356 GLY A N 1
ATOM 2757 C CA . GLY A 1 356 ? 29.388 -22.204 -27.331 1.00 83.56 356 GLY A CA 1
ATOM 2758 C C . GLY A 1 356 ? 29.276 -23.196 -26.183 1.00 83.56 356 GLY A C 1
ATOM 2759 O O . GLY A 1 356 ? 28.429 -24.085 -26.176 1.00 83.56 356 GLY A O 1
ATOM 2760 N N . LEU A 1 357 ? 30.141 -23.022 -25.192 1.00 80.81 357 LEU A N 1
ATOM 2761 C CA . LEU A 1 357 ? 30.137 -23.802 -23.961 1.00 80.81 357 LEU A CA 1
ATOM 2762 C C . LEU A 1 357 ? 29.327 -23.078 -22.888 1.00 80.81 357 LEU A C 1
ATOM 2764 O O . LEU A 1 357 ? 29.624 -21.929 -22.566 1.00 80.81 357 LEU A O 1
ATOM 2768 N N . SER A 1 358 ? 28.334 -23.754 -22.306 1.00 79.44 358 SER A N 1
ATOM 2769 C CA . SER A 1 358 ? 27.627 -23.216 -21.140 1.00 79.44 358 SER A CA 1
ATOM 2770 C C . SER A 1 358 ? 28.579 -23.115 -19.956 1.00 79.44 358 SER A C 1
ATOM 2772 O O . SER A 1 358 ? 29.274 -24.077 -19.630 1.00 79.44 358 SER A O 1
ATOM 2774 N N . VAL A 1 359 ? 28.595 -21.955 -19.300 1.00 71.56 359 VAL A N 1
ATOM 2775 C CA . VAL A 1 359 ? 29.429 -21.733 -18.107 1.00 71.56 359 VAL A CA 1
ATOM 2776 C C . VAL A 1 359 ? 28.777 -22.244 -16.819 1.00 71.56 359 VAL A C 1
ATOM 2778 O O . VAL A 1 359 ? 29.398 -22.204 -15.760 1.00 71.56 359 VAL A O 1
ATOM 2781 N N . GLY A 1 360 ? 27.545 -22.761 -16.901 1.00 65.00 360 GLY A N 1
ATOM 2782 C CA . GLY A 1 360 ? 26.775 -23.206 -15.741 1.00 65.00 360 GLY A CA 1
ATOM 2783 C C . GLY A 1 360 ? 26.260 -22.036 -14.899 1.00 65.00 360 GLY A C 1
ATOM 2784 O O . GLY A 1 360 ? 25.771 -21.044 -15.437 1.00 65.00 360 GLY A O 1
ATOM 2785 N N . PHE A 1 361 ? 26.330 -22.168 -13.572 1.00 58.62 361 PHE A N 1
ATOM 2786 C CA . PHE A 1 361 ? 25.763 -21.205 -12.623 1.00 58.62 361 PHE A CA 1
ATOM 2787 C C . PHE A 1 361 ? 26.396 -19.809 -12.732 1.00 58.62 361 PHE A C 1
ATOM 2789 O O . PHE A 1 361 ? 27.614 -19.680 -12.851 1.00 58.62 361 PHE A O 1
ATOM 2796 N N . ARG A 1 362 ? 25.583 -18.755 -12.560 1.00 53.09 362 ARG A N 1
ATOM 2797 C CA . ARG A 1 362 ? 26.093 -17.412 -12.243 1.00 53.09 362 ARG A CA 1
ATOM 2798 C C . ARG A 1 362 ? 26.715 -17.447 -10.850 1.00 53.09 362 ARG A C 1
ATOM 2800 O O . ARG A 1 362 ? 26.005 -17.384 -9.849 1.00 53.09 362 ARG A O 1
ATOM 2807 N N . PHE A 1 363 ? 28.034 -17.588 -10.773 1.00 45.97 363 PHE A N 1
ATOM 2808 C CA . PHE A 1 363 ? 28.741 -17.445 -9.509 1.00 45.97 363 PHE A CA 1
ATOM 2809 C C . PHE A 1 363 ? 29.030 -15.962 -9.290 1.00 45.97 363 PHE A C 1
ATOM 2811 O O . PHE A 1 363 ? 29.780 -15.360 -10.049 1.00 45.97 363 PHE A O 1
ATOM 2818 N N . ASP A 1 364 ? 28.439 -15.428 -8.225 1.00 48.50 364 ASP A N 1
ATOM 2819 C CA . ASP A 1 364 ? 28.628 -14.075 -7.702 1.00 48.50 364 ASP A CA 1
ATOM 2820 C C . ASP A 1 364 ? 27.794 -12.955 -8.376 1.00 48.50 364 ASP A C 1
ATOM 2822 O O . ASP A 1 364 ? 28.161 -12.437 -9.434 1.00 48.50 364 ASP A O 1
ATOM 2826 N N . PRO A 1 365 ? 26.681 -12.517 -7.745 1.00 44.38 365 PRO A N 1
ATOM 2827 C CA . PRO A 1 365 ? 25.886 -11.386 -8.226 1.00 44.38 365 PRO A CA 1
ATOM 2828 C C . PRO A 1 365 ? 26.630 -10.037 -8.190 1.00 44.38 365 PRO A C 1
ATOM 2830 O O . PRO A 1 365 ? 26.107 -9.063 -8.733 1.00 44.38 365 PRO A O 1
ATOM 2833 N N . GLU A 1 366 ? 27.826 -9.953 -7.594 1.00 47.19 366 GLU A N 1
ATOM 2834 C CA . GLU A 1 366 ? 28.638 -8.729 -7.541 1.00 47.19 366 GLU A CA 1
ATOM 2835 C C . GLU A 1 366 ? 29.762 -8.677 -8.595 1.00 47.19 366 GLU A C 1
ATOM 2837 O O . GLU A 1 366 ? 30.399 -7.635 -8.770 1.00 47.19 366 GLU A O 1
ATOM 2842 N N . SER A 1 367 ? 29.988 -9.750 -9.363 1.00 45.94 367 SER A N 1
ATOM 2843 C CA . SER A 1 367 ? 31.049 -9.795 -10.376 1.00 45.94 367 SER A CA 1
ATOM 2844 C C . SER A 1 367 ? 30.514 -9.502 -11.782 1.00 45.94 367 SER A C 1
ATOM 2846 O O . SER A 1 367 ? 29.954 -10.360 -12.459 1.00 45.94 367 SER A O 1
ATOM 2848 N N . LEU A 1 368 ? 30.722 -8.277 -12.274 1.00 48.06 368 LEU A N 1
ATOM 2849 C CA . LEU A 1 368 ? 30.352 -7.863 -13.641 1.00 48.06 368 LEU A CA 1
ATOM 2850 C C . LEU A 1 368 ? 31.217 -8.503 -14.748 1.00 48.06 368 LEU A C 1
ATOM 2852 O O . LEU A 1 368 ? 30.927 -8.307 -15.926 1.00 48.06 368 LEU A O 1
ATOM 2856 N N . LEU A 1 369 ? 32.275 -9.245 -14.398 1.00 42.47 369 LEU A N 1
ATOM 2857 C CA . LEU A 1 369 ? 33.269 -9.744 -15.357 1.00 42.47 369 LEU A CA 1
ATOM 2858 C C . LEU A 1 369 ? 33.021 -11.187 -15.854 1.00 42.47 369 LEU A C 1
ATOM 2860 O O . LEU A 1 369 ? 33.678 -11.593 -16.807 1.00 42.47 369 LEU A O 1
ATOM 2864 N N . PHE A 1 370 ? 32.089 -11.949 -15.257 1.00 45.50 370 PHE A N 1
ATOM 2865 C CA . PHE A 1 370 ? 31.852 -13.378 -15.565 1.00 45.50 370 PHE A CA 1
ATOM 2866 C C . PHE A 1 370 ? 30.362 -13.753 -15.748 1.00 45.50 370 PHE A C 1
ATOM 2868 O O . PHE A 1 370 ? 29.949 -14.854 -15.401 1.00 45.50 370 PHE A O 1
ATOM 2875 N N . ASN A 1 371 ? 29.535 -12.849 -16.285 1.00 51.56 371 ASN A N 1
ATOM 2876 C CA . ASN A 1 371 ? 28.071 -13.025 -16.324 1.00 51.56 371 ASN A CA 1
ATOM 2877 C C . ASN A 1 371 ? 27.471 -13.484 -17.668 1.00 51.56 371 ASN A C 1
ATOM 2879 O O . ASN A 1 371 ? 26.244 -13.559 -17.777 1.00 51.56 371 ASN A O 1
ATOM 2883 N N . GLU A 1 372 ? 28.279 -13.795 -18.687 1.00 61.56 372 GLU A N 1
ATOM 2884 C CA . GLU A 1 372 ? 27.746 -14.350 -19.940 1.00 61.56 372 GLU A CA 1
ATOM 2885 C C . GLU A 1 372 ? 27.432 -15.852 -19.766 1.00 61.56 372 GLU A C 1
ATOM 2887 O O . GLU A 1 372 ? 28.319 -16.609 -19.374 1.00 61.56 372 GLU A O 1
ATOM 2892 N N . PRO A 1 373 ? 26.193 -16.310 -20.043 1.00 68.62 373 PRO A N 1
ATOM 2893 C CA . PRO A 1 373 ? 25.767 -17.694 -19.791 1.00 68.62 373 PRO A CA 1
ATOM 2894 C C . PRO A 1 373 ? 26.444 -18.733 -20.703 1.00 68.62 373 PRO A C 1
ATOM 2896 O O . PRO A 1 373 ? 26.393 -19.939 -20.426 1.00 68.62 373 PRO A O 1
ATOM 2899 N N . CYS A 1 374 ? 27.108 -18.267 -21.762 1.00 77.81 374 CYS A N 1
ATOM 2900 C CA . CYS A 1 374 ? 27.798 -19.074 -22.753 1.00 77.81 374 CYS A CA 1
ATOM 2901 C C . CYS A 1 374 ? 29.147 -18.450 -23.136 1.00 77.81 374 CYS A C 1
ATOM 2903 O O . CYS A 1 374 ? 29.236 -17.256 -23.405 1.00 77.81 374 CYS A O 1
ATOM 2905 N N . ILE A 1 375 ? 30.192 -19.271 -23.241 1.00 83.12 375 ILE A N 1
ATOM 2906 C CA . ILE A 1 375 ? 31.455 -18.914 -23.896 1.00 83.12 375 ILE A CA 1
ATOM 2907 C C . ILE A 1 375 ? 31.338 -19.309 -25.366 1.00 83.12 375 ILE A C 1
ATOM 2909 O O . ILE A 1 375 ? 31.350 -20.496 -25.694 1.00 83.12 375 ILE A O 1
ATOM 2913 N N . CYS A 1 376 ? 31.226 -18.322 -26.252 1.00 81.75 376 CYS A N 1
ATOM 2914 C CA . CYS A 1 376 ? 31.017 -18.580 -27.675 1.00 81.75 376 CYS A CA 1
ATOM 2915 C C . CYS A 1 376 ? 32.272 -19.060 -28.403 1.00 81.75 376 CYS A C 1
ATOM 2917 O O . CYS A 1 376 ? 33.389 -18.599 -28.155 1.00 81.75 376 CYS A O 1
ATOM 2919 N N . GLU A 1 377 ? 32.062 -19.952 -29.368 1.00 84.44 377 GLU A N 1
ATOM 2920 C CA . GLU A 1 377 ? 33.076 -20.341 -30.340 1.00 84.44 377 GLU A CA 1
ATOM 2921 C C . GLU A 1 377 ? 33.480 -19.151 -31.230 1.00 84.44 377 GLU A C 1
ATOM 2923 O O . GLU A 1 377 ? 32.747 -18.171 -31.403 1.00 84.44 377 GLU A O 1
ATOM 2928 N N . LYS A 1 378 ? 34.678 -19.215 -31.825 1.00 78.25 378 LYS A N 1
ATOM 2929 C CA . LYS A 1 378 ? 35.219 -18.126 -32.651 1.00 78.25 378 LYS A CA 1
ATOM 2930 C C . LYS A 1 378 ? 34.283 -17.815 -33.830 1.00 78.25 378 LYS A C 1
ATOM 2932 O O . LYS A 1 378 ? 34.061 -18.665 -34.684 1.00 78.25 378 LYS A O 1
ATOM 2937 N N . GLY A 1 379 ? 33.808 -16.569 -33.903 1.00 69.69 379 GLY A N 1
ATOM 2938 C CA . GLY A 1 379 ? 32.912 -16.086 -34.963 1.00 69.69 379 GLY A CA 1
ATOM 2939 C C . GLY A 1 379 ? 31.425 -16.077 -34.592 1.00 69.69 379 GLY A C 1
ATOM 2940 O O . GLY A 1 379 ? 30.631 -15.534 -35.352 1.00 69.69 379 GLY A O 1
ATOM 2941 N N . TRP A 1 380 ? 31.055 -16.603 -33.422 1.00 79.81 380 TRP A N 1
ATOM 2942 C CA . TRP A 1 380 ? 29.696 -16.546 -32.880 1.00 79.81 380 TRP A CA 1
ATOM 2943 C C . TRP A 1 380 ? 29.610 -15.555 -31.716 1.00 79.81 380 TRP A C 1
ATOM 2945 O O . TRP A 1 380 ? 30.577 -15.345 -30.978 1.00 79.81 380 TRP A O 1
ATOM 2955 N N . LYS A 1 381 ? 28.459 -14.894 -31.585 1.00 74.25 381 LYS A N 1
ATOM 2956 C CA . LYS A 1 381 ? 28.152 -13.890 -30.559 1.00 74.25 381 LYS A CA 1
ATOM 2957 C C . LYS A 1 381 ? 26.692 -14.025 -30.109 1.00 74.25 381 LYS A C 1
ATOM 2959 O O . LYS A 1 381 ? 25.927 -14.783 -30.697 1.00 74.25 381 LYS A O 1
ATOM 2964 N N . GLY A 1 382 ? 26.336 -13.280 -29.064 1.00 69.38 382 GLY A N 1
ATOM 2965 C CA . GLY A 1 382 ? 25.037 -13.360 -28.390 1.00 69.38 382 GLY A CA 1
ATOM 2966 C C . GLY A 1 382 ? 25.137 -14.104 -27.066 1.00 69.38 382 GLY A C 1
ATOM 2967 O O . GLY A 1 382 ? 26.058 -14.892 -26.876 1.00 69.38 382 GLY A O 1
ATOM 2968 N N . GLU A 1 383 ? 24.196 -13.857 -26.153 1.00 72.25 383 GLU A N 1
ATOM 2969 C CA . GLU A 1 383 ? 24.196 -14.484 -24.822 1.00 72.25 383 GLU A CA 1
ATOM 2970 C C . GLU A 1 383 ? 24.136 -16.016 -24.910 1.00 72.25 383 GLU A C 1
ATOM 2972 O O . GLU A 1 383 ? 24.739 -16.694 -24.087 1.00 72.25 383 GLU A O 1
ATOM 2977 N N . LEU A 1 384 ? 23.472 -16.557 -25.938 1.00 78.44 384 LEU A N 1
ATOM 2978 C CA . LEU A 1 384 ? 23.381 -17.994 -26.218 1.00 78.44 384 LEU A CA 1
ATOM 2979 C C . LEU A 1 384 ? 24.235 -18.436 -27.418 1.00 78.44 384 LEU A C 1
ATOM 2981 O O . LEU A 1 384 ? 24.102 -19.564 -27.888 1.00 78.44 384 LEU A O 1
ATOM 2985 N N . CYS A 1 385 ? 25.122 -17.570 -27.921 1.00 84.12 385 CYS A N 1
ATOM 2986 C CA . CYS A 1 385 ? 25.967 -17.837 -29.091 1.00 84.12 385 CYS A CA 1
ATOM 2987 C C . CYS A 1 385 ? 25.172 -18.245 -30.342 1.00 84.12 385 CYS A C 1
ATOM 2989 O O . CYS A 1 385 ? 25.560 -19.154 -31.073 1.00 84.12 385 CYS A O 1
ATOM 2991 N N . ASP A 1 386 ? 24.031 -17.600 -30.562 1.00 76.88 386 ASP A N 1
ATOM 2992 C CA . ASP A 1 386 ? 23.012 -17.973 -31.541 1.00 76.88 386 ASP A CA 1
ATOM 2993 C C . ASP A 1 386 ? 23.112 -17.206 -32.866 1.00 76.88 386 ASP A C 1
ATOM 2995 O O . ASP A 1 386 ? 22.375 -17.505 -33.808 1.00 76.88 386 ASP A O 1
ATOM 2999 N N . PHE A 1 387 ? 24.046 -16.257 -32.992 1.00 70.56 387 PHE A N 1
ATOM 3000 C CA . PHE A 1 387 ? 24.277 -15.559 -34.255 1.00 70.56 387 PHE A CA 1
ATOM 3001 C C . PHE A 1 387 ? 25.758 -15.367 -34.594 1.00 70.56 387 PHE A C 1
ATOM 3003 O O . PHE A 1 387 ? 26.606 -15.130 -33.732 1.00 70.56 387 PHE A O 1
ATOM 3010 N N . GLN A 1 388 ? 26.069 -15.422 -35.890 1.00 65.38 388 GLN A N 1
ATOM 3011 C CA . GLN A 1 388 ? 27.345 -14.958 -36.430 1.00 65.38 388 GLN A CA 1
ATOM 3012 C C . GLN A 1 388 ? 27.203 -13.484 -36.818 1.00 65.38 388 GLN A C 1
ATOM 3014 O O . GLN A 1 388 ? 26.357 -13.159 -37.658 1.00 65.38 388 GLN A O 1
ATOM 3019 N N . PRO A 1 389 ? 27.996 -12.567 -36.242 1.00 57.16 389 PRO A N 1
ATOM 3020 C CA . PRO A 1 389 ? 28.029 -11.186 -36.696 1.00 57.16 389 PRO A CA 1
ATOM 3021 C C . PRO A 1 389 ? 28.453 -11.135 -38.168 1.00 57.16 389 PRO A C 1
ATOM 3023 O O . PRO A 1 389 ? 29.513 -11.642 -38.538 1.00 57.16 389 PRO A O 1
ATOM 3026 N N . ALA A 1 390 ? 27.656 -10.493 -39.021 1.00 56.41 390 ALA A N 1
ATOM 3027 C CA . ALA A 1 390 ? 28.084 -10.146 -40.370 1.00 56.41 390 ALA A CA 1
ATOM 3028 C C . ALA A 1 390 ? 29.051 -8.954 -40.279 1.00 56.41 390 ALA A C 1
ATOM 3030 O O . ALA A 1 390 ? 28.669 -7.806 -40.525 1.00 56.41 390 ALA A O 1
ATOM 3031 N N . GLU A 1 391 ? 30.308 -9.223 -39.904 1.00 56.25 391 GLU A N 1
ATOM 3032 C CA . GLU A 1 391 ? 31.342 -8.197 -39.691 1.00 56.25 391 GLU A CA 1
ATOM 3033 C C . GLU A 1 391 ? 31.497 -7.250 -40.897 1.00 56.25 391 GLU A C 1
ATOM 3035 O O . GLU A 1 391 ? 31.747 -6.064 -40.703 1.00 56.25 391 GLU A O 1
ATOM 3040 N N . LYS A 1 392 ? 31.241 -7.718 -42.131 1.00 64.25 392 LYS A N 1
ATOM 3041 C CA . LYS A 1 392 ? 31.330 -6.897 -43.356 1.00 64.25 392 LYS A CA 1
ATOM 3042 C C . LYS A 1 392 ? 30.351 -5.715 -43.426 1.00 64.25 392 LYS A C 1
ATOM 3044 O O . LYS A 1 392 ? 30.640 -4.763 -44.138 1.00 64.25 392 LYS A O 1
ATOM 3049 N N . CYS A 1 393 ? 29.209 -5.762 -42.733 1.00 75.62 393 CYS A N 1
ATOM 3050 C CA . CYS A 1 393 ? 28.189 -4.698 -42.769 1.00 75.62 393 CYS A CA 1
ATOM 3051 C C . CYS A 1 393 ? 27.960 -4.044 -41.405 1.00 75.62 393 CYS A C 1
ATOM 3053 O O . CYS A 1 393 ? 26.849 -3.587 -41.117 1.00 75.62 393 CYS A O 1
ATOM 3055 N N . GLY A 1 394 ? 28.966 -4.083 -40.523 1.00 70.81 394 GLY A N 1
ATOM 3056 C CA . GLY A 1 394 ? 28.911 -3.433 -39.213 1.00 70.81 394 GLY A CA 1
ATOM 3057 C C . GLY A 1 394 ? 27.745 -3.895 -38.332 1.00 70.81 394 GLY A C 1
ATOM 3058 O O . GLY A 1 394 ? 27.292 -3.127 -37.486 1.00 70.81 394 GLY A O 1
ATOM 3059 N N . ASN A 1 395 ? 27.222 -5.109 -38.561 1.00 71.62 395 ASN A N 1
ATOM 3060 C CA . ASN A 1 395 ? 25.997 -5.656 -37.953 1.00 71.62 395 ASN A CA 1
ATOM 3061 C C . ASN A 1 395 ? 24.725 -4.806 -38.161 1.00 71.62 395 ASN A C 1
ATOM 3063 O O . ASN A 1 395 ? 23.739 -4.969 -37.447 1.00 71.62 395 ASN A O 1
ATOM 3067 N N . LYS A 1 396 ? 24.736 -3.899 -39.143 1.00 81.00 396 LYS A N 1
ATOM 3068 C CA . LYS A 1 396 ? 23.669 -2.921 -39.433 1.00 81.00 396 LYS A CA 1
ATOM 3069 C C . LYS A 1 396 ? 23.056 -3.113 -40.818 1.00 81.00 396 LYS A C 1
ATOM 3071 O O . LYS A 1 396 ? 22.324 -2.254 -41.305 1.00 81.00 396 LYS A O 1
ATOM 3076 N N . GLY A 1 397 ? 23.373 -4.225 -41.470 1.00 80.06 397 GLY A N 1
ATOM 3077 C CA . GLY A 1 397 ? 22.968 -4.529 -42.831 1.00 80.06 397 GLY A CA 1
ATOM 3078 C C . GLY A 1 397 ? 23.088 -6.011 -43.151 1.00 80.06 397 GLY A C 1
ATOM 3079 O O . GLY A 1 397 ? 23.709 -6.774 -42.413 1.00 80.06 397 GLY A O 1
ATOM 3080 N N . SER A 1 398 ? 22.498 -6.405 -44.274 1.00 80.50 398 SER A N 1
ATOM 3081 C CA . SER A 1 398 ? 22.647 -7.742 -44.849 1.00 80.50 398 SER A CA 1
ATOM 3082 C C . SER A 1 398 ? 23.608 -7.706 -46.035 1.00 80.50 398 SER A C 1
ATOM 3084 O O . SER A 1 398 ? 23.523 -6.805 -46.866 1.00 80.50 398 SER A O 1
ATOM 3086 N N . TRP A 1 399 ? 24.516 -8.676 -46.134 1.00 81.12 399 TRP A N 1
ATOM 3087 C CA . TRP A 1 399 ? 25.431 -8.787 -47.273 1.00 81.12 399 TRP A CA 1
ATOM 3088 C C . TRP A 1 399 ? 24.720 -9.440 -48.463 1.00 81.12 399 TRP A C 1
ATOM 3090 O O . TRP A 1 399 ? 24.293 -10.592 -48.366 1.00 81.12 399 TRP A O 1
ATOM 3100 N N . LYS A 1 400 ? 24.600 -8.735 -49.594 1.00 83.94 400 LYS A N 1
ATOM 3101 C CA . LYS A 1 400 ? 23.995 -9.262 -50.827 1.00 83.94 400 LYS A CA 1
ATOM 3102 C C . LYS A 1 400 ? 24.800 -8.839 -52.050 1.00 83.94 400 LYS A C 1
ATOM 3104 O O . LYS A 1 400 ? 25.172 -7.683 -52.175 1.00 83.94 400 LYS A O 1
ATOM 3109 N N . LYS A 1 401 ? 25.038 -9.779 -52.975 1.00 81.50 401 LYS A N 1
ATOM 3110 C CA . LYS A 1 401 ? 25.659 -9.521 -54.294 1.00 81.50 401 LYS A CA 1
ATOM 3111 C C . LYS A 1 401 ? 26.894 -8.598 -54.225 1.00 81.50 401 LYS A C 1
ATOM 3113 O O . LYS A 1 401 ? 26.996 -7.644 -54.986 1.00 81.50 401 LYS A O 1
ATOM 3118 N N . ASP A 1 402 ? 27.805 -8.910 -53.305 1.00 83.44 402 ASP A N 1
ATOM 3119 C CA . ASP A 1 402 ? 29.077 -8.200 -53.086 1.00 83.44 402 ASP A CA 1
ATOM 3120 C C . ASP A 1 402 ? 28.971 -6.763 -52.529 1.00 83.44 402 ASP A C 1
ATOM 3122 O O . ASP A 1 402 ? 29.929 -5.998 -52.582 1.00 83.44 402 ASP A O 1
ATOM 3126 N N . HIS A 1 403 ? 27.826 -6.385 -51.946 1.00 83.88 403 HIS A N 1
ATOM 3127 C CA . HIS A 1 403 ? 27.690 -5.135 -51.197 1.00 83.88 403 HIS A CA 1
ATOM 3128 C C . HIS A 1 403 ? 26.823 -5.288 -49.937 1.00 83.88 403 HIS A C 1
ATOM 3130 O O . HIS A 1 403 ? 26.067 -6.249 -49.772 1.00 83.88 403 HIS A O 1
ATOM 3136 N N . CYS A 1 404 ? 26.909 -4.306 -49.038 1.00 86.75 404 CYS A N 1
ATOM 3137 C CA . CYS A 1 404 ? 26.025 -4.215 -47.881 1.00 86.75 404 CYS A CA 1
ATOM 3138 C C . CYS A 1 404 ? 24.699 -3.537 -48.230 1.00 86.75 404 CYS A C 1
ATOM 3140 O O . CYS A 1 404 ? 24.676 -2.419 -48.743 1.00 86.75 404 CYS A O 1
ATOM 3142 N N . GLU A 1 405 ? 23.584 -4.194 -47.925 1.00 88.88 405 GLU A N 1
ATOM 3143 C CA . GLU A 1 405 ? 22.259 -3.581 -47.854 1.00 88.88 405 GLU A CA 1
ATOM 3144 C C . GLU A 1 405 ? 21.987 -3.162 -46.405 1.00 88.88 405 GLU A C 1
ATOM 3146 O O . GLU A 1 405 ? 21.690 -4.003 -45.554 1.00 88.88 405 GLU A O 1
ATOM 3151 N N . CYS A 1 406 ? 22.117 -1.867 -46.114 1.00 87.19 406 CYS A N 1
ATOM 3152 C CA . CYS A 1 406 ? 21.952 -1.323 -44.766 1.00 87.19 406 CYS A CA 1
ATOM 3153 C C . CYS A 1 406 ? 20.483 -1.245 -44.336 1.00 87.19 406 CYS A C 1
ATOM 3155 O O . CYS A 1 406 ? 19.594 -0.955 -45.135 1.00 87.19 406 CYS A O 1
ATOM 3157 N N . VAL A 1 407 ? 20.230 -1.487 -43.050 1.00 83.75 407 VAL A N 1
ATOM 3158 C CA . VAL A 1 407 ? 18.893 -1.460 -42.450 1.00 83.75 407 VAL A CA 1
ATOM 3159 C C . VAL A 1 407 ? 18.588 -0.061 -41.913 1.00 83.75 407 VAL A C 1
ATOM 3161 O O . VAL A 1 407 ? 19.397 0.554 -41.223 1.00 83.75 407 VAL A O 1
ATOM 3164 N N . GLY A 1 408 ? 17.381 0.443 -42.173 1.00 86.19 408 GLY A N 1
ATOM 3165 C CA . GLY A 1 408 ? 16.889 1.684 -41.571 1.00 86.19 408 GLY A CA 1
ATOM 3166 C C . GLY A 1 408 ? 17.676 2.926 -41.999 1.00 86.19 408 GLY A C 1
ATOM 3167 O O . GLY A 1 408 ? 17.692 3.276 -43.172 1.00 86.19 408 GLY A O 1
ATOM 3168 N N . ASN A 1 409 ? 18.282 3.621 -41.030 1.00 86.44 409 ASN A N 1
ATOM 3169 C CA . ASN A 1 409 ? 18.963 4.909 -41.242 1.00 86.44 409 ASN A CA 1
ATOM 3170 C C . ASN A 1 409 ? 20.487 4.781 -41.398 1.00 86.44 409 ASN A C 1
ATOM 3172 O O . ASN A 1 409 ? 21.189 5.794 -41.448 1.00 86.44 409 ASN A O 1
ATOM 3176 N N . TYR A 1 410 ? 21.004 3.552 -41.422 1.00 89.81 410 TYR A N 1
ATOM 3177 C CA . TYR A 1 410 ? 22.428 3.300 -41.590 1.00 89.81 410 TYR A CA 1
ATOM 3178 C C . TYR A 1 410 ? 22.822 3.348 -43.068 1.00 89.81 410 TYR A C 1
ATOM 3180 O O . TYR A 1 410 ? 22.047 2.956 -43.938 1.00 89.81 410 TYR A O 1
ATOM 3188 N N . PHE A 1 411 ? 24.024 3.838 -43.363 1.00 89.56 411 PHE A N 1
ATOM 3189 C CA . PHE A 1 411 ? 24.537 3.970 -44.727 1.00 89.56 411 PHE A CA 1
ATOM 3190 C C . PHE A 1 411 ? 26.071 3.881 -44.774 1.00 89.56 411 PHE A C 1
ATOM 3192 O O . PHE A 1 411 ? 26.745 3.890 -43.743 1.00 89.56 411 PHE A O 1
ATOM 3199 N N . GLY A 1 412 ? 26.624 3.796 -45.985 1.00 87.88 412 GLY A N 1
ATOM 3200 C CA . GLY A 1 412 ? 28.048 3.555 -46.236 1.00 87.88 412 GLY A CA 1
ATOM 3201 C C . GLY A 1 412 ? 28.307 2.139 -46.754 1.00 87.88 412 GLY A C 1
ATOM 3202 O O . GLY A 1 412 ? 27.429 1.282 -46.694 1.00 87.88 412 GLY A O 1
ATOM 3203 N N . SER A 1 413 ? 29.508 1.901 -47.283 1.00 86.50 413 SER A N 1
ATOM 3204 C CA . SER A 1 413 ? 29.910 0.609 -47.867 1.00 86.50 413 SER A CA 1
ATOM 3205 C C . SER A 1 413 ? 29.825 -0.562 -46.885 1.00 86.50 413 SER A C 1
ATOM 3207 O O . SER A 1 413 ? 29.623 -1.694 -47.307 1.00 86.50 413 SER A O 1
ATOM 3209 N N . GLU A 1 414 ? 29.937 -0.275 -45.589 1.00 86.81 414 GLU A N 1
ATOM 3210 C CA . GLU A 1 414 ? 29.903 -1.240 -44.487 1.00 86.81 414 GLU A CA 1
ATOM 3211 C C . GLU A 1 414 ? 28.805 -0.886 -43.466 1.00 86.81 414 GLU A C 1
ATOM 3213 O O . GLU A 1 414 ? 28.837 -1.340 -42.326 1.00 86.81 414 GLU A O 1
ATOM 3218 N N . CYS A 1 415 ? 27.835 -0.040 -43.840 1.00 87.62 415 CYS A N 1
ATOM 3219 C CA . CYS A 1 415 ? 26.786 0.471 -42.943 1.00 87.62 415 CYS A CA 1
ATOM 3220 C C . CYS A 1 415 ? 27.321 1.163 -41.675 1.00 87.62 415 CYS A C 1
ATOM 3222 O O . CYS A 1 415 ? 26.714 1.119 -40.602 1.00 87.62 415 CYS A O 1
ATOM 3224 N N . GLN A 1 416 ? 28.477 1.812 -41.797 1.00 83.25 416 GLN A N 1
ATOM 3225 C CA . GLN A 1 416 ? 29.222 2.406 -40.692 1.00 83.25 416 GLN A CA 1
ATOM 3226 C C . GLN A 1 416 ? 28.711 3.790 -40.258 1.00 83.25 416 GLN A C 1
ATOM 3228 O O . GLN A 1 416 ? 29.047 4.250 -39.164 1.00 83.25 416 GLN A O 1
ATOM 3233 N N . TYR A 1 417 ? 27.908 4.456 -41.090 1.00 88.44 417 TYR A N 1
ATOM 3234 C CA . TYR A 1 417 ? 27.356 5.785 -40.828 1.00 88.44 417 TYR A CA 1
ATOM 3235 C C . TYR A 1 417 ? 25.860 5.716 -40.522 1.00 88.44 417 TYR A C 1
ATOM 3237 O O . TYR A 1 417 ? 25.182 4.773 -40.916 1.00 88.44 417 TYR A O 1
ATOM 3245 N N . THR A 1 418 ? 25.331 6.725 -39.835 1.00 88.00 418 THR A N 1
ATOM 3246 C CA . THR A 1 418 ? 23.899 6.887 -39.556 1.00 88.00 418 THR A CA 1
ATOM 3247 C C . THR A 1 418 ? 23.441 8.300 -39.889 1.00 88.00 418 THR A C 1
ATOM 3249 O O . THR A 1 418 ? 24.128 9.284 -39.604 1.00 88.00 418 THR A O 1
ATOM 3252 N N . SER A 1 419 ? 22.271 8.413 -40.516 1.00 88.00 419 SER A N 1
ATOM 3253 C CA . SER A 1 419 ? 21.627 9.701 -40.796 1.00 88.00 419 SER A CA 1
ATOM 3254 C C . SER A 1 419 ? 20.762 10.192 -39.630 1.00 88.00 419 SER A C 1
ATOM 3256 O O . SER A 1 419 ? 20.356 11.353 -39.611 1.00 88.00 419 SER A O 1
ATOM 3258 N N . ARG A 1 420 ? 20.500 9.332 -38.636 1.00 89.12 420 ARG A N 1
ATOM 3259 C CA . ARG A 1 420 ? 19.679 9.639 -37.462 1.00 89.12 420 ARG A CA 1
ATOM 3260 C C . ARG A 1 420 ? 20.550 9.831 -36.223 1.00 89.12 420 ARG A C 1
ATOM 3262 O O . ARG A 1 420 ? 21.410 9.010 -35.925 1.00 89.12 420 ARG A O 1
ATOM 3269 N N . CYS A 1 421 ? 20.277 10.898 -35.482 1.00 90.69 421 CYS A N 1
ATOM 3270 C CA . CYS A 1 421 ? 20.951 11.244 -34.236 1.00 90.69 421 CYS A CA 1
ATOM 3271 C C . CYS A 1 421 ? 19.904 11.858 -33.299 1.00 90.69 421 CYS A C 1
ATOM 3273 O O . CYS A 1 421 ? 19.277 12.848 -33.671 1.00 90.69 421 CYS A O 1
ATOM 3275 N N . VAL A 1 422 ? 19.622 11.201 -32.171 1.00 89.44 422 VAL A N 1
ATOM 3276 C CA . VAL A 1 422 ? 18.514 11.555 -31.269 1.00 89.44 422 VAL A CA 1
ATOM 3277 C C . VAL A 1 422 ? 19.017 12.472 -30.157 1.00 89.44 422 VAL A C 1
ATOM 3279 O O . VAL A 1 422 ? 18.764 13.670 -30.215 1.00 89.44 422 VAL A O 1
ATOM 3282 N N . GLU A 1 423 ? 19.770 11.943 -29.188 1.00 90.25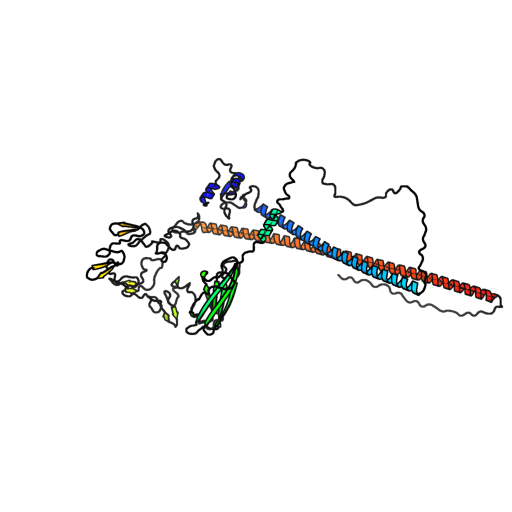 423 GLU A N 1
ATOM 3283 C CA . GLU A 1 423 ? 20.339 12.720 -28.075 1.00 90.25 423 GLU A CA 1
ATOM 3284 C C . GLU A 1 423 ? 21.833 12.970 -28.291 1.00 90.25 423 GLU A C 1
ATOM 3286 O O . GLU A 1 423 ? 22.703 12.460 -27.581 1.00 90.25 423 GLU A O 1
ATOM 3291 N N . GLY A 1 424 ? 22.144 13.750 -29.321 1.00 90.06 424 GLY A N 1
ATOM 3292 C CA . GLY A 1 424 ? 23.517 14.062 -29.687 1.00 90.06 424 GLY A CA 1
ATOM 3293 C C . GLY A 1 424 ? 23.598 14.985 -30.891 1.00 90.06 424 GLY A C 1
ATOM 3294 O O . GLY A 1 424 ? 22.592 15.510 -31.369 1.00 90.06 424 GLY A O 1
ATOM 3295 N N . PHE A 1 425 ? 24.807 15.160 -31.411 1.00 92.06 425 PHE A N 1
ATOM 3296 C CA . PHE A 1 425 ? 25.032 15.907 -32.645 1.00 92.06 425 PHE A CA 1
ATOM 3297 C C . PHE A 1 425 ? 25.756 15.047 -33.680 1.00 92.06 425 PHE A C 1
ATOM 3299 O O . PHE A 1 425 ? 26.671 14.286 -33.366 1.00 92.06 425 PHE A O 1
ATOM 3306 N N . SER A 1 426 ? 25.326 15.156 -34.938 1.00 90.94 426 SER A N 1
ATOM 3307 C CA . SER A 1 426 ? 25.913 14.395 -36.040 1.00 90.94 426 SER A CA 1
ATOM 3308 C C . SER A 1 426 ? 27.169 15.086 -36.565 1.00 90.94 426 SER A C 1
ATOM 3310 O O . SER A 1 426 ? 27.164 16.285 -36.845 1.00 90.94 426 SER A O 1
ATOM 3312 N N . ARG A 1 427 ? 28.252 14.324 -36.726 1.00 90.75 427 ARG A N 1
ATOM 3313 C CA . ARG A 1 427 ? 29.515 14.779 -37.309 1.00 90.75 427 ARG A CA 1
ATOM 3314 C C . ARG A 1 427 ? 30.062 13.695 -38.233 1.00 90.75 427 ARG A C 1
ATOM 3316 O O . ARG A 1 427 ? 30.326 12.580 -37.794 1.00 90.75 427 ARG A O 1
ATOM 3323 N N . ASN A 1 428 ? 30.241 14.022 -39.514 1.00 88.44 428 ASN A N 1
ATOM 3324 C CA . ASN A 1 428 ? 30.755 13.109 -40.548 1.00 88.44 428 ASN A CA 1
ATOM 3325 C C . ASN A 1 428 ? 29.990 11.769 -40.633 1.00 88.44 428 ASN A C 1
ATOM 3327 O O . ASN A 1 428 ? 30.600 10.708 -40.740 1.00 88.44 428 ASN A O 1
ATOM 3331 N N . GLY A 1 429 ? 28.657 11.806 -40.531 1.00 82.38 429 GLY A N 1
ATOM 3332 C CA . GLY A 1 429 ? 27.822 10.600 -40.588 1.00 82.38 429 GLY A CA 1
ATOM 3333 C C . GLY A 1 429 ? 27.860 9.731 -39.324 1.00 82.38 429 GLY A C 1
ATOM 3334 O O . GLY A 1 429 ? 27.371 8.608 -39.351 1.00 82.38 429 GLY A O 1
ATOM 3335 N N . ARG A 1 430 ? 28.429 10.217 -38.214 1.00 85.75 430 ARG A N 1
ATOM 3336 C CA . ARG A 1 430 ? 28.398 9.558 -36.899 1.00 85.75 430 ARG A CA 1
ATOM 3337 C C . ARG A 1 430 ? 27.709 10.463 -35.879 1.00 85.75 430 ARG A C 1
ATOM 3339 O O . ARG A 1 430 ? 27.998 11.656 -35.833 1.00 85.75 430 ARG A O 1
ATOM 3346 N N . CYS A 1 431 ? 26.837 9.905 -35.046 1.00 90.56 431 CYS A N 1
ATOM 3347 C CA . CYS A 1 431 ? 26.239 10.632 -33.927 1.00 90.56 431 CYS A CA 1
ATOM 3348 C C . CYS A 1 431 ? 27.207 10.638 -32.732 1.00 90.56 431 CYS A C 1
ATOM 3350 O O . CYS A 1 431 ? 27.756 9.598 -32.368 1.00 90.56 431 CYS A O 1
ATOM 3352 N N . ILE A 1 432 ? 27.451 11.811 -32.150 1.00 93.25 432 ILE A N 1
ATOM 3353 C CA . ILE A 1 432 ? 28.221 11.982 -30.914 1.00 93.25 432 ILE A CA 1
ATOM 3354 C C . ILE A 1 432 ? 27.214 12.241 -29.796 1.00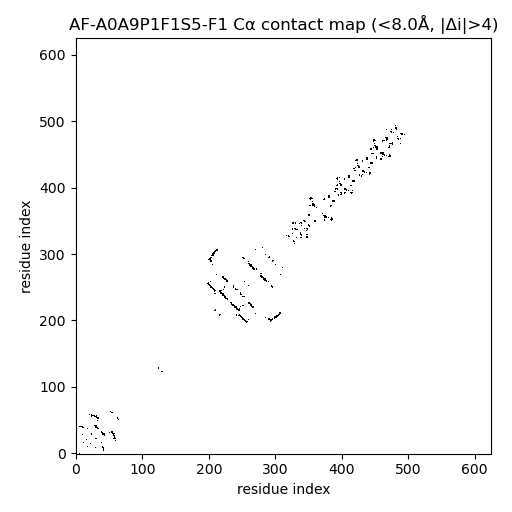 93.25 432 ILE A C 1
ATOM 3356 O O . ILE A 1 432 ? 26.520 13.258 -29.827 1.00 93.25 432 ILE A O 1
ATOM 3360 N N . CYS A 1 433 ? 27.117 11.310 -28.846 1.00 92.38 433 CYS A N 1
ATOM 3361 C CA . CYS A 1 433 ? 26.084 11.338 -27.815 1.00 92.38 433 CYS A CA 1
ATOM 3362 C C . CYS A 1 433 ? 26.336 12.402 -26.753 1.00 92.38 433 CYS A C 1
ATOM 3364 O O . CYS A 1 433 ? 27.474 12.653 -26.353 1.00 92.38 433 CYS A O 1
ATOM 3366 N N . ASN A 1 434 ? 25.242 12.987 -26.271 1.00 91.12 434 ASN A N 1
ATOM 3367 C CA . ASN A 1 434 ? 25.240 13.792 -25.058 1.00 91.12 434 ASN A CA 1
ATOM 3368 C C . ASN A 1 434 ? 25.538 12.909 -23.831 1.00 91.12 434 ASN A C 1
ATOM 3370 O O . ASN A 1 434 ? 25.311 11.698 -23.858 1.00 91.12 434 ASN A O 1
ATOM 3374 N N . ASP A 1 435 ? 26.024 13.515 -22.740 1.00 87.62 435 ASP A N 1
ATOM 3375 C CA . ASP A 1 435 ? 26.350 12.778 -21.513 1.00 87.62 435 ASP A CA 1
ATOM 3376 C C . ASP A 1 435 ? 25.151 11.960 -21.006 1.00 87.62 435 ASP A C 1
ATOM 3378 O O . ASP A 1 435 ? 24.053 12.481 -20.791 1.00 87.62 435 ASP A O 1
ATOM 3382 N N . GLY A 1 436 ? 25.383 10.662 -20.806 1.00 84.75 436 GLY A N 1
ATOM 3383 C CA . GLY A 1 436 ? 24.365 9.721 -20.361 1.00 84.75 436 GLY A CA 1
ATOM 3384 C C . GLY A 1 436 ? 23.484 9.119 -21.449 1.00 84.75 436 GLY A C 1
ATOM 3385 O O . GLY A 1 436 ? 22.465 8.525 -21.100 1.00 84.75 436 GLY A O 1
ATOM 3386 N N . PHE A 1 437 ? 23.862 9.239 -22.720 1.00 88.12 437 PHE A N 1
ATOM 3387 C CA . PHE A 1 437 ? 23.252 8.506 -23.826 1.00 88.12 437 PHE A CA 1
ATOM 3388 C C . PHE A 1 437 ? 24.301 7.704 -24.596 1.00 88.12 437 PHE A C 1
ATOM 3390 O O . PHE A 1 437 ? 25.457 8.108 -24.705 1.00 88.12 437 PHE A O 1
ATOM 3397 N N . GLU A 1 438 ? 23.887 6.562 -25.133 1.00 87.12 438 GLU A N 1
ATOM 3398 C CA . GLU A 1 438 ? 24.733 5.643 -25.886 1.00 87.12 438 GLU A CA 1
ATOM 3399 C C . GLU A 1 438 ? 24.011 5.065 -27.113 1.00 87.12 438 GLU A C 1
ATOM 3401 O O . GLU A 1 438 ? 22.819 5.293 -27.346 1.00 87.12 438 GLU A O 1
ATOM 3406 N N . GLY A 1 439 ? 24.755 4.296 -27.908 1.00 85.75 439 GLY A N 1
ATOM 3407 C CA . GLY A 1 439 ? 24.297 3.722 -29.171 1.00 85.75 439 GLY A CA 1
ATOM 3408 C C . GLY A 1 439 ? 24.626 4.603 -30.375 1.00 85.75 439 GLY A C 1
ATOM 3409 O O . GLY A 1 439 ? 24.938 5.784 -30.247 1.00 85.75 439 GLY A O 1
ATOM 3410 N N . ASP A 1 440 ? 24.551 4.031 -31.577 1.00 83.06 440 ASP A N 1
ATOM 3411 C CA . ASP A 1 440 ? 24.970 4.746 -32.792 1.00 83.06 440 ASP A CA 1
ATOM 3412 C C . ASP A 1 440 ? 24.107 5.963 -33.114 1.00 83.06 440 ASP A C 1
ATOM 3414 O O . ASP A 1 440 ? 24.576 6.881 -33.777 1.00 83.06 440 ASP A O 1
ATOM 3418 N N . CYS A 1 441 ? 22.843 5.942 -32.684 1.00 86.56 441 CYS A N 1
ATOM 3419 C CA . CYS A 1 441 ? 21.892 7.037 -32.847 1.00 86.56 441 CYS A CA 1
ATOM 3420 C C . CYS A 1 441 ? 21.674 7.824 -31.544 1.00 86.56 441 CYS A C 1
ATOM 3422 O O . CYS A 1 441 ? 20.834 8.724 -31.538 1.00 86.56 441 CYS A O 1
ATOM 3424 N N . CYS A 1 442 ? 22.396 7.498 -30.463 1.00 89.69 442 CYS A N 1
ATOM 3425 C CA . CYS A 1 442 ? 22.233 8.092 -29.131 1.00 89.69 442 CYS A CA 1
ATOM 3426 C C . CYS A 1 442 ? 20.780 8.062 -28.640 1.00 89.69 442 CYS A C 1
ATOM 3428 O O . CYS A 1 442 ? 20.230 9.067 -28.202 1.00 89.69 442 CYS A O 1
ATOM 3430 N N . ASP A 1 443 ? 20.123 6.919 -28.802 1.00 85.38 443 ASP A N 1
ATOM 3431 C CA . ASP A 1 443 ? 18.718 6.688 -28.464 1.00 85.38 443 ASP A CA 1
ATOM 3432 C C . ASP A 1 443 ? 18.535 5.822 -27.209 1.00 85.38 443 ASP A C 1
ATOM 3434 O O . ASP A 1 443 ? 17.406 5.593 -26.773 1.00 85.38 443 ASP A O 1
ATOM 3438 N N . LYS A 1 444 ? 19.637 5.377 -26.597 1.00 84.12 444 LYS A N 1
ATOM 3439 C CA . LYS A 1 444 ? 19.636 4.590 -25.363 1.00 84.12 444 LYS A CA 1
ATOM 3440 C C . LYS A 1 444 ? 20.167 5.428 -24.211 1.00 84.12 444 LYS A C 1
ATOM 3442 O O . LYS A 1 444 ? 21.286 5.926 -24.279 1.00 84.12 444 LYS A O 1
ATOM 3447 N N . ILE A 1 445 ? 19.378 5.591 -23.153 1.00 84.81 445 ILE A N 1
ATOM 3448 C CA . ILE A 1 445 ? 19.836 6.252 -21.928 1.00 84.81 445 ILE A CA 1
ATOM 3449 C C . ILE A 1 445 ? 20.725 5.320 -21.093 1.00 84.81 445 ILE A C 1
ATOM 3451 O O . ILE A 1 445 ? 20.404 4.148 -20.898 1.00 84.81 445 ILE A O 1
ATOM 3455 N N . VAL A 1 446 ? 21.810 5.859 -20.541 1.00 86.44 446 VAL A N 1
ATOM 3456 C CA . VAL A 1 446 ? 22.694 5.166 -19.596 1.00 86.44 446 VAL A CA 1
ATOM 3457 C C . VAL A 1 446 ? 22.250 5.489 -18.171 1.00 86.44 446 VAL A C 1
ATOM 3459 O O . VAL A 1 446 ? 22.469 6.595 -17.668 1.00 86.44 446 VAL A O 1
ATOM 3462 N N . CYS A 1 447 ? 21.619 4.522 -17.511 1.00 84.06 447 CYS A N 1
ATOM 3463 C CA . CYS A 1 447 ? 21.184 4.637 -16.121 1.00 84.06 447 CYS A CA 1
ATOM 3464 C C . CYS A 1 447 ? 22.349 4.351 -15.164 1.00 84.06 447 CYS A C 1
ATOM 3466 O O . CYS A 1 447 ? 23.041 3.353 -15.328 1.00 84.06 447 CYS A O 1
ATOM 3468 N N . VAL A 1 448 ? 22.555 5.200 -14.154 1.00 85.25 448 VAL A N 1
ATOM 3469 C CA . VAL A 1 448 ? 23.651 5.039 -13.182 1.00 85.25 448 VAL A CA 1
ATOM 3470 C C . VAL A 1 448 ? 23.291 3.992 -12.125 1.00 85.25 448 VAL A C 1
ATOM 3472 O O . VAL A 1 448 ? 23.998 3.006 -11.964 1.00 85.25 448 VAL A O 1
ATOM 3475 N N . TYR A 1 449 ? 22.161 4.184 -11.436 1.00 77.19 449 TYR A N 1
ATOM 3476 C CA . TYR A 1 449 ? 21.642 3.267 -10.411 1.00 77.19 449 TYR A CA 1
ATOM 3477 C C . TYR A 1 449 ? 20.178 2.915 -10.683 1.00 77.19 449 TYR A C 1
ATOM 3479 O O . TYR A 1 449 ? 19.296 3.153 -9.860 1.00 77.19 449 TYR A O 1
ATOM 3487 N N . GLY A 1 450 ? 19.900 2.397 -11.876 1.00 81.00 450 GLY A N 1
ATOM 3488 C CA . GLY A 1 450 ? 18.555 2.014 -12.297 1.00 81.00 450 GLY A CA 1
ATOM 3489 C C . GLY A 1 450 ? 18.564 1.277 -13.627 1.00 81.00 450 GLY A C 1
ATOM 3490 O O . GLY A 1 450 ? 19.628 0.981 -14.167 1.00 81.00 450 GLY A O 1
ATOM 3491 N N . THR A 1 451 ? 17.379 0.996 -14.160 1.00 81.62 451 THR A N 1
ATOM 3492 C CA . THR A 1 451 ? 17.225 0.280 -15.433 1.00 81.62 451 THR A CA 1
ATOM 3493 C C . THR A 1 451 ? 16.512 1.142 -16.474 1.00 81.62 451 THR A C 1
ATOM 3495 O O . THR A 1 451 ? 15.668 1.960 -16.107 1.00 81.62 451 THR A O 1
ATOM 3498 N N . PRO A 1 452 ? 16.820 1.007 -17.775 1.00 77.56 452 PRO A N 1
ATOM 3499 C CA . PRO A 1 452 ? 16.127 1.762 -18.814 1.00 77.56 452 PRO A CA 1
ATOM 3500 C C . PRO A 1 452 ? 14.634 1.419 -18.877 1.00 77.56 452 PRO A C 1
ATOM 3502 O O . PRO A 1 452 ? 14.235 0.260 -18.767 1.00 77.56 452 PRO A O 1
ATOM 3505 N N . ASP A 1 453 ? 13.793 2.423 -19.107 1.00 76.56 453 ASP A N 1
ATOM 3506 C CA . ASP A 1 453 ? 12.369 2.226 -19.347 1.00 76.56 453 ASP A CA 1
ATOM 3507 C C . ASP A 1 453 ? 12.111 1.807 -20.798 1.00 76.56 453 ASP A C 1
ATOM 3509 O O . ASP A 1 453 ? 11.981 2.633 -21.708 1.00 76.56 453 ASP A O 1
ATOM 3513 N N . PHE A 1 454 ? 11.992 0.499 -21.012 1.00 75.00 454 PHE A N 1
ATOM 3514 C CA . PHE A 1 454 ? 11.729 -0.078 -22.329 1.00 75.00 454 PHE A CA 1
ATOM 3515 C C . PHE A 1 454 ? 10.357 0.299 -22.911 1.00 75.00 454 PHE A C 1
ATOM 3517 O O . PHE A 1 454 ? 10.171 0.208 -24.123 1.00 75.00 454 PHE A O 1
ATOM 3524 N N . LYS A 1 455 ? 9.402 0.769 -22.094 1.00 70.88 455 LYS A N 1
ATOM 3525 C CA . LYS A 1 455 ? 8.091 1.225 -22.591 1.00 70.88 455 LYS A CA 1
ATOM 3526 C C . LYS A 1 455 ? 8.172 2.614 -23.221 1.00 70.88 455 LYS A C 1
ATOM 3528 O O . LYS A 1 455 ? 7.442 2.899 -24.166 1.00 70.88 455 LYS A O 1
ATOM 3533 N N . ASN A 1 456 ? 9.088 3.457 -22.745 1.00 65.56 456 ASN A N 1
ATOM 3534 C CA . ASN A 1 456 ? 9.241 4.843 -23.183 1.00 65.56 456 ASN A CA 1
ATOM 3535 C C . ASN A 1 456 ? 10.462 5.039 -24.098 1.00 65.56 456 ASN A C 1
ATOM 3537 O O . ASN A 1 456 ? 11.224 5.995 -23.948 1.00 65.56 456 ASN A O 1
ATOM 3541 N N . ARG A 1 457 ? 10.686 4.088 -25.020 1.00 65.44 457 ARG A N 1
ATOM 3542 C CA . ARG A 1 457 ? 11.825 4.082 -25.963 1.00 65.44 457 ARG A CA 1
ATOM 3543 C C . ARG A 1 457 ? 13.189 4.284 -25.287 1.00 65.44 457 ARG A C 1
ATOM 3545 O O . ARG A 1 457 ? 14.052 4.933 -25.864 1.00 65.44 457 ARG A O 1
ATOM 3552 N N . THR A 1 458 ? 13.363 3.793 -24.057 1.00 73.25 458 THR A N 1
ATOM 3553 C CA . THR A 1 458 ? 14.611 3.927 -23.287 1.00 73.25 458 THR A CA 1
ATOM 3554 C C . THR A 1 458 ? 15.105 5.371 -23.128 1.00 73.25 458 THR A C 1
ATOM 3556 O O . THR A 1 458 ? 16.305 5.603 -23.043 1.00 73.25 458 THR A O 1
ATOM 3559 N N . LEU A 1 459 ? 14.196 6.354 -23.076 1.00 75.12 459 LEU A N 1
ATOM 3560 C CA . LEU A 1 459 ? 14.531 7.773 -22.859 1.00 75.12 459 LEU A CA 1
ATOM 3561 C C . LEU A 1 459 ? 14.540 8.184 -21.374 1.00 75.12 459 LEU A C 1
ATOM 3563 O O . LEU A 1 459 ? 14.883 9.319 -21.036 1.00 75.12 459 LEU A O 1
ATOM 3567 N N . SER A 1 460 ? 14.149 7.280 -20.478 1.00 82.25 460 SER A N 1
ATOM 3568 C CA . SER A 1 460 ? 14.096 7.492 -19.029 1.00 82.25 460 SER A CA 1
ATOM 3569 C C . SER A 1 460 ? 14.510 6.231 -18.283 1.00 82.25 460 SER A C 1
ATOM 3571 O O . SER A 1 460 ? 14.363 5.132 -18.812 1.00 82.25 460 SER A O 1
ATOM 3573 N N . CYS A 1 461 ? 14.999 6.382 -17.053 1.00 84.81 461 CYS A N 1
ATOM 3574 C CA . CYS A 1 461 ? 15.351 5.263 -16.184 1.00 84.81 461 CYS A CA 1
ATOM 3575 C C . CYS A 1 461 ? 14.283 5.013 -15.114 1.00 84.81 461 CYS A C 1
ATOM 3577 O O . CYS A 1 461 ? 13.762 5.950 -14.507 1.00 84.81 461 CYS A O 1
ATOM 3579 N N . HIS A 1 462 ? 14.010 3.741 -14.838 1.00 86.94 462 HIS A N 1
ATOM 3580 C CA . HIS A 1 462 ? 13.312 3.289 -13.641 1.00 86.94 462 HIS A CA 1
ATOM 3581 C C . HIS A 1 462 ? 14.288 3.290 -12.469 1.00 86.94 462 HIS A C 1
ATOM 3583 O O . HIS A 1 462 ? 15.232 2.497 -12.423 1.00 86.94 462 HIS A O 1
ATOM 3589 N N . CYS A 1 463 ? 14.067 4.202 -11.524 1.00 84.06 463 CYS A N 1
ATOM 3590 C CA . CYS A 1 463 ? 14.925 4.351 -10.355 1.00 84.06 463 CYS A CA 1
ATOM 3591 C C . CYS A 1 463 ? 14.390 3.564 -9.151 1.00 84.06 463 CYS A C 1
ATOM 3593 O O . CYS A 1 463 ? 13.209 3.701 -8.814 1.00 84.06 463 CYS A O 1
ATOM 3595 N N . PRO A 1 464 ? 15.246 2.803 -8.446 1.00 79.62 464 PRO A N 1
ATOM 3596 C CA . PRO A 1 464 ? 14.933 2.234 -7.140 1.00 79.62 464 PRO A CA 1
ATOM 3597 C C . PRO A 1 464 ? 14.556 3.323 -6.129 1.00 79.62 464 PRO A C 1
ATOM 3599 O O . PRO A 1 464 ? 14.942 4.481 -6.272 1.00 79.62 464 PRO A O 1
ATOM 3602 N N . GLU A 1 465 ? 13.868 2.957 -5.044 1.00 79.81 465 GLU A N 1
ATOM 3603 C CA . GLU A 1 465 ? 13.303 3.928 -4.091 1.00 79.81 465 GLU A CA 1
ATOM 3604 C C . GLU A 1 465 ? 14.309 4.907 -3.464 1.00 79.81 465 GLU A C 1
ATOM 3606 O O . GLU A 1 465 ? 13.916 5.982 -3.009 1.00 79.81 465 GLU A O 1
ATOM 3611 N N . LYS A 1 466 ? 15.598 4.559 -3.428 1.00 77.75 466 LYS A N 1
ATOM 3612 C CA . LYS A 1 466 ? 16.661 5.413 -2.880 1.00 77.75 466 LYS A CA 1
ATOM 3613 C C . LYS A 1 466 ? 17.136 6.488 -3.855 1.00 77.75 466 LYS A C 1
ATOM 3615 O O . LYS A 1 466 ? 17.641 7.519 -3.408 1.00 77.75 466 LYS A O 1
ATOM 3620 N N . TYR A 1 467 ? 16.945 6.280 -5.154 1.00 85.81 467 TYR A N 1
ATOM 3621 C CA . TYR A 1 467 ? 17.488 7.121 -6.212 1.00 85.81 467 TYR A CA 1
ATOM 3622 C C . TYR A 1 467 ? 16.382 7.867 -6.969 1.00 85.81 467 TYR A C 1
ATOM 3624 O O . TYR A 1 467 ? 15.209 7.500 -6.962 1.00 85.81 467 TYR A O 1
ATOM 3632 N N . THR A 1 468 ? 16.757 8.978 -7.587 1.00 88.25 468 THR A N 1
ATOM 3633 C CA . THR A 1 468 ? 15.909 9.825 -8.427 1.00 88.25 468 THR A CA 1
ATOM 3634 C C . THR A 1 468 ? 16.771 10.515 -9.484 1.00 88.25 468 THR A C 1
ATOM 3636 O O . THR A 1 468 ? 17.999 10.440 -9.444 1.00 88.25 468 THR A O 1
ATOM 3639 N N . GLY A 1 469 ? 16.138 11.224 -10.412 1.00 86.44 469 GLY A N 1
ATOM 3640 C CA . GLY A 1 469 ? 16.801 11.825 -11.569 1.00 86.44 469 GLY A CA 1
ATOM 3641 C C . GLY A 1 469 ? 16.533 11.030 -12.841 1.00 86.44 469 GLY A C 1
ATOM 3642 O O . GLY A 1 469 ? 16.029 9.910 -12.794 1.00 86.44 469 GLY A O 1
ATOM 3643 N N . ARG A 1 470 ? 16.836 11.629 -13.997 1.00 84.31 470 ARG A N 1
ATOM 3644 C CA . ARG A 1 470 ? 16.530 11.015 -15.301 1.00 84.31 470 ARG A CA 1
ATOM 3645 C C . ARG A 1 470 ? 17.327 9.722 -15.509 1.00 84.31 470 ARG A C 1
ATOM 3647 O O . ARG A 1 470 ? 16.830 8.814 -16.167 1.00 84.31 470 ARG A O 1
ATOM 3654 N N . ARG A 1 471 ? 18.529 9.656 -14.926 1.00 87.19 471 ARG A N 1
ATOM 3655 C CA . ARG A 1 471 ? 19.480 8.538 -14.968 1.00 87.19 471 ARG A CA 1
ATOM 3656 C C . ARG A 1 471 ? 19.683 7.887 -13.597 1.00 87.19 471 ARG A C 1
ATOM 3658 O O . ARG A 1 471 ? 20.620 7.113 -13.428 1.00 87.19 471 ARG A O 1
ATOM 3665 N N . CYS A 1 472 ? 18.827 8.185 -12.617 1.00 86.81 472 CYS A N 1
ATOM 3666 C CA . CYS A 1 472 ? 18.981 7.741 -11.225 1.00 86.81 472 CYS A CA 1
ATOM 3667 C C . CYS A 1 472 ? 20.299 8.207 -10.582 1.00 86.81 472 CYS A C 1
ATOM 3669 O O . CYS A 1 472 ? 20.902 7.513 -9.769 1.00 86.81 472 CYS A O 1
ATOM 3671 N N . GLU A 1 473 ? 20.752 9.396 -10.968 1.00 87.62 473 GLU A N 1
ATOM 3672 C CA . GLU A 1 473 ? 22.041 9.978 -10.599 1.00 87.62 473 GLU A CA 1
ATOM 3673 C C . GLU A 1 473 ? 22.000 10.816 -9.308 1.00 87.62 473 GLU A C 1
ATOM 3675 O O . GLU A 1 473 ? 22.956 11.517 -8.979 1.00 87.62 473 GLU A O 1
ATOM 3680 N N . LYS A 1 474 ? 20.873 10.804 -8.584 1.00 88.88 474 LYS A N 1
ATOM 3681 C CA . LYS A 1 474 ? 20.667 11.590 -7.358 1.00 88.88 474 LYS A CA 1
ATOM 3682 C C . LYS A 1 474 ? 19.962 10.764 -6.290 1.00 88.88 474 LYS A C 1
ATOM 3684 O O . LYS A 1 474 ? 19.163 9.890 -6.603 1.00 88.88 474 LYS A O 1
ATOM 3689 N N . CYS A 1 475 ? 20.176 11.091 -5.017 1.00 84.88 475 CYS A N 1
ATOM 3690 C CA . CYS A 1 475 ? 19.368 10.523 -3.936 1.00 84.88 475 CYS A CA 1
ATOM 3691 C C . CYS A 1 475 ? 17.939 11.085 -3.979 1.00 84.88 475 CYS A C 1
ATOM 3693 O O . CYS A 1 475 ? 17.743 12.297 -4.098 1.00 84.88 475 CYS A O 1
ATOM 3695 N N . LYS A 1 476 ? 16.931 10.216 -3.832 1.00 86.75 476 LYS A N 1
ATOM 3696 C CA . LYS A 1 476 ? 15.505 10.593 -3.810 1.00 86.75 476 LYS A CA 1
ATOM 3697 C C . LYS A 1 476 ? 15.150 11.471 -2.615 1.00 86.75 476 LYS A C 1
ATOM 3699 O O . LYS A 1 476 ? 14.271 12.323 -2.708 1.00 86.75 476 LYS A O 1
ATOM 3704 N N . ARG A 1 477 ? 15.830 11.258 -1.488 1.00 82.00 477 ARG A N 1
ATOM 3705 C CA . ARG A 1 477 ? 15.696 12.060 -0.271 1.00 82.00 477 ARG A CA 1
ATOM 3706 C C . ARG A 1 477 ? 17.022 12.736 0.033 1.00 82.00 477 ARG A C 1
ATOM 3708 O O . ARG A 1 477 ? 18.076 12.124 -0.099 1.00 82.00 477 ARG A O 1
ATOM 3715 N N . GLN A 1 478 ? 16.943 13.985 0.470 1.00 76.44 478 GLN A N 1
ATOM 3716 C CA . GLN A 1 478 ? 18.084 14.759 0.938 1.00 76.44 478 GLN A CA 1
ATOM 3717 C C . GLN A 1 478 ? 17.840 15.138 2.393 1.00 76.44 478 GLN A C 1
ATOM 3719 O O . GLN A 1 478 ? 16.726 15.500 2.773 1.00 76.44 478 GLN A O 1
ATOM 3724 N N . GLY A 1 479 ? 18.872 15.033 3.221 1.00 69.12 479 GLY A N 1
ATOM 3725 C CA . GLY A 1 479 ? 18.774 15.419 4.618 1.00 69.12 479 GLY A CA 1
ATOM 3726 C C . GLY A 1 479 ? 20.129 15.387 5.313 1.00 69.12 479 GLY A C 1
ATOM 3727 O O . GLY A 1 479 ? 21.030 14.687 4.867 1.00 69.12 479 GLY A O 1
ATOM 3728 N N . PRO A 1 480 ? 20.277 16.093 6.443 1.00 63.88 480 PRO A N 1
ATOM 3729 C CA . PRO A 1 480 ? 21.552 16.215 7.156 1.00 63.88 480 PRO A CA 1
ATOM 3730 C C . PRO A 1 480 ? 22.033 14.906 7.808 1.00 63.88 480 PRO A C 1
ATOM 3732 O O . PRO A 1 480 ? 23.126 14.872 8.369 1.00 63.88 480 PRO A O 1
ATOM 3735 N N . LEU A 1 481 ? 21.190 13.867 7.806 1.00 58.94 481 LEU A N 1
ATOM 3736 C CA . LEU A 1 481 ? 21.438 12.533 8.367 1.00 58.94 481 LEU A CA 1
ATOM 3737 C C . LEU A 1 481 ? 21.573 11.449 7.283 1.00 58.94 481 LEU A C 1
ATOM 3739 O O . LEU A 1 481 ? 21.791 10.287 7.623 1.00 58.94 481 LEU A O 1
ATOM 3743 N N . LEU A 1 482 ? 21.372 11.818 6.016 1.00 68.19 482 LEU A N 1
ATOM 3744 C CA . LEU A 1 482 ? 21.519 10.935 4.867 1.00 68.19 482 LEU A CA 1
ATOM 3745 C C . LEU A 1 482 ? 22.893 11.172 4.252 1.00 68.19 482 LEU A C 1
ATOM 3747 O O . LEU A 1 482 ? 23.312 12.321 4.095 1.00 68.19 482 LEU A O 1
ATOM 3751 N N . GLU A 1 483 ? 23.580 10.091 3.920 1.00 75.12 483 GLU A N 1
ATOM 3752 C CA . GLU A 1 483 ? 24.828 10.169 3.175 1.00 75.12 483 GLU A CA 1
ATOM 3753 C C . GLU A 1 483 ? 24.562 10.712 1.762 1.00 75.12 483 GLU A C 1
ATOM 3755 O O . GLU A 1 483 ? 23.496 10.456 1.183 1.00 75.12 483 GLU A O 1
ATOM 3760 N N . PRO A 1 484 ? 25.490 11.513 1.211 1.00 80.38 484 PRO A N 1
ATOM 3761 C CA . PRO A 1 484 ? 25.375 12.003 -0.153 1.00 80.38 484 PRO A CA 1
ATOM 3762 C C . PRO A 1 484 ? 25.443 10.844 -1.159 1.00 80.38 484 PRO A C 1
ATOM 3764 O O . PRO A 1 484 ? 25.791 9.711 -0.831 1.00 80.38 484 PRO A O 1
ATOM 3767 N N . PHE A 1 485 ? 25.091 11.132 -2.409 1.00 81.62 485 PHE A N 1
ATOM 3768 C CA . PHE A 1 485 ? 25.237 10.173 -3.503 1.00 81.62 485 PHE A CA 1
ATOM 3769 C C . PHE A 1 485 ? 26.705 9.706 -3.609 1.00 81.62 485 PHE A C 1
ATOM 3771 O O . PHE A 1 485 ? 27.587 10.569 -3.540 1.00 81.62 485 PHE A O 1
ATOM 3778 N N . PRO A 1 486 ? 26.984 8.397 -3.792 1.00 75.75 486 PRO A N 1
ATOM 3779 C CA . PRO A 1 486 ? 26.074 7.324 -4.232 1.00 75.75 486 PRO A CA 1
ATOM 3780 C C . PRO A 1 486 ? 25.380 6.508 -3.127 1.00 75.75 486 PRO A C 1
ATOM 3782 O O . PRO A 1 486 ? 24.455 5.754 -3.437 1.00 75.75 486 PRO A O 1
ATOM 3785 N N . ASP A 1 487 ? 25.775 6.650 -1.863 1.00 80.50 487 ASP A N 1
ATOM 3786 C CA . ASP A 1 487 ? 25.317 5.746 -0.798 1.00 80.50 487 ASP A CA 1
ATOM 3787 C C . ASP A 1 487 ? 23.838 5.948 -0.455 1.00 80.50 487 ASP A C 1
ATOM 3789 O O . ASP A 1 487 ? 23.090 4.983 -0.263 1.00 80.50 487 ASP A O 1
ATOM 3793 N N . CYS A 1 488 ? 23.386 7.209 -0.409 1.00 77.94 488 CYS A N 1
ATOM 3794 C CA . CYS A 1 488 ? 21.987 7.584 -0.159 1.00 77.94 488 CYS A CA 1
ATOM 3795 C C . CYS A 1 488 ? 21.357 6.875 1.069 1.00 77.94 488 CYS A C 1
ATOM 3797 O O . CYS A 1 488 ? 20.136 6.685 1.140 1.00 77.94 488 CYS A O 1
ATOM 3799 N N . GLY A 1 489 ? 22.194 6.449 2.023 1.00 76.12 489 GLY A N 1
ATOM 3800 C CA . GLY A 1 489 ? 21.850 5.668 3.207 1.00 76.12 489 GLY A CA 1
ATOM 3801 C C . GLY A 1 489 ? 21.815 6.508 4.482 1.00 76.12 489 GLY A C 1
ATOM 3802 O O . GLY A 1 489 ? 22.075 7.709 4.468 1.00 76.12 489 GLY A O 1
ATOM 3803 N N . LEU A 1 490 ? 21.454 5.885 5.606 1.00 68.62 490 LEU A N 1
ATOM 3804 C CA . LEU A 1 490 ? 21.526 6.530 6.920 1.00 68.62 490 LEU A CA 1
ATOM 3805 C C . LEU A 1 490 ? 22.944 6.400 7.482 1.00 68.62 490 LEU A C 1
ATOM 3807 O O . LEU A 1 490 ? 23.411 5.279 7.666 1.00 68.62 490 LEU A O 1
ATOM 3811 N N . ASP A 1 491 ? 23.552 7.533 7.841 1.00 65.62 491 ASP A N 1
ATOM 3812 C CA . ASP A 1 491 ? 24.886 7.609 8.453 1.00 65.62 491 ASP A CA 1
ATOM 3813 C C . ASP A 1 491 ? 24.975 6.690 9.704 1.00 65.62 491 ASP A C 1
ATOM 3815 O O . ASP A 1 491 ? 24.290 6.939 10.718 1.00 65.62 491 ASP A O 1
ATOM 3819 N N . PRO A 1 492 ? 25.816 5.632 9.680 1.00 60.03 492 PRO A N 1
ATOM 3820 C CA . PRO A 1 492 ? 25.958 4.663 10.772 1.00 60.03 492 PRO A CA 1
ATOM 3821 C C . PRO A 1 492 ? 26.338 5.303 12.117 1.00 60.03 492 PRO A C 1
ATOM 3823 O O . PRO A 1 492 ? 25.971 4.804 13.187 1.00 60.03 492 PRO A O 1
ATOM 3826 N N . SER A 1 493 ? 27.023 6.447 12.084 1.00 63.09 493 SER A N 1
ATOM 3827 C CA . SER A 1 493 ? 27.469 7.207 13.258 1.00 63.09 493 SER A CA 1
ATOM 3828 C C . SER A 1 493 ? 26.293 7.763 14.064 1.00 63.09 493 SER A C 1
ATOM 3830 O O . SER A 1 493 ? 26.347 7.854 15.294 1.00 63.09 493 SER A O 1
ATOM 3832 N N . ARG A 1 494 ? 25.193 8.109 13.383 1.00 60.22 494 ARG A N 1
ATOM 3833 C CA . ARG A 1 494 ? 24.021 8.778 13.975 1.00 60.22 494 ARG A CA 1
ATOM 3834 C C . ARG A 1 494 ? 22.891 7.820 14.327 1.00 60.22 494 ARG A C 1
ATOM 3836 O O . ARG A 1 494 ? 22.045 8.171 15.153 1.00 60.22 494 ARG A O 1
ATOM 3843 N N . LYS A 1 495 ? 22.919 6.589 13.808 1.00 59.25 495 LYS A N 1
ATOM 3844 C CA . LYS A 1 495 ? 21.981 5.508 14.161 1.00 59.25 495 LYS A CA 1
ATOM 3845 C C . LYS A 1 495 ? 21.895 5.286 15.681 1.00 59.2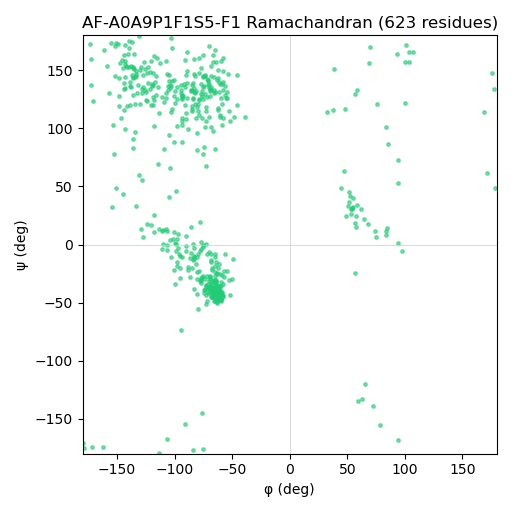5 495 LYS A C 1
ATOM 3847 O O . LYS A 1 495 ? 20.800 5.264 16.241 1.00 59.25 495 LYS A O 1
ATOM 3852 N N . ARG A 1 496 ? 23.041 5.294 16.376 1.00 60.78 496 ARG A N 1
ATOM 3853 C CA . ARG A 1 496 ? 23.125 5.186 17.851 1.00 60.78 496 ARG A CA 1
ATOM 3854 C C . ARG A 1 496 ? 22.428 6.331 18.596 1.00 60.78 496 ARG A C 1
ATOM 3856 O O . ARG A 1 496 ? 21.831 6.121 19.652 1.00 60.78 496 ARG A O 1
ATOM 3863 N N . HIS A 1 497 ? 22.476 7.550 18.060 1.00 60.22 497 HIS A N 1
ATOM 3864 C CA . HIS A 1 497 ? 21.794 8.700 18.661 1.00 60.22 497 HIS A CA 1
ATOM 3865 C C . HIS A 1 497 ? 20.275 8.624 18.476 1.00 60.22 497 HIS A C 1
ATOM 3867 O O . HIS A 1 497 ? 19.529 8.983 19.390 1.00 60.22 497 HIS A O 1
ATOM 3873 N N . ILE A 1 498 ? 19.822 8.110 17.329 1.00 60.69 498 ILE A N 1
ATOM 3874 C CA . ILE A 1 498 ? 18.403 7.883 17.043 1.00 60.69 498 ILE A CA 1
ATOM 3875 C C . ILE A 1 498 ? 17.845 6.797 17.973 1.00 60.69 498 ILE A C 1
ATOM 3877 O O . ILE A 1 498 ? 16.822 7.029 18.614 1.00 60.69 498 ILE A O 1
ATOM 3881 N N . GLU A 1 499 ? 18.545 5.672 18.143 1.00 66.50 499 GLU A N 1
ATOM 3882 C CA . GLU A 1 499 ? 18.153 4.583 19.056 1.00 66.50 499 GLU A CA 1
ATOM 3883 C C . GLU A 1 499 ? 18.100 5.032 20.528 1.00 66.50 499 GLU A C 1
ATOM 3885 O O . GLU A 1 499 ? 17.181 4.700 21.280 1.00 66.50 499 GLU A O 1
ATOM 3890 N N . LYS A 1 500 ? 19.037 5.885 20.954 1.00 71.00 500 LYS A N 1
ATOM 3891 C CA . LYS A 1 500 ? 19.005 6.466 22.304 1.00 71.00 500 LYS A CA 1
ATOM 3892 C C . LYS A 1 500 ? 17.819 7.420 22.491 1.00 71.00 500 LYS A C 1
ATOM 3894 O O . LYS A 1 500 ? 17.201 7.447 23.558 1.00 71.00 500 LYS A O 1
ATOM 3899 N N . ALA A 1 501 ? 17.468 8.186 21.457 1.00 63.81 501 ALA A N 1
ATOM 3900 C CA . ALA A 1 501 ? 16.316 9.082 21.476 1.00 63.81 501 ALA A CA 1
ATOM 3901 C C . ALA A 1 501 ? 14.978 8.321 21.463 1.00 63.81 501 ALA A C 1
ATOM 3903 O O . ALA A 1 501 ? 14.039 8.736 22.149 1.00 63.81 501 ALA A O 1
ATOM 3904 N N . THR A 1 502 ? 14.873 7.200 20.739 1.00 71.06 502 THR A N 1
ATOM 3905 C CA . THR A 1 502 ? 13.671 6.347 20.751 1.00 71.06 502 THR A CA 1
ATOM 3906 C C . THR A 1 502 ? 13.473 5.688 22.116 1.00 71.06 502 THR A C 1
ATOM 3908 O O . THR A 1 502 ? 12.355 5.719 22.636 1.00 71.06 502 THR A O 1
ATOM 3911 N N . MET A 1 503 ? 14.547 5.220 22.764 1.00 73.31 503 MET A N 1
ATOM 3912 C CA . MET A 1 503 ? 14.494 4.684 24.131 1.00 73.31 503 MET A CA 1
ATOM 3913 C C . MET A 1 503 ? 14.031 5.740 25.152 1.00 73.31 503 MET A C 1
ATOM 3915 O O . MET A 1 503 ? 13.168 5.467 25.992 1.00 73.31 503 MET A O 1
ATOM 3919 N N . LEU A 1 504 ? 14.533 6.979 25.051 1.00 70.25 504 LEU A N 1
ATOM 3920 C CA . LEU A 1 504 ? 14.092 8.083 25.914 1.00 70.25 504 LEU A CA 1
ATOM 3921 C C . LEU A 1 504 ? 12.606 8.415 25.705 1.00 70.25 504 LEU A C 1
ATOM 3923 O O . LEU A 1 504 ? 11.869 8.604 26.673 1.00 70.25 504 LEU A O 1
ATOM 3927 N N . ARG A 1 505 ? 12.145 8.450 24.447 1.00 71.69 505 ARG A N 1
ATOM 3928 C CA . ARG A 1 505 ? 10.731 8.692 24.107 1.00 71.69 505 ARG A CA 1
ATOM 3929 C C . ARG A 1 505 ? 9.820 7.588 24.643 1.00 71.69 505 ARG A C 1
ATOM 3931 O O . ARG A 1 505 ? 8.736 7.898 25.136 1.00 71.69 505 ARG A O 1
ATOM 3938 N N . ALA A 1 506 ? 10.251 6.328 24.593 1.00 72.88 506 ALA A N 1
ATOM 3939 C CA . ALA A 1 506 ? 9.508 5.206 25.164 1.00 72.88 506 ALA A CA 1
ATOM 3940 C C . ALA A 1 506 ? 9.361 5.341 26.690 1.00 72.88 506 ALA A C 1
ATOM 3942 O O . ALA A 1 506 ? 8.256 5.196 27.215 1.00 72.88 506 ALA A O 1
ATOM 3943 N N . LYS A 1 507 ? 10.440 5.723 27.388 1.00 77.31 507 LYS A N 1
ATOM 3944 C CA . LYS A 1 507 ? 10.425 5.963 28.840 1.00 77.31 507 LYS A CA 1
ATOM 3945 C C . LYS A 1 507 ? 9.482 7.108 29.229 1.00 77.31 507 LYS A C 1
ATOM 3947 O O . LYS A 1 507 ? 8.680 6.957 30.146 1.00 77.31 507 LYS A O 1
ATOM 3952 N N . VAL A 1 508 ? 9.503 8.217 28.483 1.00 77.00 508 VAL A N 1
ATOM 3953 C CA . VAL A 1 508 ? 8.595 9.357 28.710 1.00 77.00 508 VAL A CA 1
ATOM 3954 C C . VAL A 1 508 ? 7.133 8.980 28.438 1.00 77.00 508 VAL A C 1
ATOM 3956 O O . VAL A 1 508 ? 6.261 9.305 29.242 1.00 77.00 508 VAL A O 1
ATOM 3959 N N . LYS A 1 509 ? 6.841 8.248 27.351 1.00 74.31 509 LYS A N 1
ATOM 3960 C CA . LYS A 1 509 ? 5.479 7.761 27.056 1.00 74.31 509 LYS A CA 1
ATOM 3961 C C . LYS A 1 509 ? 4.956 6.816 28.141 1.00 74.31 509 LYS A C 1
ATOM 3963 O O . LYS A 1 509 ? 3.781 6.902 28.498 1.00 74.31 509 LYS A O 1
ATOM 3968 N N . ALA A 1 510 ? 5.805 5.937 28.674 1.00 75.94 510 ALA A N 1
ATOM 3969 C CA . ALA A 1 510 ? 5.439 5.043 29.771 1.00 75.94 510 ALA A CA 1
ATOM 3970 C C . ALA A 1 510 ? 5.094 5.826 31.047 1.00 75.94 510 ALA A C 1
ATOM 3972 O O . ALA A 1 510 ? 4.080 5.547 31.688 1.00 75.94 510 ALA A O 1
ATOM 3973 N N . GLU A 1 511 ? 5.875 6.859 31.374 1.00 75.56 511 GLU A N 1
ATOM 3974 C CA . GLU A 1 511 ? 5.600 7.690 32.545 1.00 75.56 511 GLU A CA 1
ATOM 3975 C C . GLU A 1 511 ? 4.308 8.509 32.397 1.00 75.56 511 GLU A C 1
ATOM 3977 O O . GLU A 1 511 ? 3.507 8.573 33.332 1.00 75.56 511 GLU A O 1
ATOM 3982 N N . ILE A 1 512 ? 4.035 9.057 31.209 1.00 73.56 512 ILE A N 1
ATOM 3983 C CA . ILE A 1 512 ? 2.765 9.743 30.918 1.00 73.56 512 ILE A CA 1
ATOM 3984 C C . ILE A 1 512 ? 1.580 8.774 31.046 1.00 73.56 512 ILE A C 1
ATOM 3986 O O . ILE A 1 512 ? 0.564 9.128 31.643 1.00 73.56 512 ILE A O 1
ATOM 3990 N N . ARG A 1 513 ? 1.709 7.535 30.553 1.00 72.06 513 ARG A N 1
ATOM 3991 C CA . ARG A 1 513 ? 0.662 6.505 30.669 1.00 72.06 513 ARG A CA 1
ATOM 3992 C C . ARG A 1 513 ? 0.370 6.150 32.128 1.00 72.06 513 ARG A C 1
ATOM 3994 O O . ARG A 1 513 ? -0.794 6.006 32.488 1.00 72.06 513 ARG A O 1
ATOM 4001 N N . ASN A 1 514 ? 1.396 6.056 32.975 1.00 78.12 514 ASN A N 1
ATOM 4002 C CA . ASN A 1 514 ? 1.205 5.840 34.412 1.00 78.12 514 ASN A CA 1
ATOM 4003 C C . ASN A 1 514 ? 0.500 7.023 35.084 1.00 78.12 514 ASN A C 1
ATOM 4005 O O . ASN A 1 514 ? -0.416 6.807 35.875 1.00 78.12 514 ASN A O 1
ATOM 4009 N N . ARG A 1 515 ? 0.848 8.266 34.729 1.00 78.88 515 ARG A N 1
ATOM 4010 C CA . ARG A 1 515 ? 0.149 9.456 35.245 1.00 78.88 515 ARG A CA 1
ATOM 4011 C C . ARG A 1 515 ? -1.316 9.493 34.803 1.00 78.88 515 ARG A C 1
ATOM 4013 O O . ARG A 1 515 ? -2.184 9.747 35.630 1.00 78.88 515 ARG A O 1
ATOM 4020 N N . LEU A 1 516 ? -1.607 9.162 33.544 1.00 72.75 516 LEU A N 1
ATOM 4021 C CA . LEU A 1 516 ? -2.979 9.062 33.030 1.00 72.75 516 LEU A CA 1
ATOM 4022 C C . LEU A 1 516 ? -3.786 7.957 33.723 1.00 72.75 516 LEU A C 1
ATOM 4024 O O . LEU A 1 516 ? -4.946 8.179 34.052 1.00 72.75 516 LEU A O 1
ATOM 4028 N N . ARG A 1 517 ? -3.177 6.798 34.008 1.00 79.88 517 ARG A N 1
ATOM 4029 C CA . ARG A 1 517 ? -3.818 5.727 34.791 1.00 79.88 517 ARG A CA 1
ATOM 4030 C C . ARG A 1 517 ? -4.180 6.186 36.203 1.00 79.88 517 ARG A C 1
ATOM 4032 O O . ARG A 1 517 ? -5.296 5.938 36.642 1.00 79.88 517 ARG A O 1
ATOM 4039 N N . ILE A 1 518 ? -3.274 6.884 36.892 1.00 84.81 518 ILE A N 1
ATOM 4040 C CA . ILE A 1 518 ? -3.540 7.429 38.234 1.00 84.81 518 ILE A CA 1
ATOM 4041 C C . ILE A 1 518 ? -4.684 8.449 38.179 1.00 84.81 518 ILE A C 1
ATOM 4043 O O . ILE A 1 518 ? -5.607 8.374 38.984 1.00 84.81 518 ILE A O 1
ATOM 4047 N N . ILE A 1 519 ? -4.667 9.359 37.201 1.00 78.62 519 ILE A N 1
ATOM 4048 C CA . ILE A 1 519 ? -5.738 10.348 37.019 1.00 78.62 519 ILE A CA 1
ATOM 4049 C C . ILE A 1 519 ? -7.082 9.651 36.759 1.00 78.62 519 ILE A C 1
ATOM 4051 O O . ILE A 1 519 ? -8.072 9.999 37.398 1.00 78.62 519 ILE A O 1
ATOM 4055 N N . ALA A 1 520 ? -7.121 8.635 35.893 1.00 76.69 520 ALA A N 1
ATOM 4056 C CA . ALA A 1 520 ? -8.336 7.872 35.609 1.00 76.69 520 ALA A CA 1
ATOM 4057 C C . ALA A 1 520 ? -8.892 7.168 36.860 1.00 76.69 520 ALA A C 1
ATOM 4059 O O . ALA A 1 520 ? -10.098 7.212 37.099 1.00 76.69 520 ALA A O 1
ATOM 4060 N N . LEU A 1 521 ? -8.025 6.584 37.696 1.00 88.50 521 LEU A N 1
ATOM 4061 C CA . LEU A 1 521 ? -8.427 5.971 38.966 1.00 88.50 521 LEU A CA 1
ATOM 4062 C C . LEU A 1 521 ? -8.997 7.001 39.947 1.00 88.50 521 LEU A C 1
ATOM 4064 O O . LEU A 1 521 ? -10.035 6.751 40.557 1.00 88.50 521 LEU A O 1
ATOM 4068 N N . CYS A 1 522 ? -8.371 8.174 40.067 1.00 81.44 522 CYS A N 1
ATOM 4069 C CA . CYS A 1 522 ? -8.883 9.255 40.908 1.00 81.44 522 CYS A CA 1
ATOM 4070 C C . CYS A 1 522 ? -10.256 9.750 40.427 1.00 81.44 522 CYS A C 1
ATOM 4072 O O . CYS A 1 522 ? -11.159 9.936 41.240 1.00 81.44 522 CYS A O 1
ATOM 4074 N N . VAL A 1 523 ? -10.446 9.917 39.115 1.00 83.31 523 VAL A N 1
ATOM 4075 C CA . VAL A 1 523 ? -11.735 10.329 38.531 1.00 83.31 523 VAL A CA 1
ATOM 4076 C C . VAL A 1 523 ? -12.810 9.262 38.754 1.00 83.31 523 VAL A C 1
ATOM 4078 O O . VAL A 1 523 ? -13.932 9.598 39.137 1.00 83.31 523 VAL A O 1
ATOM 4081 N N . ALA A 1 524 ? -12.476 7.980 38.587 1.00 80.75 524 ALA A N 1
ATOM 4082 C CA . ALA A 1 524 ? -13.393 6.877 38.863 1.00 80.75 524 ALA A CA 1
ATOM 4083 C C . ALA A 1 524 ? -13.793 6.826 40.347 1.00 80.75 524 ALA A C 1
ATOM 4085 O O . ALA A 1 524 ? -14.976 6.692 40.660 1.00 80.75 524 ALA A O 1
ATOM 4086 N N . ALA A 1 525 ? -12.835 7.012 41.262 1.00 85.69 525 ALA A N 1
ATOM 4087 C CA . ALA A 1 525 ? -13.092 7.053 42.699 1.00 85.69 525 ALA A CA 1
ATOM 4088 C C . ALA A 1 525 ? -13.996 8.234 43.091 1.00 85.69 525 ALA A C 1
ATOM 4090 O O . ALA A 1 525 ? -14.965 8.051 43.827 1.00 85.69 525 ALA A O 1
ATOM 4091 N N . LEU A 1 526 ? -13.739 9.431 42.554 1.00 83.56 526 LEU A N 1
ATOM 4092 C CA . LEU A 1 526 ? -14.583 10.609 42.788 1.00 83.56 526 LEU A CA 1
ATOM 4093 C C . LEU A 1 526 ? -15.999 10.424 42.226 1.00 83.56 526 LEU A C 1
ATOM 4095 O O . LEU A 1 526 ? -16.974 10.804 42.874 1.00 83.56 526 LEU A O 1
ATOM 4099 N N . SER A 1 527 ? -16.121 9.783 41.062 1.00 78.12 527 SER A N 1
ATOM 4100 C CA . SER A 1 527 ? -17.417 9.448 40.460 1.00 78.12 527 SER A CA 1
ATOM 4101 C C . SER A 1 527 ? -18.196 8.456 41.328 1.00 78.12 527 SER A C 1
ATOM 4103 O O . SER A 1 527 ? -19.387 8.644 41.564 1.00 78.12 527 SER A O 1
ATOM 4105 N N . LEU A 1 528 ? -17.520 7.446 41.885 1.00 86.69 528 LEU A N 1
ATOM 4106 C CA . LEU A 1 528 ? -18.103 6.494 42.834 1.00 86.69 528 LEU A CA 1
ATOM 4107 C C . LEU A 1 528 ? -18.606 7.183 44.106 1.00 86.69 528 LEU A C 1
ATOM 4109 O O . LEU A 1 528 ? -19.730 6.928 44.535 1.00 86.69 528 LEU A O 1
ATOM 4113 N N . VAL A 1 529 ? -17.821 8.098 44.682 1.00 87.81 529 VAL A N 1
ATOM 4114 C CA . VAL A 1 529 ? -18.243 8.879 45.857 1.00 87.81 529 VAL A CA 1
ATOM 4115 C C . VAL A 1 529 ? -19.476 9.724 45.532 1.00 87.81 529 VAL A C 1
ATOM 4117 O O . VAL A 1 529 ? -20.432 9.729 46.307 1.00 87.81 529 VAL A O 1
ATOM 4120 N N . ALA A 1 530 ? -19.503 10.387 44.372 1.00 78.12 530 ALA A N 1
ATOM 4121 C CA . ALA A 1 530 ? -20.665 11.158 43.934 1.00 78.12 530 ALA A CA 1
ATOM 4122 C C . ALA A 1 530 ? -21.916 10.274 43.780 1.00 78.12 530 ALA A C 1
ATOM 4124 O O . ALA A 1 530 ? -22.988 10.643 44.264 1.00 78.12 530 ALA A O 1
ATOM 4125 N N . ILE A 1 531 ? -21.776 9.080 43.191 1.00 80.69 531 ILE A N 1
ATOM 4126 C CA . ILE A 1 531 ? -22.864 8.100 43.057 1.00 80.69 531 ILE A CA 1
ATOM 4127 C C . ILE A 1 531 ? -23.372 7.665 44.434 1.00 80.69 531 ILE A C 1
ATOM 4129 O O . ILE A 1 531 ? -24.579 7.689 44.667 1.00 80.69 531 ILE A O 1
ATOM 4133 N N . VAL A 1 532 ? -22.483 7.328 45.372 1.00 86.25 532 VAL A N 1
ATOM 4134 C CA . VAL A 1 532 ? -22.864 6.913 46.733 1.00 86.25 532 VAL A CA 1
ATOM 4135 C C . VAL A 1 532 ? -23.590 8.038 47.473 1.00 86.25 532 VAL A C 1
ATOM 4137 O O . VAL A 1 532 ? -24.617 7.792 48.105 1.00 86.25 532 VAL A O 1
ATOM 4140 N N . VAL A 1 533 ? -23.125 9.285 47.358 1.00 85.88 533 VAL A N 1
ATOM 4141 C CA . VAL A 1 533 ? -23.797 10.449 47.960 1.00 85.88 533 VAL A CA 1
ATOM 4142 C C . VAL A 1 533 ? -25.174 10.679 47.328 1.00 85.88 533 VAL A C 1
ATOM 4144 O O . VAL A 1 533 ? -26.144 10.939 48.046 1.00 85.88 533 VAL A O 1
ATOM 4147 N N . CYS A 1 534 ? -25.296 10.546 46.005 1.00 81.38 534 CYS A N 1
ATOM 4148 C CA . CYS A 1 534 ? -26.573 10.644 45.298 1.00 81.38 534 CYS A CA 1
ATOM 4149 C C . CYS A 1 534 ? -27.549 9.541 45.723 1.00 81.38 534 CYS A C 1
ATOM 4151 O O . CYS A 1 534 ? -28.678 9.849 46.110 1.00 81.38 534 CYS A O 1
ATOM 4153 N N . LEU A 1 535 ? -27.115 8.278 45.729 1.00 82.19 535 LEU A N 1
ATOM 4154 C CA . LEU A 1 535 ? -27.920 7.141 46.183 1.00 82.19 535 LEU A CA 1
ATOM 4155 C C . LEU A 1 535 ? -28.326 7.301 47.650 1.00 82.19 535 LEU A C 1
ATOM 4157 O O . LEU A 1 535 ? -29.497 7.124 47.984 1.00 82.19 535 LEU A O 1
ATOM 4161 N N . GLY A 1 536 ? -27.403 7.735 48.510 1.00 82.69 536 GLY A N 1
ATOM 4162 C CA . GLY A 1 536 ? -27.673 8.038 49.912 1.00 82.69 536 GLY A CA 1
ATOM 4163 C C . GLY A 1 536 ? -28.744 9.118 50.077 1.00 82.69 536 GLY A C 1
ATOM 4164 O O . GLY A 1 536 ? -29.673 8.952 50.868 1.00 82.69 536 GLY A O 1
ATOM 4165 N N . ARG A 1 537 ? -28.696 10.195 49.282 1.00 78.62 537 ARG A N 1
ATOM 4166 C CA . ARG A 1 537 ? -29.736 11.239 49.290 1.00 78.62 537 ARG A CA 1
ATOM 4167 C C . ARG A 1 537 ? -31.084 10.739 48.773 1.00 78.62 537 ARG A C 1
ATOM 4169 O O . ARG A 1 537 ? -32.108 11.098 49.356 1.00 78.62 537 ARG A O 1
ATOM 4176 N N . VAL A 1 538 ? -31.101 9.899 47.739 1.00 75.38 538 VAL A N 1
ATOM 4177 C CA . VAL A 1 538 ? -32.330 9.278 47.212 1.00 75.38 538 VAL A CA 1
ATOM 4178 C C . VAL A 1 538 ? -32.956 8.350 48.253 1.00 75.38 538 VAL A C 1
ATOM 4180 O O . VAL A 1 538 ? -34.148 8.467 48.541 1.00 75.38 538 VAL A O 1
ATOM 4183 N N . MET A 1 539 ? -32.161 7.480 48.879 1.00 76.00 539 MET A N 1
ATOM 4184 C CA . MET A 1 539 ? -32.622 6.585 49.943 1.00 76.00 539 MET A CA 1
ATOM 4185 C C . MET A 1 539 ? -33.108 7.363 51.165 1.00 76.00 539 MET A C 1
ATOM 4187 O O . MET A 1 539 ? -34.165 7.048 51.712 1.00 76.00 539 MET A O 1
ATOM 4191 N N . HIS A 1 540 ? -32.394 8.418 51.564 1.00 75.81 540 HIS A N 1
ATOM 4192 C CA . HIS A 1 540 ? -32.802 9.269 52.675 1.00 75.81 540 HIS A CA 1
ATOM 4193 C C . HIS A 1 540 ? -34.137 9.966 52.384 1.00 75.81 540 HIS A C 1
ATOM 4195 O O . HIS A 1 540 ? -35.027 9.933 53.237 1.00 75.81 540 HIS A O 1
ATOM 4201 N N . LYS A 1 541 ? -34.319 10.515 51.171 1.00 73.88 541 LYS A N 1
ATOM 4202 C CA . LYS A 1 541 ? -35.590 11.110 50.718 1.00 73.88 541 LYS A CA 1
ATOM 4203 C C . LYS A 1 541 ? -36.722 10.079 50.737 1.00 73.88 541 LYS A C 1
ATOM 4205 O O . LYS A 1 541 ? -37.749 10.333 51.356 1.00 73.88 541 LYS A O 1
ATOM 4210 N N . LYS A 1 542 ? -36.502 8.884 50.176 1.00 73.38 542 LYS A N 1
ATOM 4211 C CA . LYS A 1 542 ? -37.486 7.787 50.179 1.00 73.38 542 LYS A CA 1
ATOM 4212 C C . LYS A 1 542 ? -37.859 7.349 51.601 1.00 73.38 542 LYS A C 1
ATOM 4214 O O . LYS A 1 542 ? -39.029 7.098 51.877 1.00 73.38 542 LYS A O 1
ATOM 4219 N N . SER A 1 543 ? -36.892 7.293 52.521 1.00 70.62 543 SER A N 1
ATOM 4220 C CA . SER A 1 543 ? -37.161 6.954 53.926 1.00 70.62 543 SER A CA 1
ATOM 4221 C C . SER A 1 543 ? -37.948 8.051 54.650 1.00 70.62 543 SER A C 1
ATOM 4223 O O . SER A 1 543 ? -38.811 7.736 55.470 1.00 70.62 543 SER A O 1
ATOM 4225 N N . ARG A 1 544 ? -37.685 9.329 54.335 1.00 75.88 544 ARG A N 1
ATOM 4226 C CA . ARG A 1 544 ? -38.408 10.473 54.904 1.00 75.88 544 ARG A CA 1
ATOM 4227 C C . ARG A 1 544 ? -39.864 10.462 54.459 1.00 75.88 544 ARG A C 1
ATOM 4229 O O . ARG A 1 544 ? -40.739 10.502 55.317 1.00 75.88 544 ARG A O 1
ATOM 4236 N N . ASP A 1 545 ? -40.101 10.293 53.160 1.00 73.75 545 ASP A N 1
ATOM 4237 C CA . ASP A 1 545 ? -41.444 10.199 52.581 1.00 73.75 545 ASP A CA 1
ATOM 4238 C C . ASP A 1 545 ? -42.220 9.009 53.187 1.00 73.75 545 ASP A C 1
ATOM 4240 O O . ASP A 1 545 ? -43.375 9.149 53.587 1.00 73.75 545 ASP A O 1
ATOM 4244 N N . ALA A 1 546 ? -41.566 7.854 53.371 1.00 73.69 546 ALA A N 1
ATOM 4245 C CA . ALA A 1 546 ? -42.177 6.678 54.000 1.00 73.69 546 ALA A CA 1
ATOM 4246 C C . ALA A 1 546 ? -42.465 6.846 55.507 1.00 73.69 546 ALA A C 1
ATOM 4248 O O . ALA A 1 546 ? -43.381 6.213 56.037 1.00 73.69 546 ALA A O 1
ATOM 4249 N N . ARG A 1 547 ? -41.676 7.654 56.229 1.00 75.00 547 ARG A N 1
ATOM 4250 C CA . ARG A 1 547 ? -41.957 8.012 57.633 1.00 75.00 547 ARG A CA 1
ATOM 4251 C C . ARG A 1 547 ? -43.122 8.992 57.727 1.00 75.00 547 ARG A C 1
ATOM 4253 O O . ARG A 1 547 ? -43.956 8.844 58.614 1.00 75.00 547 ARG A O 1
ATOM 4260 N N . GLU A 1 548 ? -43.194 9.951 56.809 1.00 75.88 548 GLU A N 1
ATOM 4261 C CA . GLU A 1 548 ? -44.269 10.940 56.762 1.00 75.88 548 GLU A CA 1
ATOM 4262 C C . GLU A 1 548 ? -45.626 10.292 56.446 1.00 75.88 548 GLU A C 1
ATOM 4264 O O . GLU A 1 548 ? -46.615 10.597 57.111 1.00 75.88 548 GLU A O 1
ATOM 4269 N N . LEU A 1 549 ? -45.668 9.322 55.523 1.00 74.88 549 LEU A N 1
ATOM 4270 C CA . LEU A 1 549 ? -46.872 8.527 55.248 1.00 74.88 549 LEU A CA 1
ATOM 4271 C C . LEU A 1 549 ? -47.358 7.751 56.481 1.00 74.88 549 LEU A C 1
ATOM 4273 O O . LEU A 1 549 ? -48.529 7.854 56.839 1.00 74.88 549 LEU A O 1
ATOM 4277 N N . ARG A 1 550 ? -46.457 7.051 57.184 1.00 71.12 550 ARG A N 1
ATOM 4278 C CA . ARG A 1 550 ? -46.804 6.325 58.422 1.00 71.12 550 ARG A CA 1
ATOM 4279 C C . ARG A 1 550 ? -47.293 7.250 59.530 1.00 71.12 550 ARG A C 1
ATOM 4281 O O . ARG A 1 550 ? -48.184 6.891 60.290 1.00 71.12 550 ARG A O 1
ATOM 4288 N N . PHE A 1 551 ? -46.717 8.447 59.637 1.00 77.44 551 PHE A N 1
ATOM 4289 C CA . PHE A 1 551 ? -47.178 9.440 60.601 1.00 77.44 551 PHE A CA 1
ATOM 4290 C C . PHE A 1 551 ? -48.595 9.927 60.273 1.00 77.44 551 PHE A C 1
ATOM 4292 O O . PHE A 1 551 ? -49.431 10.002 61.175 1.00 77.44 551 PHE A O 1
ATOM 4299 N N . LYS A 1 552 ? -48.896 10.198 58.995 1.00 75.38 552 LYS A N 1
ATOM 4300 C CA . LYS A 1 552 ? -50.247 10.573 58.547 1.00 75.38 552 LYS A CA 1
ATOM 4301 C C . LYS A 1 552 ? -51.263 9.457 58.808 1.00 75.38 552 LYS A C 1
ATOM 4303 O O . LYS A 1 552 ? -52.336 9.743 59.331 1.00 75.38 552 LYS A O 1
ATOM 4308 N N . GLU A 1 553 ? -50.907 8.205 58.530 1.00 75.06 553 GLU A N 1
ATOM 4309 C CA . GLU A 1 553 ? -51.759 7.032 58.774 1.00 75.06 553 GLU A CA 1
ATOM 4310 C C . GLU A 1 553 ? -52.060 6.838 60.269 1.00 75.06 553 GLU A C 1
ATOM 4312 O O . GLU A 1 553 ? -53.225 6.825 60.664 1.00 75.06 553 GLU A O 1
ATOM 4317 N N . ASN A 1 554 ? -51.027 6.843 61.121 1.00 75.44 554 ASN A N 1
ATOM 4318 C CA . ASN A 1 554 ? -51.186 6.755 62.578 1.00 75.44 554 ASN A CA 1
ATOM 4319 C C . ASN A 1 554 ? -52.028 7.913 63.146 1.00 75.44 554 ASN A C 1
ATOM 4321 O O . ASN A 1 554 ? -52.780 7.740 64.107 1.00 75.44 554 ASN A O 1
ATOM 4325 N N . THR A 1 555 ? -51.897 9.114 62.576 1.00 74.00 555 THR A N 1
ATOM 4326 C CA . THR A 1 555 ? -52.675 10.289 62.997 1.00 74.00 555 THR A CA 1
ATOM 4327 C C . THR A 1 555 ? -54.145 10.155 62.590 1.00 74.00 555 THR A C 1
ATOM 4329 O O . THR A 1 555 ? -55.032 10.438 63.397 1.00 74.00 555 THR A O 1
ATOM 4332 N N . ALA A 1 556 ? -54.419 9.663 61.378 1.00 76.75 556 ALA A N 1
ATOM 4333 C CA . ALA A 1 556 ? -55.774 9.385 60.907 1.00 76.75 556 ALA A CA 1
ATOM 4334 C C . ALA A 1 556 ? -56.453 8.272 61.726 1.00 76.75 556 ALA A C 1
ATOM 4336 O O . ALA A 1 556 ? -57.634 8.379 62.062 1.00 76.75 556 ALA A O 1
ATOM 4337 N N . GLU A 1 557 ? -55.708 7.232 62.099 1.00 79.38 557 GLU A N 1
ATOM 4338 C CA . GLU A 1 557 ? -56.204 6.133 62.928 1.00 79.38 557 GLU A CA 1
ATOM 4339 C C . GLU A 1 557 ? -56.552 6.600 64.350 1.00 79.38 557 GLU A C 1
ATOM 4341 O O . GLU A 1 557 ? -57.641 6.309 64.849 1.00 79.38 557 GLU A O 1
ATOM 4346 N N . ARG A 1 558 ? -55.702 7.436 64.968 1.00 74.25 558 ARG A N 1
ATOM 4347 C CA . ARG A 1 558 ? -56.010 8.088 66.256 1.00 74.25 558 ARG A CA 1
ATOM 4348 C C . ARG A 1 558 ? -57.278 8.934 66.191 1.00 74.25 558 ARG A C 1
ATOM 4350 O O . ARG A 1 558 ? -58.110 8.848 67.092 1.00 74.25 558 ARG A O 1
ATOM 4357 N N . HIS A 1 559 ? -57.459 9.710 65.122 1.00 74.44 559 HIS A N 1
ATOM 4358 C CA . HIS A 1 559 ? -58.683 10.488 64.924 1.00 74.44 559 HIS A CA 1
ATOM 4359 C C . HIS A 1 559 ? -59.929 9.599 64.815 1.00 74.44 559 HIS A C 1
ATOM 4361 O O . HIS A 1 559 ? -60.965 9.932 65.393 1.00 74.44 559 HIS A O 1
ATOM 4367 N N . ARG A 1 560 ? -59.845 8.453 64.123 1.00 80.44 560 ARG A N 1
ATOM 4368 C CA . ARG A 1 560 ? -60.959 7.490 64.032 1.00 80.44 560 ARG A CA 1
ATOM 4369 C C . ARG A 1 560 ? -61.318 6.895 65.391 1.00 80.44 560 ARG A C 1
ATOM 4371 O O . ARG A 1 560 ? -62.497 6.851 65.727 1.00 80.44 560 ARG A O 1
ATOM 4378 N N . LEU A 1 561 ? -60.322 6.482 66.176 1.00 83.44 561 LEU A N 1
ATOM 4379 C CA . LEU A 1 561 ? -60.535 5.929 67.517 1.00 83.44 561 LEU A CA 1
ATOM 4380 C C . LEU A 1 561 ? -61.192 6.945 68.457 1.00 83.44 561 LEU A C 1
ATOM 4382 O O . LEU A 1 561 ? -62.189 6.617 69.096 1.00 83.44 561 LEU A O 1
ATOM 4386 N N . LEU A 1 562 ? -60.698 8.187 68.476 1.00 83.81 562 LEU A N 1
ATOM 4387 C CA . LEU A 1 562 ? -61.301 9.271 69.259 1.00 83.81 562 LEU A CA 1
ATOM 4388 C C . LEU A 1 562 ? -62.743 9.552 68.823 1.00 83.81 562 LEU A C 1
ATOM 4390 O O . LEU A 1 562 ? -63.636 9.666 69.656 1.00 83.81 562 LEU A O 1
ATOM 4394 N N . THR A 1 563 ? -62.999 9.600 67.514 1.00 78.94 563 THR A N 1
ATOM 4395 C CA . THR A 1 563 ? -64.355 9.813 66.979 1.00 78.94 563 THR A CA 1
ATOM 4396 C C . THR A 1 563 ? -65.308 8.687 67.391 1.00 78.94 563 THR A C 1
ATOM 4398 O O . THR A 1 563 ? -66.459 8.947 67.741 1.00 78.94 563 THR A O 1
ATOM 4401 N N . ASN A 1 564 ? -64.840 7.438 67.383 1.00 81.69 564 ASN A N 1
ATOM 4402 C CA . ASN A 1 564 ? -65.627 6.292 67.833 1.00 81.69 564 ASN A CA 1
ATOM 4403 C C . ASN A 1 564 ? -65.888 6.327 69.345 1.00 81.69 564 ASN A C 1
ATOM 4405 O O . ASN A 1 564 ? -67.004 6.024 69.756 1.00 81.69 564 ASN A O 1
ATOM 4409 N N . GLN A 1 565 ? -64.916 6.746 70.161 1.00 83.44 565 GLN A N 1
ATOM 4410 C CA . GLN A 1 565 ? -65.125 6.943 71.600 1.00 83.44 565 GLN A CA 1
ATOM 4411 C C . GLN A 1 565 ? -66.180 8.011 71.886 1.00 83.44 565 GLN A C 1
ATOM 4413 O O . GLN A 1 565 ? -67.089 7.764 72.671 1.00 83.44 565 GLN A O 1
ATOM 4418 N N . VAL A 1 566 ? -66.119 9.158 71.203 1.00 86.81 566 VAL A N 1
ATOM 4419 C CA . VAL A 1 566 ? -67.126 10.221 71.356 1.00 86.81 566 VAL A CA 1
ATOM 4420 C C . VAL A 1 566 ? -68.519 9.724 70.952 1.00 86.81 566 VAL A C 1
ATOM 4422 O O . VAL A 1 566 ? -69.504 10.035 71.617 1.00 86.81 566 VAL A O 1
ATOM 4425 N N . ARG A 1 567 ? -68.627 8.918 69.885 1.00 83.06 567 ARG A N 1
ATOM 4426 C CA . ARG A 1 567 ? -69.906 8.297 69.494 1.00 83.06 567 ARG A CA 1
ATOM 4427 C C . ARG A 1 567 ? -70.435 7.325 70.547 1.00 83.06 567 ARG A C 1
ATOM 4429 O O . ARG A 1 567 ? -71.636 7.328 70.785 1.00 83.06 567 ARG A O 1
ATOM 4436 N N . LEU A 1 568 ? -69.567 6.517 71.156 1.00 83.25 568 LEU A N 1
ATOM 4437 C CA . LEU A 1 568 ? -69.946 5.575 72.212 1.00 83.25 568 LEU A CA 1
ATOM 4438 C C . LEU A 1 568 ? -70.406 6.300 73.476 1.00 83.25 568 LEU A C 1
ATOM 4440 O O . LEU A 1 568 ? -71.464 5.965 73.987 1.00 83.25 568 LEU A O 1
ATOM 4444 N N . GLN A 1 569 ? -69.690 7.338 73.914 1.00 84.06 569 GLN A N 1
ATOM 4445 C CA . GLN A 1 569 ? -70.119 8.160 75.051 1.00 84.06 569 GLN A CA 1
ATOM 4446 C C . GLN A 1 569 ? -71.491 8.781 74.801 1.00 84.06 569 GLN A C 1
ATOM 4448 O O . GLN A 1 569 ? -72.372 8.705 75.647 1.00 84.06 569 GLN A O 1
ATOM 4453 N N . LYS A 1 570 ? -71.708 9.325 73.600 1.00 87.56 570 LYS A N 1
ATOM 4454 C CA . LYS A 1 570 ? -73.004 9.897 73.239 1.00 87.56 570 LYS A CA 1
ATOM 4455 C C . LYS A 1 570 ? -74.120 8.848 73.203 1.00 87.56 570 LYS A C 1
ATOM 4457 O O . LYS A 1 570 ? -75.251 9.157 73.557 1.00 87.56 570 LYS A O 1
ATOM 4462 N N . PHE A 1 571 ? -73.808 7.622 72.781 1.00 85.12 571 PHE A N 1
ATOM 4463 C CA . PHE A 1 571 ? -74.746 6.502 72.820 1.00 85.12 571 PHE A CA 1
ATOM 4464 C C . PHE A 1 571 ? -75.077 6.094 74.266 1.00 85.12 571 PHE A C 1
ATOM 4466 O O . PHE A 1 571 ? -76.247 5.934 74.606 1.00 85.12 571 PHE A O 1
ATOM 4473 N N . GLU A 1 572 ? -74.072 5.994 75.137 1.00 84.38 572 GLU A N 1
ATOM 4474 C CA . GLU A 1 572 ? -74.254 5.716 76.567 1.00 84.38 572 GLU A CA 1
ATOM 4475 C C . GLU A 1 572 ? -75.085 6.803 77.260 1.00 84.38 572 GLU A C 1
ATOM 4477 O O . GLU A 1 572 ? -75.984 6.475 78.029 1.00 84.38 572 GLU A O 1
ATOM 4482 N N . GLU A 1 573 ? -74.857 8.080 76.942 1.00 83.88 573 GLU A N 1
ATOM 4483 C CA . GLU A 1 573 ? -75.671 9.202 77.429 1.00 83.88 573 GLU A CA 1
ATOM 4484 C C . GLU A 1 573 ? -77.132 9.087 76.977 1.00 83.88 573 GLU A C 1
ATOM 4486 O O . GLU A 1 573 ? -78.035 9.254 77.795 1.00 83.88 573 GLU A O 1
ATOM 4491 N N . THR A 1 574 ? -77.386 8.751 75.704 1.00 79.94 574 THR A N 1
ATOM 4492 C CA . THR A 1 574 ? -78.761 8.554 75.213 1.00 79.94 574 THR A CA 1
ATOM 4493 C C . THR A 1 574 ? -79.458 7.377 75.890 1.00 79.94 574 THR A C 1
ATOM 4495 O O . THR A 1 574 ? -80.611 7.509 76.289 1.00 79.94 574 T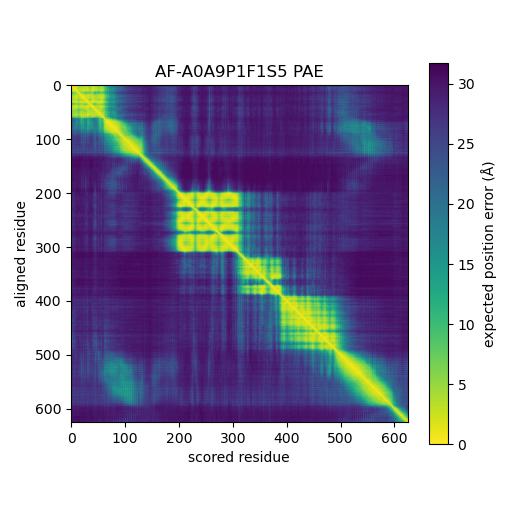HR A O 1
ATOM 4498 N N . VAL A 1 575 ? -78.752 6.261 76.101 1.00 84.44 575 VAL A N 1
ATOM 4499 C CA . VAL A 1 575 ? -79.296 5.090 76.808 1.00 84.44 575 VAL A CA 1
ATOM 4500 C C . VAL A 1 575 ? -79.551 5.415 78.283 1.00 84.44 575 VAL A C 1
ATOM 4502 O O . VAL A 1 575 ? -80.583 5.032 78.832 1.00 84.44 575 VAL A O 1
ATOM 4505 N N . ALA A 1 576 ? -78.653 6.160 78.934 1.00 79.81 576 ALA A N 1
ATOM 4506 C CA . ALA A 1 576 ? -78.847 6.620 80.306 1.00 79.81 576 ALA A CA 1
ATOM 4507 C C . ALA A 1 576 ? -80.076 7.535 80.416 1.00 79.81 576 ALA A C 1
ATOM 4509 O O . ALA A 1 576 ? -80.885 7.370 81.332 1.00 79.81 576 ALA A O 1
ATOM 4510 N N . GLN A 1 577 ? -80.264 8.442 79.454 1.00 80.06 577 GLN A N 1
ATOM 4511 C CA . GLN A 1 577 ? -81.423 9.324 79.397 1.00 80.06 577 GLN A CA 1
ATOM 4512 C C . GLN A 1 577 ? -82.727 8.533 79.217 1.00 80.06 577 GLN A C 1
ATOM 4514 O O . GLN A 1 577 ? -83.656 8.735 80.000 1.00 80.06 577 GLN A O 1
ATOM 4519 N N . GLU A 1 578 ? -82.779 7.573 78.289 1.00 80.31 578 GLU A N 1
ATOM 4520 C CA . GLU A 1 578 ? -83.937 6.680 78.120 1.00 80.31 578 GLU A CA 1
ATOM 4521 C C . GLU A 1 578 ? -84.218 5.850 79.383 1.00 80.31 578 GLU A C 1
ATOM 4523 O O . GLU A 1 578 ? -85.362 5.761 79.824 1.00 80.31 578 GLU A O 1
ATOM 4528 N N . SER A 1 579 ? -83.182 5.304 80.032 1.00 76.38 579 SER A N 1
ATOM 4529 C CA . SER A 1 579 ? -83.338 4.527 81.271 1.00 76.38 579 SER A CA 1
ATOM 4530 C C . SER A 1 579 ? -83.869 5.366 82.440 1.00 76.38 579 SER A C 1
ATOM 4532 O O . SER A 1 579 ? -84.689 4.888 83.225 1.00 76.38 579 SER A O 1
ATOM 4534 N N . SER A 1 580 ? -83.451 6.634 82.534 1.00 76.56 580 SER A N 1
ATOM 4535 C CA . SER A 1 580 ? -83.925 7.567 83.558 1.00 76.56 580 SER A CA 1
ATOM 4536 C C . SER A 1 580 ? -85.391 7.943 83.341 1.00 76.56 580 SER A C 1
ATOM 4538 O O . SER A 1 580 ? -86.154 7.982 84.304 1.00 76.56 580 SER A O 1
ATOM 4540 N N . GLN A 1 581 ? -85.801 8.117 82.078 1.00 78.06 581 GLN A N 1
ATOM 4541 C CA . GLN A 1 581 ? -87.197 8.351 81.712 1.00 78.06 581 GLN A CA 1
ATOM 4542 C C . GLN A 1 581 ? -88.061 7.125 82.025 1.00 78.06 581 GLN A C 1
ATOM 4544 O O . GLN A 1 581 ? -89.153 7.278 82.570 1.00 78.06 581 GLN A O 1
ATOM 4549 N N . LEU A 1 582 ? -87.558 5.912 81.764 1.00 75.62 582 LEU A N 1
ATOM 4550 C CA . LEU A 1 582 ? -88.242 4.670 82.136 1.00 75.62 582 LEU A CA 1
ATOM 4551 C C . LEU A 1 582 ? -88.412 4.544 83.659 1.00 75.62 582 LEU A C 1
ATOM 4553 O O . LEU A 1 582 ? -89.506 4.251 84.130 1.00 75.62 582 LEU A O 1
ATOM 4557 N N . GLN A 1 583 ? -87.361 4.817 84.438 1.00 75.56 583 GLN A N 1
ATOM 4558 C CA . GLN A 1 583 ? -87.427 4.782 85.906 1.00 75.56 583 GLN A CA 1
ATOM 4559 C C . GLN A 1 583 ? -88.346 5.857 86.496 1.00 75.56 583 GLN A C 1
ATOM 4561 O O . GLN A 1 583 ? -88.907 5.672 87.577 1.00 75.56 583 GLN A O 1
ATOM 4566 N N . GLU A 1 584 ? -88.463 7.014 85.847 1.00 76.56 584 GLU A N 1
ATOM 4567 C CA . GLU A 1 584 ? -89.379 8.072 86.267 1.00 76.56 584 GLU A CA 1
ATOM 4568 C C . GLU A 1 584 ? -90.836 7.705 85.950 1.00 76.56 584 GLU A C 1
ATOM 4570 O O . GLU A 1 584 ? -91.708 7.903 86.800 1.00 76.56 584 GLU A O 1
ATOM 4575 N N . ALA A 1 585 ? -91.085 7.066 84.802 1.00 70.56 585 ALA A N 1
ATOM 4576 C CA . ALA A 1 585 ? -92.379 6.472 84.468 1.00 70.56 585 ALA A CA 1
ATOM 4577 C C . ALA A 1 585 ? -92.778 5.364 85.463 1.00 70.56 585 ALA A C 1
ATOM 4579 O O . ALA A 1 585 ? -93.891 5.382 85.988 1.00 70.56 585 ALA A O 1
ATOM 4580 N N . GLU A 1 586 ? -91.851 4.471 85.815 1.00 73.56 586 GLU A N 1
ATOM 4581 C CA . GLU A 1 586 ? -92.077 3.396 86.791 1.00 73.56 586 GLU A CA 1
ATOM 4582 C C . GLU A 1 586 ? -92.308 3.952 88.213 1.00 73.56 586 GLU A C 1
ATOM 4584 O O . GLU A 1 586 ? -93.203 3.504 88.930 1.00 73.56 586 GLU A O 1
ATOM 4589 N N . ARG A 1 587 ? -91.588 5.012 88.622 1.00 65.12 587 ARG A N 1
ATOM 4590 C CA . ARG A 1 587 ? -91.847 5.712 89.898 1.00 65.12 587 ARG A CA 1
ATOM 4591 C C . ARG A 1 587 ? -93.216 6.389 89.943 1.00 65.12 587 ARG A C 1
ATOM 4593 O O . ARG A 1 587 ? -93.811 6.455 91.020 1.00 65.12 587 ARG A O 1
ATOM 4600 N N . LEU A 1 588 ? -93.711 6.921 88.826 1.00 65.06 588 LEU A N 1
ATOM 4601 C CA . LEU A 1 588 ? -95.067 7.472 88.739 1.00 65.06 588 LEU A CA 1
ATOM 4602 C C . LEU A 1 588 ? -96.122 6.365 88.866 1.00 65.06 588 LEU A C 1
ATOM 4604 O O . LEU A 1 588 ? -97.107 6.549 89.585 1.00 65.06 588 LEU A O 1
ATOM 4608 N N . GLU A 1 589 ? -95.878 5.204 88.261 1.00 65.06 589 GLU A N 1
ATOM 4609 C CA . GLU A 1 589 ? -96.731 4.019 88.379 1.00 65.06 589 GLU A CA 1
ATOM 4610 C C . GLU A 1 589 ? -96.764 3.483 89.824 1.00 65.06 589 GLU A C 1
ATOM 4612 O O . GLU A 1 589 ? -97.830 3.243 90.397 1.00 65.06 589 GLU A O 1
ATOM 4617 N N . GLU A 1 590 ? -95.610 3.415 90.492 1.00 62.28 590 GLU A N 1
ATOM 4618 C CA . GLU A 1 590 ? -95.501 2.968 91.884 1.00 62.28 590 GLU A CA 1
ATOM 4619 C C . GLU A 1 590 ? -96.105 3.979 92.883 1.00 62.28 590 GLU A C 1
ATOM 4621 O O . GLU A 1 590 ? -96.686 3.595 93.903 1.00 62.28 590 GLU A O 1
ATOM 4626 N N . ARG A 1 591 ? -96.048 5.286 92.580 1.00 58.75 591 ARG A N 1
ATOM 4627 C CA . ARG A 1 591 ? -96.750 6.337 93.343 1.00 58.75 591 ARG A CA 1
ATOM 4628 C C . ARG A 1 591 ? -98.274 6.247 93.159 1.00 58.75 591 ARG A C 1
ATOM 4630 O O . ARG A 1 591 ? -99.007 6.584 94.088 1.00 58.75 591 ARG A O 1
ATOM 4637 N N . GLY A 1 592 ? -98.745 5.734 92.019 1.00 58.12 592 GLY A N 1
ATOM 4638 C CA . GLY A 1 592 ? -100.134 5.308 91.820 1.00 58.12 592 GLY A CA 1
ATOM 4639 C C . GLY A 1 592 ? -100.502 4.091 92.677 1.00 58.12 592 GLY A C 1
ATOM 4640 O O . GLY A 1 592 ? -101.561 4.072 93.302 1.00 58.12 592 GLY A O 1
ATOM 4641 N N . ARG A 1 593 ? -99.587 3.121 92.799 1.00 52.97 593 ARG A N 1
ATOM 4642 C CA . ARG A 1 593 ? -99.783 1.874 93.561 1.00 52.97 593 ARG A CA 1
ATOM 4643 C C . ARG A 1 593 ? -99.781 2.058 95.088 1.00 52.97 593 ARG A C 1
ATOM 4645 O O . ARG A 1 593 ? -100.465 1.321 95.788 1.00 52.97 593 ARG A O 1
ATOM 4652 N N . ARG A 1 594 ? -99.099 3.080 95.629 1.00 46.62 594 ARG A N 1
ATOM 4653 C CA . ARG A 1 594 ? -99.095 3.410 97.080 1.00 46.62 594 ARG A CA 1
ATOM 4654 C C . ARG A 1 594 ? -100.397 4.035 97.616 1.00 46.62 594 ARG A C 1
ATOM 4656 O O . ARG A 1 594 ? -100.464 4.332 98.806 1.00 46.62 594 ARG A O 1
ATOM 4663 N N . LYS A 1 595 ? -101.432 4.225 96.785 1.00 49.34 595 LYS A N 1
ATOM 4664 C CA . LYS A 1 595 ? -102.788 4.610 97.233 1.00 49.34 595 LYS A CA 1
ATOM 4665 C C . LYS A 1 595 ? -103.712 3.419 97.534 1.00 49.34 595 LYS A C 1
ATOM 4667 O O . LYS A 1 595 ? -104.829 3.644 97.984 1.00 49.34 595 LYS A O 1
ATOM 4672 N N . SER A 1 596 ? -103.260 2.181 97.346 1.00 49.00 596 SER A N 1
ATOM 4673 C 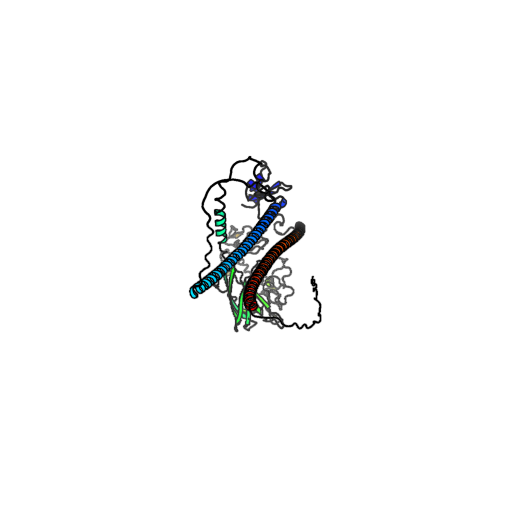CA . SER A 1 596 ? -104.051 0.977 97.615 1.00 49.00 596 SER A CA 1
ATOM 4674 C C . SER A 1 596 ? -103.223 -0.083 98.355 1.00 49.00 596 SER A C 1
ATOM 4676 O O . SER A 1 596 ? -102.608 -0.939 97.727 1.00 49.00 596 SER A O 1
ATOM 4678 N N . GLU A 1 597 ? -103.278 -0.013 99.691 1.00 37.22 597 GLU A N 1
ATOM 4679 C CA . GLU A 1 597 ? -103.214 -1.161 100.622 1.00 37.22 597 GLU A CA 1
ATOM 4680 C C . GLU A 1 597 ? -101.880 -1.957 100.792 1.00 37.22 597 GLU A C 1
ATOM 4682 O O . GLU A 1 597 ? -100.881 -1.612 100.162 1.00 37.22 597 GLU A O 1
ATOM 4687 N N . PRO A 1 598 ? -101.756 -2.879 101.788 1.00 44.78 598 PRO A N 1
ATOM 4688 C CA . PRO A 1 598 ? -100.753 -2.793 102.853 1.00 44.78 598 PRO A CA 1
ATOM 4689 C C . PRO A 1 598 ? -99.667 -3.895 102.828 1.00 44.78 598 PRO A C 1
ATOM 4691 O O . PRO A 1 598 ? -99.611 -4.761 101.961 1.00 44.78 598 PRO A O 1
ATOM 4694 N N . ALA A 1 599 ? -98.764 -3.805 103.811 1.00 34.16 599 ALA A N 1
ATOM 4695 C CA . ALA A 1 599 ? -97.546 -4.591 104.009 1.00 34.16 599 ALA A CA 1
ATOM 4696 C C . ALA A 1 599 ? -97.752 -6.113 104.127 1.00 34.16 599 ALA A C 1
ATOM 4698 O O . ALA A 1 599 ? -98.727 -6.526 104.741 1.00 34.16 599 ALA A O 1
ATOM 4699 N N . VAL A 1 600 ? -96.758 -6.909 103.679 1.00 38.66 600 VAL A N 1
ATOM 4700 C CA . VAL A 1 600 ? -96.242 -8.119 104.368 1.00 38.66 600 VAL A CA 1
ATOM 4701 C C . VAL A 1 600 ? -94.980 -8.717 103.682 1.00 38.66 600 VAL A C 1
ATOM 4703 O O . VAL A 1 600 ? -94.895 -8.838 102.467 1.00 38.66 600 VAL A O 1
ATOM 4706 N N . LEU A 1 601 ? -94.037 -9.085 104.565 1.00 37.09 601 LEU A N 1
ATOM 4707 C CA . LEU A 1 601 ? -92.905 -10.042 104.580 1.00 37.09 601 LEU A CA 1
ATOM 4708 C C . LEU A 1 601 ? -91.719 -10.071 103.580 1.00 37.09 601 LEU A C 1
ATOM 4710 O O . LEU A 1 601 ? -91.839 -10.223 102.372 1.00 37.09 601 LEU A O 1
ATOM 4714 N N . LYS A 1 602 ? -90.532 -10.114 104.216 1.00 39.22 602 LYS A N 1
ATOM 4715 C CA . LYS A 1 602 ? -89.168 -10.427 103.743 1.00 39.22 602 LYS A CA 1
ATOM 4716 C C . LYS A 1 602 ? -88.930 -11.931 103.543 1.00 39.22 602 LYS A C 1
ATOM 4718 O O . LYS A 1 602 ? -89.355 -12.702 104.397 1.00 39.22 602 LYS A O 1
ATOM 4723 N N . VAL A 1 603 ? -88.027 -12.294 102.617 1.00 40.66 603 VAL A N 1
ATOM 4724 C CA . VAL A 1 603 ? -87.080 -13.425 102.776 1.00 40.66 603 VAL A CA 1
ATOM 4725 C C . VAL A 1 603 ? -85.716 -13.083 102.145 1.00 40.66 603 VAL A C 1
ATOM 4727 O O . VAL A 1 603 ? -85.632 -12.555 101.042 1.00 40.66 603 VAL A O 1
ATOM 4730 N N . THR A 1 604 ? -84.644 -13.382 102.881 1.00 35.75 604 THR A N 1
ATOM 4731 C CA . THR A 1 604 ? -83.210 -13.244 102.548 1.00 35.75 604 THR A CA 1
ATOM 4732 C C . THR A 1 604 ? -82.591 -14.578 102.120 1.00 35.75 604 THR A C 1
ATOM 4734 O O . THR A 1 604 ? -82.833 -15.573 102.799 1.00 35.75 604 THR A O 1
ATOM 4737 N N . VAL A 1 605 ? -81.685 -14.593 101.126 1.00 42.06 605 VAL A N 1
ATOM 4738 C CA . VAL A 1 605 ? -80.752 -15.717 100.861 1.00 42.06 605 VAL A CA 1
ATOM 4739 C C . VAL A 1 605 ? -79.341 -15.200 100.507 1.00 42.06 605 VAL A C 1
ATOM 4741 O O . VAL A 1 605 ? -79.184 -14.175 99.849 1.00 42.06 605 VAL A O 1
ATOM 4744 N N . LYS A 1 606 ? -78.317 -15.898 101.028 1.00 38.59 606 LYS A N 1
ATOM 4745 C CA . LYS A 1 606 ? -76.873 -15.577 101.062 1.00 38.59 606 LYS A CA 1
ATOM 4746 C C . LYS A 1 606 ? -76.092 -15.945 99.779 1.00 38.59 606 LYS A C 1
ATOM 4748 O O . LYS A 1 606 ? -76.476 -16.825 99.023 1.00 38.59 606 LYS A O 1
ATOM 4753 N N . LYS A 1 607 ? -74.935 -15.281 99.643 1.00 43.69 607 LYS A N 1
ATOM 4754 C CA . LYS A 1 607 ? -73.835 -15.379 98.649 1.00 43.69 607 LYS A CA 1
ATOM 4755 C C . LYS A 1 607 ? -72.936 -16.623 98.853 1.00 43.69 607 LYS A C 1
ATOM 4757 O O . LYS A 1 607 ? -72.880 -17.108 99.983 1.00 43.69 607 LYS A O 1
ATOM 4762 N N . PRO A 1 608 ? -72.128 -17.035 97.848 1.00 47.62 608 PRO A N 1
ATOM 4763 C CA . PRO A 1 608 ? -70.671 -16.974 98.067 1.00 47.62 608 PRO A CA 1
ATOM 4764 C C . PRO A 1 608 ? -69.774 -16.618 96.847 1.00 47.62 608 PRO A C 1
ATOM 4766 O O . PRO A 1 608 ? -70.108 -16.838 95.693 1.00 47.62 608 PRO A O 1
ATOM 4769 N N . GLU A 1 609 ? -68.639 -16.014 97.223 1.00 41.56 609 GLU A N 1
ATOM 4770 C CA . GLU A 1 609 ? -67.246 -15.957 96.723 1.00 41.56 609 GLU A CA 1
ATOM 4771 C C . GLU A 1 609 ? -66.742 -15.903 95.261 1.00 41.56 609 GLU A C 1
ATOM 4773 O O . GLU A 1 609 ? -67.327 -16.358 94.290 1.00 41.56 609 GLU A O 1
ATOM 4778 N N . LYS A 1 610 ? -65.560 -15.262 95.181 1.00 38.06 610 LYS A N 1
ATOM 4779 C CA . LYS A 1 610 ? -64.791 -14.763 94.032 1.00 38.06 610 LYS A CA 1
ATOM 4780 C C . LYS A 1 610 ? -63.816 -15.812 93.485 1.00 38.06 610 LYS A C 1
ATOM 4782 O O . LYS A 1 610 ? -63.113 -16.450 94.259 1.00 38.06 610 LYS A O 1
ATOM 4787 N N . ILE A 1 611 ? -63.611 -15.816 92.166 1.00 42.47 611 ILE A N 1
ATOM 4788 C CA . ILE A 1 611 ? -62.446 -16.429 91.506 1.00 42.47 611 ILE A CA 1
ATOM 4789 C C . ILE A 1 611 ? -61.676 -15.330 90.755 1.00 42.47 611 ILE A C 1
ATOM 4791 O O . ILE A 1 611 ? -62.249 -14.580 89.967 1.00 42.47 611 ILE A O 1
ATOM 4795 N N . LYS A 1 612 ? -60.369 -15.220 91.022 1.00 37.84 612 LYS A N 1
ATOM 4796 C CA . LYS A 1 612 ? -59.394 -14.422 90.258 1.00 37.84 612 LYS A CA 1
ATOM 4797 C C . LYS A 1 612 ? -58.522 -15.374 89.437 1.00 37.84 612 LYS A C 1
ATOM 4799 O O . LYS A 1 612 ? -57.985 -16.317 90.010 1.00 37.84 612 LYS A O 1
ATOM 4804 N N . LEU A 1 613 ? -58.255 -15.059 88.167 1.00 37.38 613 LEU A N 1
ATOM 4805 C CA . LEU A 1 613 ? -57.066 -15.560 87.467 1.00 37.38 613 LEU A CA 1
ATOM 4806 C C . LEU A 1 613 ? -56.446 -14.502 86.540 1.00 37.38 613 LEU A C 1
ATOM 4808 O O . LEU A 1 613 ? -57.092 -13.548 86.123 1.00 37.38 613 LEU A O 1
ATOM 4812 N N . LYS A 1 614 ? -55.134 -14.660 86.349 1.00 39.50 614 LYS A N 1
ATOM 4813 C CA . LYS A 1 614 ? -54.096 -13.648 86.098 1.00 39.50 614 LYS A CA 1
ATOM 4814 C C . LYS A 1 614 ? -54.005 -13.114 84.660 1.00 39.50 614 LYS A C 1
ATOM 4816 O O . LYS A 1 614 ? -54.098 -13.856 83.690 1.00 39.50 614 LYS A O 1
ATOM 4821 N N . THR A 1 615 ? -53.628 -11.840 84.573 1.00 39.12 615 THR A N 1
ATOM 4822 C CA . THR A 1 615 ? -53.080 -11.121 83.412 1.00 39.12 615 THR A CA 1
ATOM 4823 C C . THR A 1 615 ? -51.698 -11.650 82.993 1.00 39.12 615 THR A C 1
ATOM 4825 O O . THR A 1 615 ? -50.809 -11.782 83.837 1.00 39.12 615 THR A O 1
ATOM 4828 N N . ARG A 1 616 ? -51.481 -11.891 81.691 1.00 37.91 616 ARG A N 1
ATOM 4829 C CA . ARG A 1 616 ? -50.148 -12.081 81.084 1.00 37.91 616 ARG A CA 1
ATOM 4830 C C . ARG A 1 616 ? -49.584 -10.728 80.632 1.00 37.91 616 ARG A C 1
ATOM 4832 O O . ARG A 1 616 ? -50.247 -9.996 79.906 1.00 37.91 616 ARG A O 1
ATOM 4839 N N . GLY A 1 617 ? -48.370 -10.423 81.090 1.00 44.09 617 GLY A N 1
ATOM 4840 C CA . GLY A 1 617 ? -47.547 -9.290 80.655 1.00 44.09 617 GLY A CA 1
ATOM 4841 C C . GLY A 1 617 ? -46.734 -9.573 79.375 1.00 44.09 617 GLY A C 1
ATOM 4842 O O . GLY A 1 617 ? -46.875 -10.642 78.782 1.00 44.09 617 GLY A O 1
ATOM 4843 N N . PRO A 1 618 ? -45.901 -8.608 78.938 1.00 41.16 618 PRO A N 1
ATOM 4844 C CA . PRO A 1 618 ? -45.583 -8.356 77.529 1.00 41.16 618 PRO A CA 1
ATOM 4845 C C . PRO A 1 618 ? -44.387 -9.149 76.974 1.00 41.16 618 PRO A C 1
ATOM 4847 O O . PRO A 1 618 ? -43.408 -9.419 77.668 1.00 41.16 618 PRO A O 1
ATOM 4850 N N . VAL A 1 619 ? -44.449 -9.454 75.673 1.00 40.81 619 VAL A N 1
ATOM 4851 C CA . VAL A 1 619 ? -43.398 -10.130 74.893 1.00 40.81 619 VAL A CA 1
ATOM 4852 C C . VAL A 1 619 ? -42.372 -9.113 74.367 1.00 40.81 619 VAL A C 1
ATOM 4854 O O . VAL A 1 619 ? -42.729 -8.074 73.814 1.00 40.81 619 VAL A O 1
ATOM 4857 N N . ARG A 1 620 ? -41.081 -9.429 74.551 1.00 38.75 620 ARG A N 1
ATOM 4858 C CA . ARG A 1 620 ? -39.902 -8.654 74.119 1.00 38.75 620 ARG A CA 1
ATOM 4859 C C . ARG A 1 620 ? -39.649 -8.731 72.604 1.00 38.75 620 ARG A C 1
ATOM 4861 O O . ARG A 1 620 ? -39.811 -9.782 71.990 1.00 38.75 620 ARG A O 1
ATOM 4868 N N . ARG A 1 621 ? -39.151 -7.612 72.056 1.00 33.66 621 ARG A N 1
ATOM 4869 C CA . ARG A 1 621 ? -38.543 -7.448 70.721 1.00 33.66 621 ARG A CA 1
ATOM 4870 C C . ARG A 1 621 ? -37.337 -8.379 70.529 1.00 33.66 621 ARG A C 1
ATOM 4872 O O . ARG A 1 621 ? -36.518 -8.501 71.436 1.00 33.66 621 ARG A O 1
ATOM 4879 N N . LYS A 1 622 ? -37.212 -8.958 69.331 1.00 44.31 622 LYS A N 1
ATOM 4880 C CA . LYS A 1 622 ? -35.967 -9.534 68.807 1.00 44.31 622 LYS A CA 1
ATOM 4881 C C . LYS A 1 622 ? -35.292 -8.513 67.895 1.00 44.31 622 LYS A C 1
ATOM 4883 O O . LYS A 1 622 ? -35.913 -8.031 66.951 1.00 44.31 622 LYS A O 1
ATOM 4888 N N . ASP A 1 623 ? -34.036 -8.230 68.205 1.00 40.56 623 ASP A N 1
ATOM 4889 C CA . ASP A 1 623 ? -33.072 -7.581 67.328 1.00 40.56 623 ASP A CA 1
ATOM 4890 C C . ASP A 1 623 ? -32.662 -8.539 66.200 1.00 40.56 623 ASP A C 1
ATOM 4892 O O . ASP A 1 623 ? -32.430 -9.728 66.438 1.00 40.56 623 ASP A O 1
ATOM 4896 N N . THR A 1 624 ? -32.514 -8.011 64.988 1.00 50.81 624 THR A N 1
ATOM 4897 C CA . THR A 1 624 ? -31.701 -8.620 63.930 1.00 50.81 624 THR A CA 1
ATOM 4898 C C . THR A 1 624 ? -30.818 -7.543 63.315 1.00 50.81 624 THR A C 1
ATOM 4900 O O . THR A 1 624 ? -31.296 -6.447 63.017 1.00 50.81 624 THR A O 1
ATOM 4903 N N . LYS A 1 625 ? -29.536 -7.909 63.235 1.00 40.69 625 LYS A N 1
ATOM 4904 C CA . LYS A 1 625 ? -28.371 -7.198 62.702 1.00 40.69 625 LYS A CA 1
ATOM 4905 C C . LYS A 1 625 ? -28.563 -6.632 61.302 1.00 40.69 625 LYS A C 1
ATOM 4907 O O . LYS A 1 625 ? -29.302 -7.267 60.518 1.00 40.69 625 LYS A O 1
#

Radius of gyration: 54.73 Å; Cα contacts (8 Å, |Δi|>4): 767; chains: 1; bounding box: 139×88×159 Å

Solvent-accessible surface area (backbone atoms only — not comparable to full-atom values): 36832 Å² total; per-residue (Å²): 129,57,74,67,55,39,46,60,67,30,47,75,57,97,88,50,72,87,45,52,65,60,31,27,69,70,38,88,56,17,25,18,29,66,55,96,79,56,45,45,38,50,55,57,105,56,67,81,100,44,60,72,88,31,46,24,61,84,44,73,84,62,44,64,73,56,51,52,51,52,52,53,50,51,53,51,51,52,50,52,51,51,53,51,51,50,52,49,54,53,52,49,55,56,51,53,57,48,55,54,54,51,52,54,53,51,51,60,49,50,51,56,49,53,50,54,49,51,52,52,53,52,50,28,64,75,69,72,49,80,76,85,75,79,77,79,78,84,78,87,83,86,83,85,90,82,90,87,86,82,85,85,80,88,91,91,84,91,90,90,87,87,85,86,81,91,82,81,94,81,87,85,91,87,88,87,78,76,78,71,62,66,60,61,57,55,54,53,54,57,56,59,70,63,56,72,80,73,58,46,40,29,8,38,25,38,32,38,31,34,23,40,74,96,40,54,34,43,74,30,42,37,34,34,28,34,62,63,95,61,98,63,74,66,45,77,38,32,75,52,53,18,39,87,72,5,36,41,78,48,58,24,45,54,68,35,82,65,84,78,45,40,30,37,41,38,41,41,63,52,90,47,84,94,56,98,67,69,46,78,47,78,48,78,52,64,67,89,36,54,20,79,36,70,59,45,83,42,66,43,71,77,48,78,44,54,52,58,64,77,81,56,80,82,51,50,80,76,46,78,55,94,82,53,81,25,30,81,64,21,45,72,55,98,92,44,36,49,46,50,93,64,39,31,63,78,30,18,54,29,40,56,30,71,38,33,47,49,64,41,70,83,75,55,98,84,50,88,88,67,70,61,46,24,51,48,41,95,70,35,38,63,65,36,12,74,40,63,70,48,70,75,12,61,69,34,30,49,84,51,97,94,41,40,49,43,49,88,58,31,36,62,78,30,20,77,27,35,80,50,48,65,42,41,49,74,55,96,43,36,36,47,50,41,96,58,33,39,67,69,35,13,55,37,46,52,38,72,53,42,42,58,30,74,87,60,66,19,72,39,32,50,45,47,90,54,27,27,62,68,30,14,78,34,45,55,70,86,53,100,63,41,42,65,73,89,71,43,39,74,43,75,84,52,51,61,56,52,55,52,49,52,53,52,50,50,54,53,52,52,52,51,50,52,52,50,52,52,51,52,52,52,53,52,51,53,50,50,52,50,48,51,52,52,51,51,52,52,51,50,50,54,51,49,55,56,50,52,51,52,50,51,50,56,51,52,51,51,52,51,53,54,54,51,50,54,52,47,53,53,50,51,51,51,51,50,51,52,51,51,53,49,53,50,52,50,49,52,53,50,61,60,49,74,76,61,83,83,91,85,88,89,89,88,87,85,86,86,89,87,86,86,87,84,88,84,83,87,86,81,88,81,89,78,135

Sequence (625 aa):
MTWSEKQDYCRLGTNDLRTCETCVGKGSDCFWCGGKKKECLPFDWYYPDCNIKHVKYNVCWVSTSAAAVVIAIAAGIIAVILIACFCYCCCKKWNEQRMTAEREMEMRQSERSDQRKAELDAYRMKYNIPAKTDGKMSHFRFPLFLHLSSDVRQLKKPVLCLANCLLSPLLSPLHETMTSVSLLSFSALFVLFAGSEAVFTQSAGVKGVLMCGDKPLANTKVKLYDDDTGPDLDDLLAEGTTDSLGQFLLSGHTSEVMTIDPKINIYHDCDDGISPCQRKVTFNIPKSFVSSGENPKTYFNIGTINMQIKRSILDNVALDDPKAECRNGGIFAGGICHCIKGQTGPNCEHFECVHGLSVGFRFDPESLLFNEPCICEKGWKGELCDFQPAEKCGNKGSWKKDHCECVGNYFGSECQYTSRCVEGFSRNGRCICNDGFEGDCCDKIVCVYGTPDFKNRTLSCHCPEKYTGRRCEKCKRQGPLLEPFPDCGLDPSRKRHIEKATMLRAKVKAEIRNRLRIIALCVAALSLVAIVVCLGRVMHKKSRDARELRFKENTAERHRLLTNQVRLQKFEETVAQESSQLQEAERLEERGRRKSEPAVLKVTVKKPEKIKLKTRGPVRRKDTK

Foldseek 3Di:
DDQVVLAVLQFDDPPDPLDQCRNQVSDQQWKFAQPPPSGIHGDDVDDPPHDLQRIGHNHRPDGPVVVVVVVVVVVVVVVVVVVVVVVVVVVVVVVVVVVVVVVVVVVVVVVVVVVVVVVVVVVCVVVVPDDPPDDPPDDDDDDDDDDDDDDDDDDDDDDDDDDPPDDDDDDDDDDDPPPPPVVVVVVVVVVVVPPPLQFWKKKAKAKEWEAQVPATDWFKKKWKWFDDPDPDDIHTFDIDTAHRRRIDIDMGIDTHNDQTWIKMWIWACRVVPPDPGTDIDMDTDDSVQMDTDGDTPDYHYPYYYHPVPPDDPVPQVPDQDPPDQAGDNWDDDPNFTHEDPQFDDRRSQAGQAPAFDAPGDPDDPPDPPPPQRTDHDPQFDDSSSPDGQPQQQVSQADDDPNFTDGPDQFDDRNSPFGPAADQADDDPRFGDHDPQFDDRNSQAGAADAFAFDVVVSSQAGDHDQQFDDRRSQFGPDDDPQADGPPVSHGDPVCVVVVVVVVVVVVVVVVVVVVVVVVVVVVVVVVVVVVVVVVVVVVVVVVVVVVVVVVVVVVVVVVVVVVVVVVVVVVVVVVVVVVVVVVVVVVVVVVVVVVVDDDDDDDDDDDDDDDDDDDDDDDDDDDDDD

Secondary structure (DSSP, 8-state):
--HHHHHHHHPPPTTS--SHHHHHTT-TTEEEETTTT-EEEE--SS-TTS-GGGEEBSBSS--HHHHHHHHHHHHHHHHHHHHHHHHHHHHHHHHHHHHHHHHHHHHHHHHHHHHHHHHHHHHHHHTTPPP----------------------------SS-SSSSS--------SSSSSHHHHHHHHHHHHTTS----EEEEEEEEEEEEETTEE--S-EEEEEE--SSSS---EEEEEE--TTSEEEEEEEEEESSPP-EEEEEEE-TT-TT-SS-EEEEEEPPGGG-EESSS-SS-EEEEEEETT--S-HHHHTT---TT-SS-TT-EEETTEEEPPTTEESTTS-EE--SSEEE--S---TT-TTS--SEEEPTT-BSTTS-B---GGGTTSEEEETTEEEE-TTEESTTS-EES--SSEEEETTEEEEPTTEETTTT-EE--SSSEE-GGGTT-SEE--TTEESTTS-EESS--TTBPPTTT-SB-HHHHHHHHHHHHHHHHHHHHHHHHHHHHHHHHHHHHHHHHHHHHHHHHHHHHHHHHHHHHHHHHHHHHHHHHHHHHHHHHHHHHHHHHHHHHHHHHHHHHHHTTS-----------------PPP-PPPPPP--

pLDDT: mean 70.96, std 18.17, range [24.2, 96.81]

Nearest PDB structures (foldseek):
  3pyc-assembly1_A  TM=4.685E-01  e=1.316E-01  Homo sapiens
  2jqz-assembly1_A  TM=4.384E-01  e=1.480E-01  Homo sapiens
  5ixc-assembly2_B  TM=4.537E-01  e=1.458E+00  Homo sapiens
  3l9b-assembly1_A  TM=3.573E-01  e=6.048E-01  Rattus norvegicus
  5ixc-assembly1_A  TM=4.541E-01  e=2.198E+00  Homo sapiens